Protein AF-N1ZEN3-F1 (afdb_monomer_lite)

pLDDT: mean 74.69, std 18.86, range [30.11, 98.0]

Sequence (682 aa):
MSTRKYFAILTDVGQSKIAEAVAGGQKLNITTFLVGDGNGEYYVPTSDMTAIKNEVWRGTISKADVVQDAQKILRITTVIPAEVSGFIVREIALLDETEELVAIGNTPDLPKVRLEDGASTELKLTMRLAVKNTEALSFTIDPHTVIMTKDMLDTHNVDDNAHNELFEGKADKEHQHSVDDIISGTLSIANGGTGATTAANARTNLGAFPSAGGTISGATIIQGNLTLKTASSNYGCKINFGDGDYVHISEPTDDNMEIKAKNVNFIVSGNITKNGAAFGGTMTKSEIDNVMIGAGTGYGNVGLGKYTLSNNTTGKYNTAIGSQVLQNNISGDNNIAIGALSMWKNKTGSKNIVIGNDVCKDIEEMGSENIVIGHSNYSSIGNTHANIAIGNDALAVSSGGTLTNCNIAIGSDTLYGITSIDGGSSNKRSQGNIAIGHSAIGYNYTDEDRIIVGTIAIGEFALQNVITGEYNVALGYLALYSLTKSSNNCAIGYKTLTNCKTGNYNTALGASALENLTTYTNCTGLGYNAQVTGSNQIQLGNTSVTVYAQKALVVRSDARDKLDIEDSPLGLNFIMKLRPRKYRMNSREAYFEQGKERDFTATNDGSKAGKRPHYGLVAQEVKEVMNDLGVDFAGYLDSKIDGGEDVLSLGYAEFIAPMIKAIQQQQHMIEQLQKEIELLKG

Secondary structure (DSSP, 8-state):
----SS-EEE-HHHHHHHHHHHHHSPPEEEEEEEEE-GGGS-----TT-SS-S-EEEEEEBSEEEEE-SSS-EEEEEEEE-TT--SEEEEEEEEEETT--EEEEEEEEEEEE--GGGT----EEEEEEEE-S-STTEEE-B-GGG----HHHHHHHHH-TTTTHHHHHTTS-------TTTTSS--------------TT-TTS-S----SS-----SS----S-------SS---EEEEEETTEEEEE--TT---EEEE-TT------S---SSS----S---HHHHTTTSS-SSS--S-EEESTTTTTT-SS--S-EEESSSTTTT-SS--S-EEESTTTTTT-SS--S-EEESTTTTTT-SSB-SS-EEESS---S--BT--S-EEESSSTT---SS-----S-EEESTTTTTT-----SSTT-----S-EEESTTTT-----SS---EES-EEESTTTTTT-SBEES-EEESTTTTTT--B--S-EEESTTTTTT-SS--S-EEESTTTTTT-SS--S-EEESTT---SBSS-EEES-TT-----SSPPP----GGG--S----S-SHHHHHH---EEEEEE-GGGGPPTTS---TT----STTEEEEEEEE--HHHHHHHHHHHT---TTEEETTTTTB-S-EEE-GGGGHHHHHHHHHHHHHHHHHHHHHHHHHH-

Radius of gyration: 49.91 Å; chains: 1; bounding box: 98×49×165 Å

Structure (mmCIF, N/CA/C/O backbone):
data_AF-N1ZEN3-F1
#
_entry.id   AF-N1ZEN3-F1
#
loop_
_atom_site.group_PDB
_atom_site.id
_atom_site.type_symbol
_atom_site.label_atom_id
_atom_site.label_alt_id
_atom_site.label_comp_id
_atom_site.label_asym_id
_atom_site.label_entity_id
_atom_site.label_seq_id
_atom_site.pdbx_PDB_ins_code
_atom_site.Cartn_x
_atom_site.Cartn_y
_atom_site.Cartn_z
_atom_site.occupancy
_atom_site.B_iso_or_equiv
_atom_site.auth_seq_id
_atom_site.auth_comp_id
_atom_site.auth_asym_id
_atom_site.auth_atom_id
_atom_site.pdbx_PDB_model_num
ATOM 1 N N . MET A 1 1 ? -32.376 -20.833 -69.361 1.00 37.44 1 MET A N 1
ATOM 2 C CA . MET A 1 1 ? -30.972 -20.396 -69.213 1.00 37.44 1 MET A CA 1
ATOM 3 C C . MET A 1 1 ? -30.995 -18.970 -68.696 1.00 37.44 1 MET A C 1
ATOM 5 O O . MET A 1 1 ? -31.500 -18.107 -69.395 1.00 37.44 1 MET A O 1
ATOM 9 N N . SER A 1 2 ? -30.573 -18.740 -67.451 1.00 35.00 2 SER A N 1
ATOM 10 C CA . SER A 1 2 ? -30.529 -17.396 -66.860 1.00 35.00 2 SER A CA 1
ATOM 11 C C . SER A 1 2 ? -29.542 -16.535 -67.651 1.00 35.00 2 SER A C 1
ATOM 13 O O . SER A 1 2 ? -28.339 -16.780 -67.575 1.00 35.00 2 SER A O 1
ATOM 15 N N . THR A 1 3 ? -30.028 -15.560 -68.422 1.00 55.59 3 THR A N 1
ATOM 16 C CA . THR A 1 3 ? -29.203 -14.527 -69.066 1.00 55.59 3 THR A CA 1
ATOM 17 C C . THR A 1 3 ? -28.424 -13.796 -67.976 1.00 55.59 3 THR A C 1
ATOM 19 O O . THR A 1 3 ? -29.005 -13.063 -67.175 1.00 55.59 3 THR A O 1
ATOM 22 N N . ARG A 1 4 ? -27.119 -14.072 -67.862 1.00 63.00 4 ARG A N 1
ATOM 23 C CA . ARG A 1 4 ? -26.255 -13.404 -66.881 1.00 63.00 4 ARG A CA 1
ATOM 24 C C . ARG A 1 4 ? -26.237 -11.912 -67.209 1.00 63.00 4 ARG A C 1
ATOM 26 O O . ARG A 1 4 ? -25.907 -11.544 -68.327 1.00 63.00 4 ARG A O 1
ATOM 33 N N . LYS A 1 5 ? -26.598 -11.074 -66.234 1.00 73.75 5 LYS A N 1
ATOM 34 C CA . LYS A 1 5 ? -26.662 -9.609 -66.383 1.00 73.75 5 LYS A CA 1
ATOM 35 C C . LYS A 1 5 ? -25.289 -8.977 -66.664 1.00 73.75 5 LYS A C 1
ATOM 37 O O . LYS A 1 5 ? -25.216 -7.959 -67.339 1.00 73.75 5 LYS A O 1
ATOM 42 N N . TYR A 1 6 ? -24.221 -9.602 -66.171 1.00 82.06 6 TYR A N 1
ATOM 43 C CA . TYR A 1 6 ? -22.837 -9.169 -66.360 1.00 82.06 6 TYR A CA 1
ATOM 44 C C . TYR A 1 6 ? -22.028 -10.305 -66.974 1.00 82.06 6 TYR A C 1
ATOM 46 O O . TYR A 1 6 ? -22.099 -11.448 -66.502 1.00 82.06 6 TYR A O 1
ATOM 54 N N . PHE A 1 7 ? -21.305 -10.005 -68.043 1.00 84.19 7 PHE A N 1
ATOM 55 C CA . PHE A 1 7 ? -20.565 -10.972 -68.836 1.00 84.19 7 PHE A CA 1
ATOM 56 C C . PHE A 1 7 ? -19.410 -10.295 -69.585 1.00 84.19 7 PHE A C 1
ATOM 58 O O . PHE A 1 7 ? -19.380 -9.079 -69.745 1.00 84.19 7 PHE A O 1
ATOM 65 N N . ALA A 1 8 ? -18.457 -11.103 -70.045 1.00 86.75 8 ALA A N 1
ATOM 66 C CA . ALA A 1 8 ? -17.399 -10.678 -70.952 1.00 86.75 8 ALA A CA 1
ATOM 67 C C . ALA A 1 8 ? -17.472 -11.509 -72.236 1.00 86.75 8 ALA A C 1
ATOM 69 O O . ALA A 1 8 ? -17.753 -12.711 -72.180 1.00 86.75 8 ALA A O 1
ATOM 70 N N . ILE A 1 9 ? -17.234 -10.865 -73.374 1.00 87.75 9 ILE A N 1
ATOM 71 C CA . ILE A 1 9 ? -17.211 -11.468 -74.709 1.00 87.75 9 ILE A CA 1
ATOM 72 C C . ILE A 1 9 ? -15.881 -11.179 -75.401 1.00 87.75 9 ILE A C 1
ATOM 74 O O . ILE A 1 9 ? -15.213 -10.188 -75.107 1.00 87.75 9 ILE A O 1
ATOM 78 N N . LEU A 1 10 ? -15.516 -12.054 -76.337 1.00 88.44 10 LEU A N 1
ATOM 79 C CA . LEU A 1 10 ? -14.462 -11.776 -77.306 1.00 88.44 10 LEU A CA 1
ATOM 80 C C . LEU A 1 10 ? -15.016 -10.870 -78.405 1.00 88.44 10 LEU A C 1
ATOM 82 O O . LEU A 1 10 ? -16.104 -11.139 -78.926 1.00 88.44 10 LEU A O 1
ATOM 86 N N . THR A 1 11 ? -14.248 -9.850 -78.772 1.00 90.88 11 THR A N 1
ATOM 87 C CA . THR A 1 11 ? -14.525 -9.035 -79.958 1.00 90.88 11 THR A CA 1
ATOM 88 C C . THR A 1 11 ? -14.238 -9.832 -81.231 1.00 90.88 11 THR A C 1
ATOM 90 O O . THR A 1 11 ? -13.556 -10.861 -81.192 1.00 90.88 11 THR A O 1
ATOM 93 N N . ASP A 1 12 ? -14.726 -9.362 -82.374 1.00 87.94 12 ASP A N 1
ATOM 94 C CA . ASP A 1 12 ? -14.469 -9.984 -83.674 1.00 87.94 12 ASP A CA 1
ATOM 95 C C . ASP A 1 12 ? -12.956 -10.004 -83.981 1.00 87.94 12 ASP A C 1
ATOM 97 O O . ASP A 1 12 ? -12.423 -11.013 -84.450 1.00 87.94 12 ASP A O 1
ATOM 101 N N . VAL A 1 13 ? -12.241 -8.936 -83.595 1.00 88.00 13 VAL A N 1
ATOM 102 C CA . VAL A 1 13 ? -10.772 -8.838 -83.671 1.00 88.00 13 VAL A CA 1
ATOM 103 C C . VAL A 1 13 ? -10.104 -9.881 -82.771 1.00 88.00 13 VAL A C 1
ATOM 105 O O . VAL A 1 13 ? -9.247 -10.641 -83.227 1.00 88.00 13 VAL A O 1
ATOM 108 N N . GLY A 1 14 ? -10.536 -9.990 -81.511 1.00 86.50 14 GLY A N 1
ATOM 109 C CA . GLY A 1 14 ? -9.997 -10.966 -80.566 1.00 86.50 14 GLY A CA 1
ATOM 110 C C . GLY A 1 14 ? -10.225 -12.414 -81.004 1.00 86.50 14 GLY A C 1
ATOM 111 O O . GLY A 1 14 ? -9.340 -13.256 -80.852 1.00 86.50 14 GLY A O 1
ATOM 112 N N . GLN A 1 15 ? -11.380 -12.720 -81.603 1.00 85.94 15 GLN A N 1
ATOM 113 C CA . GLN A 1 15 ? -11.649 -14.049 -82.159 1.00 85.94 15 GLN A CA 1
ATOM 114 C C . GLN A 1 15 ? -10.723 -14.379 -83.335 1.00 85.94 15 GLN A C 1
ATOM 116 O O . GLN A 1 15 ? -10.209 -15.500 -83.387 1.00 85.94 15 GLN A O 1
ATOM 121 N N . SER A 1 16 ? -10.484 -13.423 -84.241 1.00 86.00 16 SER A N 1
ATOM 122 C CA . SER A 1 16 ? -9.575 -13.609 -85.380 1.00 86.00 16 SER A CA 1
ATOM 123 C C . SER A 1 16 ? -8.148 -13.886 -84.913 1.00 86.00 16 SER A C 1
ATOM 125 O O . SER A 1 16 ? -7.553 -14.893 -85.295 1.00 86.00 16 SER A O 1
ATOM 127 N N . LYS A 1 17 ? -7.629 -13.063 -83.996 1.00 86.00 17 LYS A N 1
ATOM 128 C CA . LYS A 1 17 ? -6.261 -13.209 -83.485 1.00 86.00 17 LYS A CA 1
ATOM 129 C C . LYS A 1 17 ? -6.038 -14.500 -82.708 1.00 86.00 17 LYS A C 1
ATOM 131 O O . LYS A 1 17 ? -4.992 -15.128 -82.838 1.00 86.00 17 LYS A O 1
ATOM 136 N N . ILE A 1 18 ? -7.028 -14.948 -81.935 1.00 84.94 18 ILE A N 1
ATOM 137 C CA . ILE A 1 18 ? -6.946 -16.252 -81.262 1.00 84.94 18 ILE A CA 1
ATOM 138 C C . ILE A 1 18 ? -6.926 -17.389 -82.293 1.00 84.94 18 ILE A C 1
ATOM 140 O O . ILE A 1 18 ? -6.195 -18.360 -82.109 1.00 84.94 18 ILE A O 1
ATOM 144 N N . ALA A 1 19 ? -7.696 -17.294 -83.382 1.00 83.25 19 ALA A N 1
ATOM 145 C CA . ALA A 1 19 ? -7.675 -18.303 -84.440 1.00 83.25 19 ALA A CA 1
ATOM 146 C C . ALA A 1 19 ? -6.320 -18.347 -85.173 1.00 83.25 19 ALA A C 1
ATOM 148 O O . ALA A 1 19 ? -5.800 -19.436 -85.421 1.00 83.25 19 ALA A O 1
ATOM 149 N N . GLU A 1 20 ? -5.723 -17.187 -85.456 1.00 84.25 20 GLU A N 1
ATOM 150 C CA . GLU A 1 20 ? -4.380 -17.070 -86.040 1.00 84.25 20 GLU A CA 1
ATOM 151 C C . GLU A 1 20 ? -3.303 -17.640 -85.115 1.00 84.25 20 GLU A C 1
ATOM 153 O O . GLU A 1 20 ? -2.463 -18.419 -85.563 1.00 84.25 20 GLU A O 1
ATOM 158 N N . ALA A 1 21 ? -3.376 -17.340 -83.817 1.00 83.88 21 ALA A N 1
ATOM 159 C CA . ALA A 1 21 ? -2.455 -17.875 -82.822 1.00 83.88 21 ALA A CA 1
ATOM 160 C C . ALA A 1 21 ? -2.500 -19.413 -82.752 1.00 83.88 21 ALA A C 1
ATOM 162 O O . ALA A 1 21 ? -1.466 -20.080 -82.675 1.00 83.88 21 ALA A O 1
ATOM 163 N N . VAL A 1 22 ? -3.700 -19.999 -82.854 1.00 81.50 22 VAL A N 1
ATOM 164 C CA . VAL A 1 22 ? -3.872 -21.460 -82.922 1.00 81.50 22 VAL A CA 1
ATOM 165 C C . VAL A 1 22 ? -3.304 -22.043 -84.221 1.00 81.50 22 VAL A C 1
ATOM 167 O O . VAL A 1 22 ? -2.723 -23.125 -84.189 1.00 81.50 22 VAL A O 1
ATOM 170 N N . ALA A 1 23 ? -3.466 -21.359 -85.356 1.00 79.12 23 ALA A N 1
ATOM 171 C CA . ALA A 1 23 ? -3.024 -21.856 -86.660 1.00 79.12 23 ALA A CA 1
ATOM 172 C C . ALA A 1 23 ? -1.508 -21.704 -86.892 1.00 79.12 23 ALA A C 1
ATOM 174 O O . ALA A 1 23 ? -0.890 -22.576 -87.499 1.00 79.12 23 ALA A O 1
ATOM 175 N N . GLY A 1 24 ? -0.915 -20.602 -86.423 1.00 74.06 24 GLY A N 1
ATOM 176 C CA . GLY A 1 24 ? 0.491 -20.246 -86.637 1.00 74.06 24 GLY A CA 1
ATOM 177 C C . GLY A 1 24 ? 1.444 -20.682 -85.522 1.00 74.06 24 GLY A C 1
ATOM 178 O O . GLY A 1 24 ? 2.657 -20.574 -85.686 1.00 74.06 24 GLY A O 1
ATOM 179 N N . GLY A 1 25 ? 0.925 -21.159 -84.385 1.00 70.44 25 GLY A N 1
ATOM 180 C CA . GLY A 1 25 ? 1.724 -21.604 -83.238 1.00 70.44 25 GLY A CA 1
ATOM 181 C C . GLY A 1 25 ? 2.368 -20.478 -82.415 1.00 70.44 25 GLY A C 1
ATOM 182 O O . GLY A 1 25 ? 3.062 -20.767 -81.441 1.00 70.44 25 GLY A O 1
ATOM 183 N N . GLN A 1 26 ? 2.142 -19.208 -82.769 1.00 77.88 26 GLN A N 1
ATOM 184 C CA . GLN A 1 26 ? 2.546 -18.047 -81.972 1.00 77.88 26 GLN A CA 1
ATOM 185 C C . GLN A 1 26 ? 1.409 -17.644 -81.033 1.00 77.88 26 GLN A C 1
ATOM 187 O O . GLN A 1 26 ? 0.270 -17.516 -81.465 1.00 77.88 26 GLN A O 1
ATOM 192 N N . LYS A 1 27 ? 1.698 -17.454 -79.744 1.00 82.19 27 LYS A N 1
ATOM 193 C CA . LYS A 1 27 ? 0.678 -17.093 -78.751 1.00 82.19 27 LYS A CA 1
ATOM 194 C C . LYS A 1 27 ? 0.305 -15.615 -78.873 1.00 82.19 27 LYS A C 1
ATOM 196 O O . LYS A 1 27 ? 1.184 -14.775 -79.020 1.00 82.19 27 LYS A O 1
ATOM 201 N N . LEU A 1 28 ? -0.984 -15.304 -78.756 1.00 84.06 28 LEU A N 1
ATOM 202 C CA . LEU A 1 28 ? -1.479 -13.934 -78.664 1.00 84.06 28 LEU A CA 1
ATOM 203 C C . LEU A 1 28 ? -1.172 -13.378 -77.272 1.00 84.06 28 LEU A C 1
ATOM 205 O O . LEU A 1 28 ? -1.684 -13.887 -76.270 1.00 84.06 28 LEU A O 1
ATOM 209 N N . ASN A 1 29 ? -0.355 -12.330 -77.223 1.00 84.69 29 ASN A N 1
ATOM 210 C CA . ASN A 1 29 ? 0.079 -11.728 -75.976 1.00 84.69 29 ASN A CA 1
ATOM 211 C C . ASN A 1 29 ? -0.850 -10.592 -75.533 1.00 84.69 29 ASN A C 1
ATOM 213 O O . ASN A 1 29 ? -0.956 -9.565 -76.202 1.00 84.69 29 ASN A O 1
ATOM 217 N N . ILE A 1 30 ? -1.508 -10.770 -74.389 1.00 86.94 30 ILE A N 1
ATOM 218 C CA . ILE A 1 30 ? -2.378 -9.764 -73.777 1.00 86.94 30 ILE A CA 1
ATOM 219 C C . ILE A 1 30 ? -1.566 -8.989 -72.740 1.00 86.94 30 ILE A C 1
ATOM 221 O O . ILE A 1 30 ? -1.003 -9.568 -71.807 1.00 86.94 30 ILE A O 1
ATOM 225 N N . THR A 1 31 ? -1.512 -7.670 -72.903 1.00 85.00 31 THR A N 1
ATOM 226 C CA . THR A 1 31 ? -0.595 -6.798 -72.153 1.00 85.00 31 THR A CA 1
ATOM 227 C C . THR A 1 31 ? -1.321 -5.835 -71.223 1.00 85.00 31 THR A C 1
ATOM 229 O O . THR A 1 31 ? -0.801 -5.510 -70.155 1.00 85.00 31 THR A O 1
ATOM 232 N N . THR A 1 32 ? -2.527 -5.394 -71.597 1.00 86.88 32 THR A N 1
ATOM 233 C CA . THR A 1 32 ? -3.175 -4.236 -70.965 1.00 86.88 32 THR A CA 1
ATOM 234 C C . THR A 1 32 ? -4.606 -4.541 -70.544 1.00 86.88 32 THR A C 1
ATOM 236 O O . THR A 1 32 ? -5.377 -5.147 -71.291 1.00 86.88 32 THR A O 1
ATOM 239 N N . PHE A 1 33 ? -4.969 -4.079 -69.348 1.00 91.81 33 PHE A N 1
ATOM 240 C CA . PHE A 1 33 ? -6.322 -4.110 -68.809 1.00 91.81 33 PHE A CA 1
ATOM 241 C C . PHE A 1 33 ? -6.885 -2.685 -68.773 1.00 91.81 33 PHE A C 1
ATOM 243 O O . PHE A 1 33 ? -6.323 -1.798 -68.128 1.00 91.81 33 PHE A O 1
ATOM 250 N N . LEU A 1 34 ? -8.003 -2.471 -69.463 1.00 91.69 34 LEU A N 1
ATOM 251 C CA . LEU A 1 34 ? -8.708 -1.195 -69.521 1.00 91.69 34 LEU A CA 1
ATOM 252 C C . LEU A 1 34 ? -9.943 -1.204 -68.630 1.00 91.69 34 LEU A C 1
ATOM 254 O O . LEU A 1 34 ? -10.631 -2.220 -68.494 1.00 91.69 34 LEU A O 1
ATOM 258 N N . VAL A 1 35 ? -10.241 -0.041 -68.066 1.00 91.38 35 VAL A N 1
ATOM 259 C CA . VAL A 1 35 ? -11.406 0.206 -67.227 1.00 91.38 35 VAL A CA 1
ATOM 260 C C . VAL A 1 35 ? -12.057 1.510 -67.669 1.00 91.38 35 VAL A C 1
ATOM 262 O O . VAL A 1 35 ? -11.384 2.526 -67.846 1.00 91.38 35 VAL A O 1
ATOM 265 N N . GLY A 1 36 ? -13.376 1.479 -67.828 1.00 90.06 36 GLY A N 1
ATOM 266 C CA . GLY A 1 36 ? -14.173 2.626 -68.243 1.00 90.06 36 GLY A CA 1
ATOM 267 C C . GLY A 1 36 ? -15.425 2.829 -67.397 1.00 90.06 36 GLY A C 1
ATOM 268 O O . GLY A 1 36 ? -15.863 1.935 -66.659 1.00 90.06 36 GLY A O 1
ATOM 269 N N . ASP A 1 37 ? -16.022 4.011 -67.528 1.00 88.62 37 ASP A N 1
ATOM 270 C CA . ASP A 1 37 ? -17.264 4.400 -66.846 1.00 88.62 37 ASP A CA 1
ATOM 271 C C . ASP A 1 37 ? -18.501 4.397 -67.764 1.00 88.62 37 ASP A C 1
ATOM 273 O O . ASP A 1 37 ? -19.598 4.783 -67.335 1.00 88.62 37 ASP A O 1
ATOM 277 N N . GLY A 1 38 ? -18.340 3.955 -69.020 1.00 84.88 38 GLY A N 1
ATOM 278 C CA . GLY A 1 38 ? -19.410 3.890 -70.014 1.00 84.88 38 GLY A CA 1
ATOM 279 C C . GLY A 1 38 ? -19.882 5.255 -70.524 1.00 84.88 38 GLY A C 1
ATOM 280 O O . GLY A 1 38 ? -20.969 5.333 -71.099 1.00 84.88 38 GLY A O 1
ATOM 281 N N . ASN A 1 39 ? -19.098 6.322 -70.313 1.00 85.69 39 ASN A N 1
ATOM 282 C CA . ASN A 1 39 ? -19.483 7.721 -70.532 1.00 85.69 39 ASN A CA 1
ATOM 283 C C . ASN A 1 39 ? -20.692 8.137 -69.671 1.00 85.69 39 ASN A C 1
ATOM 285 O O . ASN A 1 39 ? -21.592 8.848 -70.118 1.00 85.69 39 ASN A O 1
ATOM 289 N N . GLY A 1 40 ? -20.749 7.625 -68.439 1.00 79.75 40 GLY A N 1
ATOM 290 C CA . GLY A 1 40 ? -21.812 7.929 -67.481 1.00 79.75 40 GLY A CA 1
ATOM 291 C C . GLY A 1 40 ? -23.054 7.033 -67.568 1.00 79.75 40 GLY A C 1
ATOM 292 O O . GLY A 1 40 ? -23.828 7.024 -66.613 1.00 79.75 40 GLY A O 1
ATOM 293 N N . GLU A 1 41 ? -23.208 6.231 -68.625 1.00 81.00 41 GLU A N 1
ATOM 294 C CA . GLU A 1 41 ? -24.396 5.404 -68.881 1.00 81.00 41 GLU A CA 1
ATOM 295 C C . GLU A 1 41 ? -24.063 3.910 -69.006 1.00 81.00 41 GLU A C 1
ATOM 297 O O . GLU A 1 41 ? -23.004 3.507 -69.493 1.00 81.00 41 GLU A O 1
ATOM 302 N N . TYR A 1 42 ? -25.001 3.056 -68.595 1.00 81.62 42 TYR A N 1
ATOM 303 C CA . TYR A 1 42 ? -24.848 1.608 -68.727 1.00 81.62 42 TYR A CA 1
ATOM 304 C C . TYR A 1 42 ? -25.154 1.146 -70.156 1.00 81.62 42 TYR A C 1
ATOM 306 O O . TYR A 1 42 ? -26.147 1.555 -70.759 1.00 81.62 42 TYR A O 1
ATOM 314 N N . TYR A 1 43 ? -24.349 0.227 -70.689 1.00 84.81 43 TYR A N 1
ATOM 315 C CA . TYR A 1 43 ? -24.621 -0.402 -71.979 1.00 84.81 43 TYR A CA 1
ATOM 316 C C . TYR A 1 43 ? -24.232 -1.883 -71.990 1.00 84.81 43 TYR A C 1
ATOM 318 O O . TYR A 1 43 ? -23.519 -2.375 -71.114 1.00 84.81 43 TYR A O 1
ATOM 326 N N . VAL A 1 44 ? -24.746 -2.607 -72.983 1.00 84.94 44 VAL A N 1
ATOM 327 C CA . VAL A 1 44 ? -24.433 -4.021 -73.210 1.00 84.94 44 VAL A CA 1
ATOM 328 C C . VAL A 1 44 ? -23.364 -4.107 -74.305 1.00 84.94 44 VAL A C 1
ATOM 330 O O . VAL A 1 44 ? -23.644 -3.649 -75.413 1.00 84.94 44 VAL A O 1
ATOM 333 N N . PRO A 1 45 ? -22.166 -4.655 -74.026 1.00 86.94 45 PRO A N 1
ATOM 334 C CA . PRO A 1 45 ? -21.112 -4.788 -75.029 1.00 86.94 45 PRO A CA 1
ATOM 335 C C . PRO A 1 45 ? -21.507 -5.716 -76.185 1.00 86.94 45 PRO A C 1
ATOM 337 O O . PRO A 1 45 ? -22.158 -6.742 -75.965 1.00 86.94 45 PRO A O 1
ATOM 340 N N . THR A 1 46 ? -21.077 -5.375 -77.400 1.00 86.12 46 THR A N 1
ATOM 341 C CA . THR A 1 46 ? -21.261 -6.161 -78.633 1.00 86.12 46 THR A CA 1
ATOM 342 C C . THR A 1 46 ? -19.902 -6.576 -79.213 1.00 86.12 46 THR A C 1
ATOM 344 O O . THR A 1 46 ? -18.876 -5.987 -78.875 1.00 86.12 46 THR A O 1
ATOM 347 N N . SER A 1 47 ? -19.848 -7.646 -80.018 1.00 86.19 47 SER A N 1
ATOM 348 C CA . SER A 1 47 ? -18.566 -8.211 -80.484 1.00 86.19 47 SER A CA 1
ATOM 349 C C . SER A 1 47 ? -17.867 -7.361 -81.552 1.00 86.19 47 SER A C 1
ATOM 351 O O . SER A 1 47 ? -16.654 -7.459 -81.699 1.00 86.19 47 SER A O 1
ATOM 353 N N . ASP A 1 48 ? -18.595 -6.482 -82.236 1.00 87.69 48 ASP A N 1
ATOM 354 C CA . ASP A 1 48 ? -18.090 -5.559 -83.260 1.00 87.69 48 ASP A CA 1
ATOM 355 C C . ASP A 1 48 ? -17.351 -4.338 -82.680 1.00 87.69 48 ASP A C 1
ATOM 357 O O . ASP A 1 48 ? -16.808 -3.521 -83.424 1.00 87.69 48 ASP A O 1
ATOM 361 N N . MET A 1 49 ? -17.316 -4.194 -81.352 1.00 87.19 49 MET A N 1
ATOM 362 C CA . MET A 1 49 ? -16.626 -3.088 -80.694 1.00 87.19 49 MET A CA 1
ATOM 363 C C . MET A 1 49 ? -15.108 -3.193 -80.867 1.00 87.19 49 MET A C 1
ATOM 365 O O . MET A 1 49 ? -14.508 -4.238 -80.617 1.00 87.19 49 MET A O 1
ATOM 369 N N . THR A 1 50 ? -14.484 -2.071 -81.226 1.00 85.38 50 THR A N 1
ATOM 370 C CA . THR A 1 50 ? -13.024 -1.935 -81.372 1.00 85.38 50 THR A CA 1
ATOM 371 C C . THR A 1 50 ? -12.382 -1.086 -80.269 1.00 85.38 50 THR A C 1
ATOM 373 O O . THR A 1 50 ? -11.163 -1.078 -80.146 1.00 85.38 50 THR A O 1
ATOM 376 N N . ALA A 1 51 ? -13.186 -0.405 -79.443 1.00 86.94 51 ALA A N 1
ATOM 377 C CA . ALA A 1 51 ? -12.756 0.376 -78.282 1.00 86.94 51 ALA A CA 1
ATOM 378 C C . ALA A 1 51 ? -13.865 0.425 -77.213 1.00 86.94 51 ALA A C 1
ATOM 380 O O . ALA A 1 51 ? -15.043 0.225 -77.523 1.00 86.94 51 ALA A O 1
ATOM 381 N N . ILE A 1 52 ? -13.493 0.704 -75.959 1.00 90.12 52 ILE A N 1
ATOM 382 C CA . ILE A 1 52 ? -14.451 1.024 -74.885 1.00 90.12 52 ILE A CA 1
ATOM 383 C C . ILE A 1 52 ? -15.032 2.432 -75.066 1.00 90.12 52 ILE A C 1
ATOM 385 O O . ILE A 1 52 ? -14.463 3.250 -75.788 1.00 90.12 52 ILE A O 1
ATOM 389 N N . LYS A 1 53 ? -16.174 2.731 -74.431 1.00 87.44 53 LYS A N 1
ATOM 390 C CA . LYS A 1 53 ? -16.861 4.016 -74.647 1.00 87.44 53 LYS A CA 1
ATOM 391 C C . LYS A 1 53 ? -16.146 5.198 -74.005 1.00 87.44 53 LYS A C 1
ATOM 393 O O . LYS A 1 53 ? -16.117 6.266 -74.611 1.00 87.44 53 LYS A O 1
ATOM 398 N N . ASN A 1 54 ? -15.626 5.030 -72.791 1.00 88.94 54 ASN A N 1
ATOM 399 C CA . ASN A 1 54 ? -14.840 6.061 -72.126 1.00 88.94 54 ASN A CA 1
ATOM 400 C C . ASN A 1 54 ? -13.831 5.433 -71.163 1.00 88.94 54 ASN A C 1
ATOM 402 O O . ASN A 1 54 ? -14.209 4.836 -70.157 1.00 88.94 54 ASN A O 1
ATOM 406 N N . GLU A 1 55 ? -12.545 5.585 -71.466 1.00 90.31 55 GLU A N 1
ATOM 407 C CA . GLU A 1 55 ? -11.455 5.087 -70.628 1.00 90.31 55 GLU A CA 1
ATOM 408 C C . GLU A 1 55 ? -11.248 6.000 -69.416 1.00 90.31 55 GLU A C 1
ATOM 410 O O . GLU A 1 55 ? -11.005 7.197 -69.561 1.00 90.31 55 GLU A O 1
ATOM 415 N N . VAL A 1 56 ? -11.312 5.425 -68.214 1.00 87.00 56 VAL A N 1
ATOM 416 C CA . VAL A 1 56 ? -11.005 6.135 -66.960 1.00 87.00 56 VAL A CA 1
ATOM 417 C C . VAL A 1 56 ? -9.720 5.636 -66.313 1.00 87.00 56 VAL A C 1
ATOM 419 O O . VAL A 1 56 ? -9.126 6.341 -65.498 1.00 87.00 56 VAL A O 1
ATOM 422 N N . TRP A 1 57 ? -9.272 4.428 -66.668 1.00 89.94 57 TRP A N 1
ATOM 423 C CA . TRP A 1 57 ? -8.015 3.876 -66.188 1.00 89.94 57 TRP A CA 1
ATOM 424 C C . TRP A 1 57 ? -7.481 2.771 -67.108 1.00 89.94 57 TRP A C 1
ATOM 426 O O . TRP A 1 57 ? -8.243 1.949 -67.623 1.00 89.94 57 TRP A O 1
ATOM 436 N N . ARG A 1 58 ? -6.152 2.713 -67.240 1.00 90.75 58 ARG A N 1
ATOM 437 C CA . ARG A 1 58 ? -5.414 1.636 -67.908 1.00 90.75 58 ARG A CA 1
ATOM 438 C C . ARG A 1 58 ? -4.278 1.141 -67.025 1.00 90.75 58 ARG A C 1
ATOM 440 O O . ARG A 1 58 ? -3.616 1.942 -66.366 1.00 90.75 58 ARG A O 1
ATOM 447 N N . GLY A 1 59 ? -4.029 -0.162 -67.045 1.00 85.88 59 GLY A N 1
ATOM 448 C CA . GLY A 1 59 ? -2.936 -0.761 -66.287 1.00 85.88 59 GLY A CA 1
ATOM 449 C C . GLY A 1 59 ? -2.554 -2.150 -66.772 1.00 85.88 59 GLY A C 1
ATOM 450 O O . GLY A 1 59 ? -3.128 -2.689 -67.719 1.00 85.88 59 GLY A O 1
ATOM 451 N N . THR A 1 60 ? -1.549 -2.723 -66.122 1.00 84.88 60 THR A N 1
ATOM 452 C CA . THR A 1 60 ? -1.030 -4.056 -66.429 1.00 84.88 60 THR A CA 1
ATOM 453 C C . THR A 1 60 ? -1.894 -5.148 -65.799 1.00 84.88 60 THR A C 1
ATOM 455 O O . THR A 1 60 ? -2.738 -4.916 -64.923 1.00 84.88 60 THR A O 1
ATOM 458 N N . ILE A 1 61 ? -1.717 -6.377 -66.277 1.00 84.25 61 ILE A N 1
ATOM 459 C CA . ILE A 1 61 ? -2.387 -7.547 -65.712 1.00 84.25 61 ILE A CA 1
ATOM 460 C C . ILE A 1 61 ? -1.591 -8.017 -64.494 1.00 84.25 61 ILE A C 1
ATOM 462 O O . ILE A 1 61 ? -0.410 -8.330 -64.601 1.00 84.25 61 ILE A O 1
ATOM 466 N N . SER A 1 62 ? -2.248 -8.110 -63.339 1.00 79.81 62 SER A N 1
ATOM 467 C CA . SER A 1 62 ? -1.612 -8.564 -62.094 1.00 79.81 62 SER A CA 1
ATOM 468 C C . SER A 1 62 ? -1.638 -10.088 -61.949 1.00 79.81 62 SER A C 1
ATOM 470 O O . SER A 1 62 ? -0.782 -10.667 -61.287 1.00 79.81 62 SER A O 1
ATOM 472 N N . LYS A 1 63 ? -2.640 -10.765 -62.532 1.00 80.69 63 LYS A N 1
ATOM 473 C CA . LYS A 1 63 ? -2.732 -12.234 -62.541 1.00 80.69 63 LYS A CA 1
ATOM 474 C C . LYS A 1 63 ? -3.626 -12.744 -63.670 1.00 80.69 63 LYS A C 1
ATOM 476 O O . LYS A 1 63 ? -4.719 -12.216 -63.861 1.00 80.69 63 LYS A O 1
ATOM 481 N N . ALA A 1 64 ? -3.217 -13.825 -64.332 1.00 79.88 64 ALA A N 1
ATOM 482 C CA . ALA A 1 64 ? -4.070 -14.604 -65.227 1.00 79.88 64 ALA A CA 1
ATOM 483 C C . ALA A 1 64 ? -3.988 -16.100 -64.878 1.00 79.88 64 ALA A C 1
ATOM 485 O O . ALA A 1 64 ? -2.897 -16.657 -64.798 1.00 79.88 64 ALA A O 1
ATOM 486 N N . ASP A 1 65 ? -5.132 -16.746 -64.645 1.00 79.56 65 ASP A N 1
ATOM 487 C CA . ASP A 1 65 ? -5.220 -18.165 -64.287 1.00 79.56 65 ASP A CA 1
ATOM 488 C C . ASP A 1 65 ? -6.419 -18.864 -64.941 1.00 79.56 65 ASP A C 1
ATOM 490 O O . ASP A 1 65 ? -7.458 -18.257 -65.210 1.00 79.56 65 ASP A O 1
ATOM 494 N N . VAL A 1 66 ? -6.284 -20.165 -65.204 1.00 76.06 66 VAL A N 1
ATOM 495 C CA . VAL A 1 66 ? -7.373 -21.005 -65.721 1.00 76.06 66 VAL A CA 1
ATOM 496 C C . VAL A 1 66 ? -8.072 -21.675 -64.543 1.00 76.06 66 VAL A C 1
ATOM 498 O O . VAL A 1 66 ? -7.448 -22.373 -63.749 1.00 76.06 66 VAL A O 1
ATOM 501 N N . VAL A 1 67 ? -9.382 -21.473 -64.425 1.00 73.12 67 VAL A N 1
ATOM 502 C CA . VAL A 1 67 ? -10.184 -22.040 -63.332 1.00 73.12 67 VAL A CA 1
ATOM 503 C C . VAL A 1 67 ? -10.871 -23.317 -63.845 1.00 73.12 67 VAL A C 1
ATOM 505 O O . VAL A 1 67 ? -11.636 -23.217 -64.802 1.00 73.12 67 VAL A O 1
ATOM 508 N N . GLN A 1 68 ? -10.565 -24.475 -63.228 1.00 61.81 68 GLN A N 1
ATOM 509 C CA . GLN A 1 68 ? -11.109 -25.853 -63.404 1.00 61.81 68 GLN A CA 1
ATOM 510 C C . GLN A 1 68 ? -12.437 -26.011 -64.184 1.00 61.81 68 GLN A C 1
ATOM 512 O O . GLN A 1 68 ? -13.370 -25.232 -64.025 1.00 61.81 68 GLN A O 1
ATOM 517 N N . ASP A 1 69 ? -12.753 -27.126 -64.848 1.00 52.06 69 ASP A N 1
ATOM 518 C CA . ASP A 1 69 ? -11.988 -28.119 -65.632 1.00 52.06 69 ASP A CA 1
ATOM 519 C C . ASP A 1 69 ? -12.886 -28.626 -66.803 1.00 52.06 69 ASP A C 1
ATOM 521 O O . ASP A 1 69 ? -12.596 -29.596 -67.490 1.00 52.06 69 ASP A O 1
ATOM 525 N N . ALA A 1 70 ? -14.029 -27.959 -67.052 1.00 51.41 70 ALA A N 1
ATOM 526 C CA . ALA A 1 70 ? -15.022 -28.362 -68.060 1.00 51.41 70 ALA A CA 1
ATOM 527 C C . ALA A 1 70 ? -15.482 -27.223 -68.996 1.00 51.41 70 ALA A C 1
ATOM 529 O O . ALA A 1 70 ? -16.195 -27.480 -69.962 1.00 51.41 70 ALA A O 1
ATOM 530 N N . GLN A 1 71 ? -15.092 -25.963 -68.744 1.00 52.72 71 GLN A N 1
ATOM 531 C CA . GLN A 1 71 ? -15.485 -24.807 -69.577 1.00 52.72 71 GLN A CA 1
ATOM 532 C C . GLN A 1 71 ? -14.326 -23.874 -69.986 1.00 52.72 71 GLN A C 1
ATOM 534 O O . GLN A 1 71 ? -14.596 -22.846 -70.600 1.00 52.72 71 GLN A O 1
ATOM 539 N N . LYS A 1 72 ? -13.059 -24.214 -69.670 1.00 66.88 72 LYS A N 1
ATOM 540 C CA . LYS A 1 72 ? -11.848 -23.420 -69.996 1.00 66.88 72 LYS A CA 1
ATOM 541 C C . LYS A 1 72 ? -12.049 -21.903 -69.800 1.00 66.88 72 LYS A C 1
ATOM 543 O O . LYS A 1 72 ? -11.835 -21.101 -70.708 1.00 66.88 72 LYS A O 1
ATOM 548 N N . ILE A 1 73 ? -12.519 -21.512 -68.611 1.00 75.75 73 ILE A N 1
ATOM 549 C CA . ILE A 1 73 ? -12.727 -20.099 -68.277 1.00 75.75 73 ILE A CA 1
ATOM 550 C C . ILE A 1 73 ? -11.407 -19.520 -67.786 1.00 75.75 73 ILE A C 1
ATOM 552 O O . ILE A 1 73 ? -10.860 -19.946 -66.766 1.00 75.75 73 ILE A O 1
ATOM 556 N N . LEU A 1 74 ? -10.935 -18.514 -68.505 1.00 81.81 74 LEU A N 1
ATOM 557 C CA . LEU A 1 74 ? -9.774 -17.733 -68.151 1.00 81.81 74 LEU A CA 1
ATOM 558 C C . LEU A 1 74 ? -10.179 -16.610 -67.190 1.00 81.81 74 LEU A C 1
ATOM 560 O O . LEU A 1 74 ? -11.113 -15.848 -67.453 1.00 81.81 74 LEU A O 1
ATOM 564 N N . ARG A 1 75 ? -9.486 -16.523 -66.057 1.00 83.19 75 ARG A N 1
ATOM 565 C CA . ARG A 1 75 ? -9.645 -15.480 -65.048 1.00 83.19 75 ARG A CA 1
ATOM 566 C C . ARG A 1 75 ? -8.472 -14.519 -65.154 1.00 83.19 75 ARG A C 1
ATOM 568 O O . ARG A 1 75 ? -7.339 -14.919 -64.933 1.00 83.19 75 ARG A O 1
ATOM 575 N N . ILE A 1 76 ? -8.752 -13.256 -65.448 1.00 86.62 76 ILE A N 1
ATOM 576 C CA . ILE A 1 76 ? -7.739 -12.208 -65.598 1.00 86.62 76 ILE A CA 1
ATOM 577 C C . ILE A 1 76 ? -8.045 -11.121 -64.582 1.00 86.62 76 ILE A C 1
ATOM 579 O O . ILE A 1 76 ? -9.181 -10.659 -64.488 1.00 86.62 76 ILE A O 1
ATOM 583 N N . THR A 1 77 ? -7.055 -10.748 -63.785 1.00 84.12 77 THR A N 1
ATOM 584 C CA . THR A 1 77 ? -7.207 -9.848 -62.645 1.00 84.12 77 THR A CA 1
ATOM 585 C C . THR A 1 77 ? -6.224 -8.696 -62.738 1.00 84.12 77 THR A C 1
ATOM 587 O O . THR A 1 77 ? -5.047 -8.903 -63.028 1.00 84.12 77 THR A O 1
ATOM 590 N N . THR A 1 78 ? -6.713 -7.501 -62.427 1.00 86.38 78 THR A N 1
ATOM 591 C CA . THR A 1 78 ? -5.908 -6.295 -62.244 1.00 86.38 78 THR A CA 1
ATOM 592 C C . THR A 1 78 ? -6.317 -5.579 -60.956 1.00 86.38 78 THR A C 1
ATOM 594 O O . THR A 1 78 ? -7.368 -5.871 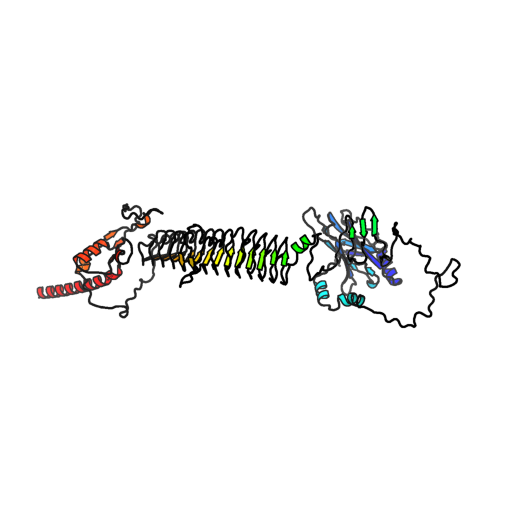-60.366 1.00 86.38 78 THR A O 1
ATOM 597 N N . VAL A 1 79 ? -5.468 -4.666 -60.501 1.00 82.81 79 VAL A N 1
ATOM 598 C CA . VAL A 1 79 ? -5.658 -3.879 -59.285 1.00 82.81 79 VAL A CA 1
ATOM 599 C C . VAL A 1 79 ? -5.512 -2.415 -59.653 1.00 82.81 79 VAL A C 1
ATOM 601 O O . VAL A 1 79 ? -4.471 -2.004 -60.154 1.00 82.81 79 VAL A O 1
ATOM 604 N N . ILE A 1 80 ? -6.557 -1.631 -59.393 1.00 83.56 80 ILE A N 1
ATOM 605 C CA . ILE A 1 80 ? -6.484 -0.177 -59.515 1.00 83.56 80 ILE A CA 1
ATOM 606 C C . ILE A 1 80 ? -5.883 0.364 -58.210 1.00 83.56 80 ILE A C 1
ATOM 608 O O . ILE A 1 80 ? -6.509 0.170 -57.155 1.00 83.56 80 ILE A O 1
ATOM 612 N N . PRO A 1 81 ? -4.720 1.044 -58.265 1.00 78.94 81 PRO A N 1
ATOM 613 C CA . PRO A 1 81 ? -4.063 1.597 -57.085 1.00 78.94 81 PRO A CA 1
ATOM 614 C C . PRO A 1 81 ? -4.939 2.591 -56.311 1.00 78.94 81 PRO A C 1
ATOM 616 O O . PRO A 1 81 ? -5.935 3.127 -56.818 1.00 78.94 81 PRO A O 1
ATOM 619 N N . ALA A 1 82 ? -4.583 2.846 -55.054 1.00 73.94 82 ALA A N 1
ATOM 620 C CA . ALA A 1 82 ? -5.314 3.764 -54.186 1.00 73.94 82 ALA A CA 1
ATOM 621 C C . ALA A 1 82 ? -5.309 5.210 -54.715 1.00 73.94 82 ALA A C 1
ATOM 623 O O . ALA A 1 82 ? -6.312 5.912 -54.589 1.00 73.94 82 ALA A O 1
ATOM 624 N N . GLU A 1 83 ? -4.215 5.617 -55.360 1.00 72.44 83 GLU A N 1
ATOM 625 C CA . GLU A 1 83 ? -3.953 6.971 -55.857 1.00 72.44 83 GLU A CA 1
ATOM 626 C C . GLU A 1 83 ? -4.876 7.357 -57.020 1.00 72.44 83 GLU A C 1
ATOM 628 O O . GLU A 1 83 ? -5.136 8.539 -57.247 1.00 72.44 83 GLU A O 1
ATOM 633 N N . VAL A 1 84 ? -5.416 6.366 -57.738 1.00 77.94 84 VAL A N 1
ATOM 634 C CA . VAL A 1 84 ? -6.354 6.578 -58.843 1.00 77.94 84 VAL A CA 1
ATOM 635 C C . VAL A 1 84 ? -7.788 6.450 -58.320 1.00 77.94 84 VAL A C 1
ATOM 637 O O . VAL A 1 84 ? -8.198 5.403 -57.811 1.00 77.94 84 VAL A O 1
ATOM 640 N N . SER A 1 85 ? -8.564 7.532 -58.405 1.00 75.75 85 SER A N 1
ATOM 641 C CA . SER A 1 85 ? -9.918 7.604 -57.840 1.00 75.75 85 SER A CA 1
ATOM 642 C C . SER A 1 85 ? -10.822 8.627 -58.536 1.00 75.75 85 SER A C 1
ATOM 644 O O . SER A 1 85 ? -10.351 9.452 -59.316 1.00 75.75 85 SER A O 1
ATOM 646 N N . GLY A 1 86 ? -12.128 8.585 -58.245 1.00 76.25 86 GLY A N 1
ATOM 647 C CA . GLY A 1 86 ? -13.105 9.574 -58.716 1.00 76.25 86 GLY A CA 1
ATOM 648 C C . GLY A 1 86 ? -13.982 9.143 -59.893 1.00 76.25 86 GLY A C 1
ATOM 649 O O . GLY A 1 86 ? -14.525 10.011 -60.569 1.00 76.25 86 GLY A O 1
ATOM 650 N N . PHE A 1 87 ? -14.144 7.839 -60.136 1.00 85.69 87 PHE A N 1
ATOM 651 C CA . PHE A 1 87 ? -14.998 7.302 -61.205 1.00 85.69 87 PHE A CA 1
ATOM 652 C C . PHE A 1 87 ? -15.791 6.063 -60.760 1.00 85.69 87 PHE A C 1
ATOM 654 O O . PHE A 1 87 ? -15.480 5.426 -59.748 1.00 85.69 87 PHE A O 1
ATOM 661 N N . ILE A 1 88 ? -16.831 5.721 -61.525 1.00 87.00 88 ILE A N 1
ATOM 662 C CA . ILE A 1 88 ? -17.642 4.510 -61.342 1.00 87.00 88 ILE A CA 1
ATOM 663 C C . ILE A 1 88 ? -17.283 3.537 -62.458 1.00 87.00 88 ILE A C 1
ATOM 665 O O . ILE A 1 88 ? -17.467 3.849 -63.629 1.00 87.00 88 ILE A O 1
ATOM 669 N N . VAL A 1 89 ? -16.791 2.353 -62.105 1.00 89.56 89 VAL A N 1
ATOM 670 C CA . VAL A 1 89 ? -16.425 1.334 -63.093 1.00 89.56 89 VAL A CA 1
ATOM 671 C C . VAL A 1 89 ? -17.678 0.654 -63.632 1.00 89.56 89 VAL A C 1
ATOM 673 O O . VAL A 1 89 ? -18.481 0.134 -62.853 1.00 89.56 89 VAL A O 1
ATOM 676 N N . ARG A 1 90 ? -17.825 0.641 -64.961 1.00 89.25 90 ARG A N 1
ATOM 677 C CA . ARG A 1 90 ? -18.956 0.016 -65.673 1.00 89.25 90 ARG A CA 1
ATOM 678 C C . ARG A 1 90 ? -18.540 -0.898 -66.819 1.00 89.25 90 ARG A C 1
ATOM 680 O O . ARG A 1 90 ? -19.291 -1.808 -67.177 1.00 89.25 90 ARG A O 1
ATOM 687 N N . GLU A 1 91 ? -17.360 -0.676 -67.384 1.00 90.50 91 GLU A N 1
ATOM 688 C CA . GLU A 1 91 ? -16.807 -1.466 -68.481 1.00 90.50 91 GLU A CA 1
ATOM 689 C C . GLU A 1 91 ? -15.360 -1.866 -68.181 1.00 90.50 91 GLU A C 1
ATOM 691 O O . GLU A 1 91 ? -14.598 -1.119 -67.567 1.00 90.50 91 GLU A O 1
ATOM 696 N N . ILE A 1 92 ? -14.999 -3.075 -68.600 1.00 92.62 92 ILE A N 1
ATOM 697 C CA . ILE A 1 92 ? -13.650 -3.627 -68.496 1.00 92.62 92 ILE A CA 1
ATOM 698 C C . ILE A 1 92 ? -13.255 -4.240 -69.836 1.00 92.62 92 ILE A C 1
ATOM 700 O O . ILE A 1 92 ? -14.079 -4.873 -70.497 1.00 92.62 92 ILE A O 1
ATOM 704 N N . ALA A 1 93 ? -12.001 -4.078 -70.237 1.00 92.50 93 ALA A N 1
ATOM 705 C CA . ALA A 1 93 ? -11.514 -4.506 -71.544 1.00 92.50 93 ALA A CA 1
ATOM 706 C C . ALA A 1 93 ? -10.068 -5.009 -71.491 1.00 92.50 93 ALA A C 1
ATOM 708 O O . ALA A 1 93 ? -9.331 -4.716 -70.551 1.00 92.50 93 ALA A O 1
ATOM 709 N N . LEU A 1 94 ? -9.673 -5.780 -72.503 1.00 92.00 94 LEU A N 1
ATOM 710 C CA . LEU A 1 94 ? -8.326 -6.329 -72.653 1.00 92.00 94 LEU A CA 1
ATOM 711 C C . LEU A 1 94 ? -7.748 -5.950 -74.010 1.00 92.00 94 LEU A C 1
ATOM 713 O O . LEU A 1 94 ? -8.414 -6.170 -75.025 1.00 92.00 94 LEU A O 1
ATOM 717 N N . LEU A 1 95 ? -6.511 -5.454 -74.017 1.00 89.56 95 LEU A N 1
ATOM 718 C CA . LEU A 1 95 ? -5.754 -5.183 -75.239 1.00 89.56 95 LEU A CA 1
ATOM 719 C C . LEU A 1 95 ? -4.542 -6.108 -75.367 1.00 89.56 95 LEU A C 1
ATOM 721 O O . LEU A 1 95 ? -3.960 -6.548 -74.367 1.00 89.56 95 LEU A O 1
ATOM 725 N N . ASP A 1 96 ? -4.146 -6.354 -76.609 1.00 89.12 96 ASP A N 1
ATOM 726 C CA . ASP A 1 96 ? -2.876 -6.995 -76.935 1.00 89.12 96 ASP A CA 1
ATOM 727 C C . ASP A 1 96 ? -1.709 -6.000 -77.061 1.00 89.12 96 ASP A C 1
ATOM 729 O O . ASP A 1 96 ? -1.842 -4.798 -76.833 1.00 89.12 96 ASP A O 1
ATOM 733 N N . GLU A 1 97 ? -0.526 -6.513 -77.397 1.00 84.25 97 GLU A N 1
ATOM 734 C CA . GLU A 1 97 ? 0.701 -5.732 -77.611 1.00 84.25 97 GLU A CA 1
ATOM 735 C C . GLU A 1 97 ? 0.634 -4.717 -78.764 1.00 84.25 97 GLU A C 1
ATOM 737 O O . GLU A 1 97 ? 1.461 -3.809 -78.819 1.00 84.25 97 GLU A O 1
ATOM 742 N N . THR A 1 98 ? -0.356 -4.838 -79.652 1.00 84.56 98 THR A N 1
ATOM 743 C CA . THR A 1 98 ? -0.620 -3.892 -80.748 1.00 84.56 98 THR A CA 1
ATOM 744 C C . THR A 1 98 ? -1.720 -2.877 -80.413 1.00 84.56 98 THR A C 1
ATOM 746 O O . THR A 1 98 ? -2.144 -2.130 -81.289 1.00 84.56 98 THR A O 1
ATOM 749 N N . GLU A 1 99 ? -2.163 -2.832 -79.150 1.00 85.12 99 GLU A N 1
ATOM 750 C CA . GLU A 1 99 ? -3.267 -2.004 -78.639 1.00 85.12 99 GLU A CA 1
ATOM 751 C C . GLU A 1 99 ? -4.647 -2.304 -79.264 1.00 85.12 99 GLU A C 1
ATOM 753 O O . GLU A 1 99 ? -5.560 -1.481 -79.189 1.00 85.12 99 GLU A O 1
ATOM 758 N N . GLU A 1 100 ? -4.854 -3.499 -79.829 1.00 88.19 100 GLU A N 1
ATOM 759 C CA . GLU A 1 100 ? -6.154 -3.896 -80.384 1.00 88.19 100 GLU A CA 1
ATOM 760 C C . GLU A 1 100 ? -7.055 -4.550 -79.320 1.00 88.19 100 GLU A C 1
ATOM 762 O O . GLU A 1 100 ? -6.597 -5.319 -78.471 1.00 88.19 100 GLU A O 1
ATOM 767 N N . LEU A 1 101 ? -8.361 -4.243 -79.350 1.00 90.12 101 LEU A N 1
ATOM 768 C CA . LEU A 1 101 ? -9.328 -4.720 -78.356 1.00 90.12 101 LEU A CA 1
ATOM 769 C C . LEU A 1 101 ? -9.646 -6.204 -78.556 1.00 90.12 101 LEU A C 1
ATOM 771 O O . LEU A 1 101 ? -10.336 -6.570 -79.504 1.00 90.12 101 LEU A O 1
ATOM 775 N N . VAL A 1 102 ? -9.201 -7.048 -77.623 1.00 89.25 102 VAL A N 1
ATOM 776 C CA . VAL A 1 102 ? -9.359 -8.512 -77.669 1.00 89.25 102 VAL A CA 1
ATOM 777 C C . VAL A 1 102 ? -10.653 -8.970 -76.991 1.00 89.25 102 VAL A C 1
ATOM 779 O O . VAL A 1 102 ? -11.335 -9.881 -77.467 1.00 89.25 102 VAL A O 1
ATOM 782 N N . ALA A 1 103 ? -11.007 -8.364 -75.859 1.00 90.25 103 ALA A N 1
ATOM 783 C CA . ALA A 1 103 ? -12.210 -8.722 -75.113 1.00 90.25 103 ALA A CA 1
ATOM 784 C C . ALA A 1 103 ? -12.791 -7.522 -74.373 1.00 90.25 103 ALA A C 1
ATOM 786 O O . ALA A 1 103 ? -12.058 -6.632 -73.941 1.00 90.25 103 ALA A O 1
ATOM 787 N N . ILE A 1 104 ? -14.107 -7.545 -74.179 1.00 92.31 104 ILE A N 1
ATOM 788 C CA . ILE A 1 104 ? -14.855 -6.501 -73.481 1.00 92.31 104 ILE A CA 1
ATOM 789 C C . ILE A 1 104 ? -15.918 -7.120 -72.572 1.00 92.31 104 ILE A C 1
ATOM 791 O O . ILE A 1 104 ? -16.522 -8.144 -72.897 1.00 92.31 104 ILE A O 1
ATOM 795 N N . GLY A 1 105 ? -16.149 -6.512 -71.413 1.00 90.12 105 GLY A N 1
ATOM 796 C CA . GLY A 1 105 ? -17.163 -6.941 -70.463 1.00 90.12 105 GLY A CA 1
ATOM 797 C C . GLY A 1 105 ? -17.787 -5.786 -69.698 1.00 90.12 105 GLY A C 1
ATOM 798 O O . GLY A 1 105 ? -17.194 -4.720 -69.546 1.00 90.12 105 GLY A O 1
ATOM 799 N N . ASN A 1 106 ? -18.999 -6.016 -69.202 1.00 89.69 106 ASN A N 1
ATOM 800 C CA . ASN A 1 106 ? -19.726 -5.068 -68.367 1.00 89.69 106 ASN A CA 1
ATOM 801 C C . ASN A 1 106 ? -19.670 -5.467 -66.884 1.00 89.69 106 ASN A C 1
ATOM 803 O O . ASN A 1 106 ? -19.704 -6.649 -66.531 1.00 89.69 106 ASN A O 1
ATOM 807 N N . THR A 1 107 ? -19.632 -4.472 -66.000 1.00 85.31 107 THR A N 1
ATOM 808 C CA . THR A 1 107 ? -19.604 -4.652 -64.540 1.00 85.31 107 THR A CA 1
ATOM 809 C C . THR A 1 107 ? -20.829 -4.007 -63.886 1.00 85.31 107 THR A C 1
ATOM 811 O O . THR A 1 107 ? -21.493 -3.170 -64.502 1.00 85.31 107 THR A O 1
ATOM 814 N N . PRO A 1 108 ? -21.196 -4.393 -62.649 1.00 85.00 108 PRO A N 1
ATOM 815 C CA . PRO A 1 108 ? -22.062 -3.548 -61.827 1.00 85.00 108 PRO A CA 1
ATOM 816 C C . PRO A 1 108 ? -21.377 -2.202 -61.545 1.00 85.00 108 PRO A C 1
ATOM 818 O O . PRO A 1 108 ? -20.155 -2.115 -61.651 1.00 85.00 108 PRO A O 1
ATOM 821 N N . ASP A 1 109 ? -22.153 -1.188 -61.154 1.00 86.19 109 ASP A N 1
ATOM 822 C CA . ASP A 1 109 ? -21.616 0.112 -60.737 1.00 86.19 109 ASP A CA 1
ATOM 823 C C . ASP A 1 109 ? -20.720 -0.077 -59.503 1.00 86.19 109 ASP A C 1
ATOM 825 O O . ASP A 1 109 ? -21.198 -0.370 -58.404 1.00 86.19 109 ASP A O 1
ATOM 829 N N . LEU A 1 110 ? -19.407 0.060 -59.704 1.00 85.44 110 LEU A N 1
ATOM 830 C CA . LEU A 1 110 ? -18.394 -0.066 -58.657 1.00 85.44 110 LEU A CA 1
ATOM 831 C C . LEU A 1 110 ? -17.733 1.303 -58.426 1.00 85.44 110 LEU A C 1
ATOM 833 O O . LEU A 1 110 ? -16.929 1.730 -59.260 1.00 85.44 110 LEU A O 1
ATOM 837 N N . PRO A 1 111 ? -18.063 2.017 -57.332 1.00 82.94 111 PRO A N 1
ATOM 838 C CA . PRO A 1 111 ? -17.500 3.336 -57.067 1.00 82.94 111 PRO A CA 1
ATOM 839 C C . PRO A 1 111 ? -16.052 3.237 -56.567 1.00 82.94 111 PRO A C 1
ATOM 841 O O . PRO A 1 111 ? -15.777 2.557 -55.578 1.00 82.94 111 PRO A O 1
ATOM 844 N N . LYS A 1 112 ? -15.134 3.975 -57.205 1.00 82.12 112 LYS A N 1
ATOM 845 C CA . LYS A 1 112 ? -13.774 4.213 -56.700 1.00 82.12 112 LYS A CA 1
ATOM 846 C C . LYS A 1 112 ? -13.717 5.597 -56.049 1.00 82.12 112 LYS A C 1
ATOM 848 O O . LYS A 1 112 ? -13.519 6.605 -56.727 1.00 82.12 112 LYS A O 1
ATOM 853 N N . VAL A 1 113 ? -13.945 5.635 -54.736 1.00 75.25 113 VAL A N 1
ATOM 854 C CA . VAL A 1 113 ? -14.053 6.869 -53.928 1.00 75.25 113 VAL A CA 1
ATOM 855 C C . VAL A 1 113 ? -12.725 7.630 -53.889 1.00 75.25 113 VAL A C 1
ATOM 857 O O . VAL A 1 113 ? -11.660 7.014 -53.965 1.00 75.25 113 VAL A O 1
ATOM 860 N N . ARG A 1 114 ? -12.794 8.965 -53.801 1.00 69.44 114 ARG A N 1
ATOM 861 C CA . ARG A 1 114 ? -11.632 9.857 -53.796 1.00 69.44 114 ARG A CA 1
ATOM 862 C C . ARG A 1 114 ? -10.941 9.891 -52.437 1.00 69.44 114 ARG A C 1
ATOM 864 O O . ARG A 1 114 ? -11.592 9.860 -51.397 1.00 69.44 114 ARG A O 1
ATOM 871 N N . LEU A 1 115 ? -9.617 10.044 -52.459 1.00 60.66 115 LEU A N 1
ATOM 872 C CA . LEU A 1 115 ? -8.794 10.212 -51.254 1.00 60.66 115 LEU A CA 1
ATOM 873 C C . LEU A 1 115 ? -9.207 11.437 -50.412 1.00 60.66 115 LEU A C 1
ATOM 875 O O . LEU A 1 115 ? -9.104 11.395 -49.189 1.00 60.66 115 LEU A O 1
ATOM 879 N N . GLU A 1 116 ? -9.718 12.497 -51.047 1.00 61.94 116 GLU A N 1
ATOM 880 C CA . GLU A 1 116 ? -10.211 13.717 -50.380 1.00 61.94 116 GLU A CA 1
ATOM 881 C C . GLU A 1 116 ? -11.494 13.505 -49.555 1.00 61.94 116 GLU A C 1
ATOM 883 O O . GLU A 1 116 ? -11.739 14.252 -48.611 1.00 61.94 116 GLU A O 1
ATOM 888 N N . ASP A 1 117 ? -12.249 12.435 -49.828 1.00 58.06 117 ASP A N 1
ATOM 889 C CA . ASP A 1 117 ? -13.461 12.062 -49.086 1.00 58.06 117 ASP A CA 1
ATOM 890 C C . ASP A 1 117 ? -13.157 11.165 -47.862 1.00 58.06 117 ASP A C 1
ATOM 892 O O . ASP A 1 117 ? -14.064 10.618 -47.232 1.00 58.06 117 ASP A O 1
ATOM 896 N N . GLY A 1 118 ? -11.875 11.000 -47.505 1.00 53.47 118 GLY A N 1
ATOM 897 C CA . GLY A 1 118 ? -11.431 10.295 -46.296 1.00 53.47 118 GLY A CA 1
ATOM 898 C C . GLY A 1 118 ? -11.341 8.768 -46.414 1.00 53.47 118 GLY A C 1
ATOM 899 O O . GLY A 1 118 ? -11.162 8.094 -45.399 1.00 53.47 118 GLY A O 1
ATOM 900 N N . ALA A 1 119 ? -11.436 8.208 -47.626 1.00 58.75 119 ALA A N 1
ATOM 901 C CA . ALA A 1 119 ? -11.317 6.772 -47.879 1.00 58.75 119 ALA A CA 1
ATOM 902 C C . ALA A 1 119 ? -10.243 6.470 -48.938 1.00 58.75 119 ALA A C 1
ATOM 904 O O . ALA A 1 119 ? -10.311 6.948 -50.066 1.00 58.75 119 ALA A O 1
ATOM 905 N N . SER A 1 120 ? -9.274 5.620 -48.587 1.00 59.66 120 SER A N 1
ATOM 906 C CA . SER A 1 120 ? -8.290 5.053 -49.515 1.00 59.66 120 SER A CA 1
ATOM 907 C C . SER A 1 120 ? -8.596 3.567 -49.691 1.00 59.66 120 SER A C 1
ATOM 909 O O . SER A 1 120 ? -8.491 2.796 -48.738 1.00 59.66 120 SER A O 1
ATOM 911 N N . THR A 1 121 ? -9.057 3.167 -50.877 1.00 64.19 121 THR A N 1
ATOM 912 C CA . THR A 1 121 ? -9.397 1.764 -51.169 1.00 64.19 121 THR A CA 1
ATOM 913 C C . THR A 1 121 ? -8.769 1.331 -52.486 1.00 64.19 121 THR A C 1
ATOM 915 O O . THR A 1 121 ? -8.952 1.990 -53.508 1.00 64.19 121 THR A O 1
ATOM 918 N N . GLU A 1 122 ? -8.020 0.230 -52.475 1.00 73.94 122 GLU A N 1
ATOM 919 C CA . GLU A 1 122 ? -7.593 -0.468 -53.691 1.00 73.94 122 GLU A CA 1
ATOM 920 C C . GLU A 1 122 ? -8.784 -1.240 -54.270 1.00 73.94 122 GLU A C 1
ATOM 922 O O . GLU A 1 122 ? -9.537 -1.879 -53.529 1.00 73.94 122 GLU A O 1
ATOM 927 N N . LEU A 1 123 ? -8.973 -1.195 -55.593 1.00 81.19 123 LEU A N 1
ATOM 928 C CA . LEU A 1 123 ? -10.081 -1.897 -56.246 1.00 81.19 123 LEU A CA 1
ATOM 929 C C . LEU A 1 123 ? -9.548 -3.033 -57.115 1.00 81.19 123 LEU A C 1
ATOM 931 O O . LEU A 1 123 ? -8.926 -2.810 -58.152 1.00 81.19 123 LEU A O 1
ATOM 935 N N . LYS A 1 124 ? -9.827 -4.268 -56.692 1.00 83.94 124 LYS A N 1
ATOM 936 C CA . LYS A 1 124 ? -9.484 -5.486 -57.430 1.00 83.94 124 LYS A CA 1
ATOM 937 C C . LYS A 1 124 ? -10.588 -5.827 -58.428 1.00 83.94 124 LYS A C 1
ATOM 939 O O . LYS A 1 124 ? -11.716 -6.117 -58.028 1.00 83.94 124 LYS A O 1
ATOM 944 N N . LEU A 1 125 ? -10.249 -5.851 -59.714 1.00 86.19 125 LEU A N 1
ATOM 945 C CA . LEU A 1 125 ? -11.171 -6.185 -60.799 1.00 86.19 125 LEU A CA 1
ATOM 946 C C . LEU A 1 125 ? -10.767 -7.501 -61.455 1.00 86.19 125 LEU A C 1
ATOM 948 O O . LEU A 1 125 ? -9.592 -7.753 -61.712 1.00 86.19 125 LEU A O 1
ATOM 952 N N . THR A 1 126 ? -11.754 -8.350 -61.740 1.00 86.88 126 THR A N 1
ATOM 953 C CA . THR A 1 126 ? -11.526 -9.662 -62.351 1.00 86.88 126 THR A CA 1
ATOM 954 C C . THR A 1 126 ? -12.458 -9.876 -63.539 1.00 86.88 126 THR A C 1
ATOM 956 O O . THR A 1 126 ? -13.673 -9.970 -63.369 1.00 86.88 126 THR A O 1
ATOM 959 N N . MET A 1 127 ? -11.882 -10.039 -64.731 1.00 86.69 127 MET A N 1
ATOM 960 C CA . MET A 1 127 ? -12.584 -10.492 -65.929 1.00 86.69 127 MET A CA 1
ATOM 961 C C . MET A 1 127 ? -12.579 -12.023 -65.992 1.00 86.69 127 MET A C 1
ATOM 963 O O . MET A 1 127 ? -11.555 -12.668 -65.762 1.00 86.69 127 MET A O 1
ATOM 967 N N . ARG A 1 128 ? -13.729 -12.621 -66.317 1.00 84.31 128 ARG A N 1
ATOM 968 C CA . ARG A 1 128 ? -13.850 -14.057 -66.604 1.00 84.31 128 ARG A CA 1
ATOM 969 C C . ARG A 1 128 ? -14.267 -14.239 -68.053 1.00 84.31 128 ARG A C 1
ATOM 971 O O . ARG A 1 128 ? -15.389 -13.884 -68.403 1.00 84.31 128 ARG A O 1
ATOM 978 N N . LEU A 1 129 ? -13.382 -14.809 -68.858 1.00 83.12 129 LEU A N 1
ATOM 979 C CA . LEU A 1 129 ? -13.561 -14.971 -70.293 1.00 83.12 129 LEU A CA 1
ATOM 980 C C . LEU A 1 129 ? -13.575 -16.457 -70.655 1.00 83.12 129 LEU A C 1
ATOM 982 O O . LEU A 1 129 ? -12.679 -17.203 -70.271 1.00 83.12 129 LEU A O 1
ATOM 986 N N . ALA A 1 130 ? -14.596 -16.901 -71.384 1.00 79.19 130 ALA A N 1
ATOM 987 C CA . ALA A 1 130 ? -14.642 -18.262 -71.910 1.00 79.19 130 ALA A CA 1
ATOM 988 C C . ALA A 1 130 ? -13.963 -18.294 -73.285 1.00 79.19 130 ALA A C 1
ATOM 990 O O . ALA A 1 130 ? -14.411 -17.611 -74.205 1.00 79.19 130 ALA A O 1
ATOM 991 N N . VAL A 1 131 ? -12.903 -19.091 -73.431 1.00 75.56 131 VAL A N 1
ATOM 992 C CA . VAL A 1 131 ? -12.159 -19.226 -74.692 1.00 75.56 131 VAL A CA 1
ATOM 993 C C . VAL A 1 131 ? -12.055 -20.695 -75.102 1.00 75.56 131 VAL A C 1
ATOM 995 O O . VAL A 1 131 ? -11.945 -21.583 -74.259 1.00 75.56 131 VAL A O 1
ATOM 998 N N . LYS A 1 132 ? -12.096 -20.976 -76.413 1.00 72.62 132 LYS A N 1
ATOM 999 C CA . LYS A 1 132 ? -12.016 -22.358 -76.931 1.00 72.62 132 LYS A CA 1
ATOM 1000 C C . LYS A 1 132 ? -10.630 -22.979 -76.726 1.00 72.62 132 LYS A C 1
ATOM 1002 O O . LYS A 1 132 ? -10.530 -24.179 -76.463 1.00 72.62 132 LYS A O 1
ATOM 1007 N N . ASN A 1 133 ? -9.575 -22.169 -76.824 1.00 72.19 133 ASN A N 1
ATOM 1008 C CA . ASN A 1 133 ? -8.199 -22.599 -76.609 1.00 72.19 133 ASN A CA 1
ATOM 1009 C C . ASN A 1 133 ? -7.440 -21.587 -75.738 1.00 72.19 133 ASN A C 1
ATOM 1011 O O . ASN A 1 133 ? -7.119 -20.494 -76.189 1.00 72.19 133 ASN A O 1
ATOM 1015 N N . THR A 1 134 ? -7.166 -21.960 -74.488 1.00 72.25 134 THR A N 1
ATOM 1016 C CA . THR A 1 134 ? -6.385 -21.155 -73.536 1.00 72.25 134 THR A CA 1
ATOM 1017 C C . THR A 1 134 ? -4.885 -21.183 -73.829 1.00 72.25 134 THR A C 1
ATOM 1019 O O . THR A 1 134 ? -4.183 -20.276 -73.404 1.00 72.25 134 THR A O 1
ATOM 1022 N N . GLU A 1 135 ? -4.381 -22.187 -74.558 1.00 74.38 135 GLU A N 1
ATOM 1023 C CA . GLU A 1 135 ? -2.947 -22.329 -74.874 1.00 74.38 135 GLU A CA 1
ATOM 1024 C C . GLU A 1 135 ? -2.467 -21.325 -75.929 1.00 74.38 135 GLU A C 1
ATOM 1026 O O . GLU A 1 135 ? -1.270 -21.066 -76.037 1.00 74.38 135 GLU A O 1
ATOM 1031 N N . ALA A 1 136 ? -3.407 -20.735 -76.670 1.00 75.38 136 ALA A N 1
ATOM 1032 C CA . ALA A 1 136 ? -3.155 -19.707 -77.673 1.00 75.38 136 ALA A CA 1
ATOM 1033 C C . ALA A 1 136 ? -2.906 -18.312 -77.076 1.00 75.38 136 ALA A C 1
ATOM 1035 O O . ALA A 1 136 ? -2.630 -17.387 -77.831 1.00 75.38 136 ALA A O 1
ATOM 1036 N N . LEU A 1 137 ? -3.019 -18.143 -75.754 1.00 78.19 137 LEU A N 1
ATOM 1037 C CA . LEU A 1 137 ? -2.875 -16.856 -75.071 1.00 78.19 137 LEU A CA 1
ATOM 1038 C C . LEU A 1 137 ? -1.619 -16.839 -74.187 1.00 78.19 137 LEU A C 1
ATOM 1040 O O . LEU A 1 137 ? -1.326 -17.812 -73.487 1.00 78.19 137 LEU A O 1
ATOM 1044 N N . SER A 1 138 ? -0.904 -15.717 -74.183 1.00 79.81 138 SER A N 1
ATOM 1045 C CA . SER A 1 138 ? 0.129 -15.376 -73.198 1.00 79.81 138 SER A CA 1
ATOM 1046 C C . SER A 1 138 ? -0.197 -14.040 -72.527 1.00 79.81 138 SER A C 1
ATOM 1048 O O . SER A 1 138 ? -0.964 -13.245 -73.065 1.00 79.81 138 SER A O 1
ATOM 1050 N N . PHE A 1 139 ? 0.352 -13.809 -71.332 1.00 79.50 139 PHE A N 1
ATOM 1051 C CA . PHE A 1 139 ? 0.096 -12.601 -70.543 1.00 79.50 139 PHE A CA 1
ATOM 1052 C C . PHE A 1 139 ? 1.411 -11.984 -70.093 1.00 79.50 139 PHE A C 1
ATOM 1054 O O . PHE A 1 139 ? 2.228 -12.671 -69.476 1.00 79.50 139 PHE A O 1
ATOM 1061 N N . THR A 1 140 ? 1.576 -10.686 -70.328 1.00 76.75 140 THR A N 1
ATOM 1062 C CA . THR A 1 140 ? 2.640 -9.914 -69.682 1.00 76.75 140 THR A CA 1
ATOM 1063 C C . THR A 1 140 ? 2.149 -9.493 -68.298 1.00 76.75 140 THR A C 1
ATOM 1065 O O . THR A 1 140 ? 1.283 -8.627 -68.179 1.00 76.75 140 THR A O 1
ATOM 1068 N N . ILE A 1 141 ? 2.676 -10.137 -67.253 1.00 76.06 141 ILE A N 1
ATOM 1069 C CA . ILE A 1 141 ? 2.355 -9.824 -65.855 1.00 76.06 141 ILE A CA 1
ATOM 1070 C C . ILE A 1 141 ? 3.411 -8.865 -65.312 1.00 76.06 141 ILE A C 1
ATOM 1072 O O . ILE A 1 141 ? 4.604 -9.138 -65.433 1.00 76.06 141 ILE A O 1
ATOM 1076 N N . ASP A 1 142 ? 2.981 -7.766 -64.695 1.00 65.00 142 ASP A N 1
ATOM 1077 C CA . ASP A 1 142 ? 3.892 -6.870 -63.979 1.00 65.00 142 ASP A CA 1
ATOM 1078 C C . ASP A 1 142 ? 4.168 -7.416 -62.566 1.00 65.00 142 ASP A C 1
ATOM 1080 O O . ASP A 1 142 ? 3.250 -7.430 -61.732 1.00 65.00 142 ASP A O 1
ATOM 1084 N N . PRO A 1 143 ? 5.408 -7.849 -62.261 1.00 55.22 143 PRO A N 1
ATOM 1085 C CA . PRO A 1 143 ? 5.748 -8.452 -60.975 1.00 55.22 143 PRO A CA 1
ATOM 1086 C C . PRO A 1 143 ? 5.637 -7.480 -59.788 1.00 55.22 143 PRO A C 1
ATOM 1088 O O . PRO A 1 143 ? 5.606 -7.935 -58.648 1.00 55.22 143 PRO A O 1
ATOM 1091 N N . HIS A 1 144 ? 5.524 -6.167 -60.018 1.00 55.16 144 HIS A N 1
ATOM 1092 C CA . HIS A 1 144 ? 5.402 -5.169 -58.947 1.00 55.16 144 HIS A CA 1
ATOM 1093 C C . HIS A 1 144 ? 3.957 -4.940 -58.475 1.00 55.16 144 HIS A C 1
ATOM 1095 O O . HIS A 1 144 ? 3.750 -4.279 -57.461 1.00 55.16 144 HIS A O 1
ATOM 1101 N N . THR A 1 145 ? 2.954 -5.493 -59.172 1.00 51.81 145 THR A N 1
ATOM 1102 C CA . THR A 1 145 ? 1.521 -5.340 -58.826 1.00 51.81 145 THR A CA 1
ATOM 1103 C C . THR A 1 145 ? 0.887 -6.623 -58.274 1.00 51.81 145 THR A C 1
ATOM 1105 O O . THR A 1 145 ? -0.337 -6.750 -58.178 1.00 51.81 145 THR A O 1
ATOM 1108 N N . VAL A 1 146 ? 1.709 -7.611 -57.912 1.00 54.16 146 VAL A N 1
ATOM 1109 C CA . VAL A 1 146 ? 1.239 -8.932 -57.485 1.00 54.16 146 VAL A CA 1
ATOM 1110 C C . VAL A 1 146 ? 0.677 -8.869 -56.063 1.00 54.16 146 VAL A C 1
ATOM 1112 O O . VAL A 1 146 ? 1.402 -8.655 -55.095 1.00 54.16 146 VAL A O 1
ATOM 1115 N N . ILE A 1 147 ? -0.624 -9.137 -55.912 1.00 56.09 147 ILE A N 1
ATOM 1116 C CA . ILE A 1 147 ? -1.212 -9.417 -54.596 1.00 56.09 147 ILE A CA 1
ATOM 1117 C C . ILE A 1 147 ? -0.838 -10.848 -54.210 1.00 56.09 147 ILE A C 1
ATOM 1119 O O . ILE A 1 147 ? -1.440 -11.809 -54.699 1.00 56.09 147 ILE A O 1
ATOM 1123 N N . MET A 1 148 ? 0.117 -10.985 -53.294 1.00 53.47 148 MET A N 1
ATOM 1124 C CA . MET A 1 148 ? 0.405 -12.257 -52.643 1.00 53.47 148 MET A CA 1
ATOM 1125 C C . MET A 1 148 ? -0.735 -12.558 -51.664 1.00 53.47 148 MET A C 1
ATOM 1127 O O . MET A 1 148 ? -0.910 -11.888 -50.648 1.00 53.47 148 MET A O 1
ATOM 1131 N N . THR A 1 149 ? -1.587 -13.532 -51.987 1.00 56.66 149 THR A N 1
ATOM 1132 C CA . THR A 1 149 ? -2.579 -14.010 -51.014 1.00 56.66 149 THR A CA 1
ATOM 1133 C C . THR A 1 149 ? -1.863 -14.753 -49.892 1.00 56.66 149 THR A C 1
ATOM 1135 O O . THR A 1 149 ? -0.821 -15.351 -50.143 1.00 56.66 149 THR A O 1
ATOM 1138 N N . LYS A 1 150 ? -2.433 -14.793 -48.681 1.00 48.31 150 LYS A N 1
ATOM 1139 C CA . LYS A 1 150 ? -1.865 -15.572 -47.565 1.00 48.31 150 LYS A CA 1
ATOM 1140 C C . LYS A 1 150 ? -1.515 -17.011 -47.974 1.00 48.31 150 LYS A C 1
ATOM 1142 O O . LYS A 1 150 ? -0.443 -17.483 -47.652 1.00 48.31 150 LYS A O 1
ATOM 1147 N N . ASP A 1 151 ? -2.344 -17.619 -48.816 1.00 54.66 151 ASP A N 1
ATOM 1148 C CA . ASP A 1 151 ? -2.118 -18.958 -49.372 1.00 54.66 151 ASP A CA 1
ATOM 1149 C C . ASP A 1 151 ? -0.858 -19.061 -50.260 1.00 54.66 151 ASP A C 1
ATOM 1151 O O . ASP A 1 151 ? -0.173 -20.076 -50.243 1.00 54.66 151 ASP A O 1
ATOM 1155 N N . MET A 1 152 ? -0.517 -17.994 -51.000 1.00 59.56 152 MET A N 1
ATOM 1156 C CA . MET A 1 152 ? 0.703 -17.905 -51.825 1.00 59.56 152 MET A CA 1
ATOM 1157 C C . MET A 1 152 ? 1.945 -17.675 -50.967 1.00 59.56 152 MET A C 1
ATOM 1159 O O . MET A 1 152 ? 3.015 -18.173 -51.293 1.00 59.56 152 MET A O 1
ATOM 1163 N N . LEU A 1 153 ? 1.803 -16.918 -49.875 1.00 60.00 153 LEU A N 1
ATOM 1164 C CA . LEU A 1 153 ? 2.872 -16.730 -48.899 1.00 60.00 153 LEU A CA 1
ATOM 1165 C C . LEU A 1 153 ? 3.141 -18.023 -48.131 1.00 60.00 153 LEU A C 1
ATOM 1167 O O . LEU A 1 153 ? 4.293 -18.390 -47.931 1.00 60.00 153 LEU A O 1
ATOM 1171 N N . ASP A 1 154 ? 2.079 -18.730 -47.759 1.00 69.25 154 ASP A N 1
ATOM 1172 C CA . ASP A 1 154 ? 2.181 -19.997 -47.056 1.00 69.25 154 ASP A CA 1
ATOM 1173 C C . ASP A 1 154 ? 2.823 -21.048 -47.971 1.00 69.25 154 ASP A C 1
ATOM 1175 O O . ASP A 1 154 ? 3.801 -21.650 -47.556 1.00 69.25 154 ASP A O 1
ATOM 1179 N N . THR A 1 155 ? 2.404 -21.193 -49.238 1.00 62.84 155 THR A N 1
ATOM 1180 C CA . THR A 1 155 ? 3.074 -22.119 -50.184 1.00 62.84 155 THR A CA 1
ATOM 1181 C C . THR A 1 155 ? 4.526 -21.749 -50.483 1.00 62.84 155 THR A C 1
ATOM 1183 O O . THR A 1 155 ? 5.357 -22.646 -50.572 1.00 62.84 155 THR A O 1
ATOM 1186 N N . HIS A 1 156 ? 4.860 -20.460 -50.572 1.00 67.50 156 HIS A N 1
ATOM 1187 C CA . HIS A 1 156 ? 6.245 -20.007 -50.725 1.00 67.50 156 HIS A CA 1
ATOM 1188 C C . HIS A 1 156 ? 7.109 -20.315 -49.487 1.00 67.50 156 HIS A C 1
ATOM 1190 O O . HIS A 1 156 ? 8.285 -20.628 -49.618 1.00 67.50 156 HIS A O 1
ATOM 1196 N N . ASN A 1 157 ? 6.539 -20.248 -48.279 1.00 67.12 157 ASN A N 1
ATOM 1197 C CA . ASN A 1 157 ? 7.268 -20.470 -47.025 1.00 67.12 157 ASN A CA 1
ATOM 1198 C C . ASN A 1 157 ? 7.529 -21.950 -46.695 1.00 67.12 157 ASN A C 1
ATOM 1200 O O . ASN A 1 157 ? 8.340 -22.221 -45.812 1.00 67.12 157 ASN A O 1
ATOM 1204 N N . VAL A 1 158 ? 6.834 -22.890 -47.346 1.00 71.12 158 VAL A N 1
ATOM 1205 C CA . VAL A 1 158 ? 7.050 -24.345 -47.172 1.00 71.12 158 VAL A CA 1
ATOM 1206 C C . VAL A 1 158 ? 7.732 -25.010 -48.364 1.00 71.12 158 VAL A C 1
ATOM 1208 O O . VAL A 1 158 ? 8.025 -26.202 -48.293 1.00 71.12 158 VAL A O 1
ATOM 1211 N N . ASP A 1 159 ? 7.985 -24.277 -49.449 1.00 68.38 159 ASP A N 1
ATOM 1212 C CA . ASP A 1 159 ? 8.767 -24.786 -50.570 1.00 68.38 159 ASP A CA 1
ATOM 1213 C C . ASP A 1 159 ? 10.247 -24.435 -50.373 1.00 68.38 159 ASP A C 1
ATOM 1215 O O . ASP A 1 159 ? 10.687 -23.318 -50.647 1.00 68.38 159 ASP A O 1
ATOM 1219 N N . ASP A 1 160 ? 11.023 -25.423 -49.922 1.00 63.62 160 ASP A N 1
ATOM 1220 C CA . ASP A 1 160 ? 12.481 -25.333 -49.760 1.00 63.62 160 ASP A CA 1
ATOM 1221 C C . ASP A 1 160 ? 13.207 -24.975 -51.076 1.00 63.62 160 ASP A C 1
ATOM 1223 O O . ASP A 1 160 ? 14.367 -24.563 -51.052 1.00 63.62 160 ASP A O 1
ATOM 1227 N N . ASN A 1 161 ? 12.527 -25.089 -52.226 1.00 61.09 161 ASN A N 1
ATOM 1228 C CA . ASN A 1 161 ? 13.045 -24.764 -53.550 1.00 61.09 161 ASN A CA 1
ATOM 1229 C C . ASN A 1 161 ? 12.450 -23.476 -54.146 1.00 61.09 161 ASN A C 1
ATOM 1231 O O . ASN A 1 161 ? 12.788 -23.152 -55.287 1.00 61.09 161 ASN A O 1
ATOM 1235 N N . ALA A 1 162 ? 11.637 -22.705 -53.405 1.00 61.59 162 ALA A N 1
ATOM 1236 C CA . ALA A 1 162 ? 10.991 -21.470 -53.890 1.00 61.59 162 ALA A CA 1
ATOM 1237 C C . ALA A 1 162 ? 11.980 -20.438 -54.468 1.00 61.59 162 ALA A C 1
ATOM 1239 O O . ALA A 1 162 ? 11.612 -19.544 -55.232 1.00 61.59 162 ALA A O 1
ATOM 1240 N N . HIS A 1 163 ? 13.257 -20.574 -54.112 1.00 62.94 163 HIS A N 1
ATOM 1241 C CA . HIS A 1 163 ? 14.346 -19.731 -54.576 1.00 62.94 163 HIS A CA 1
ATOM 1242 C C . HIS A 1 163 ? 15.485 -20.498 -55.262 1.00 62.94 163 HIS A C 1
ATOM 1244 O O . HIS A 1 163 ? 16.499 -19.882 -55.589 1.00 62.94 163 HIS A O 1
ATOM 1250 N N . ASN A 1 164 ? 15.360 -21.806 -55.518 1.00 59.91 164 ASN A N 1
ATOM 1251 C CA . ASN A 1 164 ? 16.472 -22.588 -56.072 1.00 59.91 164 ASN A CA 1
ATOM 1252 C C . ASN A 1 164 ? 16.910 -22.102 -57.455 1.00 59.91 164 ASN A C 1
ATOM 1254 O O . ASN A 1 164 ? 18.108 -22.009 -57.690 1.00 59.91 164 ASN A O 1
ATOM 1258 N N . GLU A 1 165 ? 15.997 -21.677 -58.331 1.00 54.00 165 GLU A N 1
ATOM 1259 C CA . GLU A 1 165 ? 16.385 -21.107 -59.634 1.00 54.00 165 GLU A CA 1
ATOM 1260 C C . GLU A 1 165 ? 17.098 -19.744 -59.501 1.00 54.00 165 GLU A C 1
ATOM 1262 O O . GLU A 1 165 ? 17.956 -19.398 -60.314 1.00 54.00 165 GLU A O 1
ATOM 1267 N N . LEU A 1 166 ? 16.809 -18.979 -58.440 1.00 53.09 166 LEU A N 1
ATOM 1268 C CA . LEU A 1 166 ? 17.479 -17.708 -58.130 1.00 53.09 166 LEU A CA 1
ATOM 1269 C C . LEU A 1 166 ? 18.856 -17.914 -57.474 1.00 53.09 166 LEU A C 1
ATOM 1271 O O . LEU A 1 166 ? 19.736 -17.061 -57.630 1.00 53.09 166 LEU A O 1
ATOM 1275 N N . PHE A 1 167 ? 19.056 -19.035 -56.773 1.00 52.94 167 PHE A N 1
ATOM 1276 C CA . PHE A 1 167 ? 20.326 -19.405 -56.142 1.00 52.94 167 PHE A CA 1
ATOM 1277 C C . PHE A 1 167 ? 21.250 -20.221 -57.064 1.00 52.94 167 PHE A C 1
ATOM 1279 O O . PHE A 1 167 ? 22.463 -20.006 -57.033 1.00 52.94 167 PHE A O 1
ATOM 1286 N N . GLU A 1 168 ? 20.721 -21.054 -57.966 1.00 53.84 168 GLU A N 1
ATOM 1287 C CA . GLU A 1 168 ? 21.508 -21.741 -59.007 1.00 53.84 168 GLU A CA 1
ATOM 1288 C C . GLU A 1 168 ? 22.099 -20.767 -60.041 1.00 53.84 168 GLU A C 1
ATOM 1290 O O . GLU A 1 168 ? 23.132 -21.055 -60.645 1.00 53.84 168 GLU A O 1
ATOM 1295 N N . GLY A 1 169 ? 21.514 -19.572 -60.196 1.00 51.06 169 GLY A N 1
ATOM 1296 C CA . GLY A 1 169 ? 22.071 -18.493 -61.017 1.00 51.06 169 GLY A CA 1
ATOM 1297 C C . GLY A 1 169 ? 23.242 -17.725 -60.383 1.00 51.06 169 GLY A C 1
ATOM 1298 O O . GLY A 1 169 ? 23.842 -16.887 -61.057 1.00 51.06 169 GLY A O 1
ATOM 1299 N N . LYS A 1 170 ? 23.564 -17.968 -59.102 1.00 50.09 170 LYS A N 1
ATOM 1300 C CA . LYS A 1 170 ? 24.611 -17.239 -58.356 1.00 50.09 170 LYS A CA 1
ATOM 1301 C C . LYS A 1 170 ? 25.637 -18.132 -57.650 1.00 50.09 170 LYS A C 1
ATOM 1303 O O . LYS A 1 170 ? 26.529 -17.601 -56.995 1.00 50.09 170 LYS A O 1
ATOM 1308 N N . ALA A 1 171 ? 25.547 -19.454 -57.796 1.00 41.34 171 ALA A N 1
ATOM 1309 C CA . ALA A 1 171 ? 26.618 -20.361 -57.400 1.00 41.34 171 ALA A CA 1
ATOM 1310 C C . ALA A 1 171 ? 27.726 -20.343 -58.467 1.00 41.34 171 ALA A C 1
ATOM 1312 O O . ALA A 1 171 ? 27.484 -20.658 -59.633 1.00 41.34 171 ALA A O 1
ATOM 1313 N N . ASP A 1 172 ? 28.930 -19.947 -58.057 1.00 46.06 172 ASP A N 1
ATOM 1314 C CA . ASP A 1 172 ? 30.137 -19.849 -58.876 1.00 46.06 172 ASP A CA 1
ATOM 1315 C C . ASP A 1 172 ? 30.360 -21.085 -59.765 1.00 46.06 172 ASP A C 1
ATOM 1317 O O . ASP A 1 172 ? 30.819 -22.138 -59.320 1.00 46.06 172 ASP A O 1
ATOM 1321 N N . LYS A 1 173 ? 30.101 -20.937 -61.069 1.00 43.22 173 LYS A N 1
ATOM 1322 C CA . LYS A 1 173 ? 30.724 -21.773 -62.101 1.00 43.22 173 LYS A CA 1
ATOM 1323 C C . LYS A 1 173 ? 32.092 -21.181 -62.418 1.00 43.22 173 LYS A C 1
ATOM 1325 O O . LYS A 1 173 ? 32.271 -20.494 -63.424 1.00 43.22 173 LYS A O 1
ATOM 1330 N N . GLU A 1 174 ? 33.067 -21.436 -61.550 1.00 38.75 174 GLU A N 1
ATOM 1331 C CA . GLU A 1 174 ? 34.466 -21.286 -61.932 1.00 38.75 174 GLU A CA 1
ATOM 1332 C C . GLU A 1 174 ? 34.776 -22.226 -63.109 1.00 38.75 174 GLU A C 1
ATOM 1334 O O . GLU A 1 174 ? 34.724 -23.448 -63.001 1.00 38.75 174 GLU A O 1
ATOM 1339 N N . HIS A 1 175 ? 35.060 -21.614 -64.258 1.00 37.50 175 HIS A N 1
ATOM 1340 C CA . HIS A 1 175 ? 36.154 -21.964 -65.162 1.00 37.50 175 HIS A CA 1
ATOM 1341 C C . HIS A 1 175 ? 36.598 -23.440 -65.176 1.00 37.50 175 HIS A C 1
ATOM 1343 O O . HIS A 1 175 ? 37.632 -23.809 -64.624 1.00 37.50 175 HIS A O 1
ATOM 1349 N N . GLN A 1 176 ? 35.917 -24.252 -65.980 1.00 38.72 176 GLN A N 1
ATOM 1350 C CA . GLN A 1 176 ? 36.597 -25.284 -66.761 1.00 38.72 176 GLN A CA 1
ATOM 1351 C C . GLN A 1 176 ? 36.541 -24.881 -68.232 1.00 38.72 176 GLN A C 1
ATOM 1353 O O . GLN A 1 176 ? 35.553 -25.123 -68.915 1.00 38.72 176 GLN A O 1
ATOM 1358 N N . HIS A 1 177 ? 37.614 -24.261 -68.723 1.00 39.12 177 HIS A N 1
ATOM 1359 C CA . HIS A 1 177 ? 37.882 -24.208 -70.156 1.00 39.12 177 HIS A CA 1
ATOM 1360 C C . HIS A 1 177 ? 38.986 -25.219 -70.462 1.00 39.12 177 HIS A C 1
ATOM 1362 O O . HIS A 1 177 ? 40.132 -25.053 -70.044 1.00 39.12 177 HIS A O 1
ATOM 1368 N N . SER A 1 178 ? 38.609 -26.283 -71.172 1.00 40.94 178 SER A N 1
ATOM 1369 C CA . SER A 1 178 ? 39.543 -27.128 -71.911 1.00 40.94 178 SER A CA 1
ATOM 1370 C C . SER A 1 178 ? 40.247 -26.280 -72.976 1.00 40.94 178 SER A C 1
ATOM 1372 O O . SER A 1 178 ? 39.637 -25.400 -73.582 1.00 40.94 178 SER A O 1
ATOM 1374 N N . VAL A 1 179 ? 41.531 -26.552 -73.202 1.00 44.38 179 VAL A N 1
ATOM 1375 C CA . VAL A 1 179 ? 42.429 -25.827 -74.119 1.00 44.38 179 VAL A CA 1
ATOM 1376 C C . VAL A 1 179 ? 42.053 -26.022 -75.605 1.00 44.38 179 VAL A C 1
ATOM 1378 O O . VAL A 1 179 ? 42.649 -25.390 -76.472 1.00 44.38 179 VAL A O 1
ATOM 1381 N N . ASP A 1 180 ? 41.016 -26.805 -75.916 1.00 45.53 180 ASP A N 1
ATOM 1382 C CA . ASP A 1 180 ? 40.765 -27.288 -77.280 1.00 45.53 180 ASP A CA 1
ATOM 1383 C C . ASP A 1 180 ? 39.622 -26.602 -78.068 1.00 45.53 180 ASP A C 1
ATOM 1385 O O . ASP A 1 180 ? 39.525 -26.826 -79.271 1.00 45.53 180 ASP A O 1
ATOM 1389 N N . ASP A 1 181 ? 38.816 -25.699 -77.488 1.00 39.00 181 ASP A N 1
ATOM 1390 C CA . ASP A 1 181 ? 37.636 -25.121 -78.189 1.00 39.00 181 ASP A CA 1
ATOM 1391 C C . ASP A 1 181 ? 37.857 -23.750 -78.878 1.00 39.00 181 ASP A C 1
ATOM 1393 O O . ASP A 1 181 ? 36.926 -23.163 -79.427 1.00 39.00 181 ASP A O 1
ATOM 1397 N N . ILE A 1 182 ? 39.090 -23.218 -78.914 1.00 41.47 182 ILE A N 1
ATOM 1398 C CA . ILE A 1 182 ? 39.427 -21.966 -79.646 1.00 41.47 182 ILE A CA 1
ATOM 1399 C C . ILE A 1 182 ? 40.009 -22.250 -81.048 1.00 41.47 182 ILE A C 1
ATOM 1401 O O . ILE A 1 182 ? 40.481 -21.353 -81.748 1.00 41.47 182 ILE A O 1
ATOM 1405 N N . ILE A 1 183 ? 39.935 -23.492 -81.533 1.00 49.19 183 ILE A N 1
ATOM 1406 C CA . ILE A 1 183 ? 40.377 -23.831 -82.889 1.00 49.19 183 ILE A CA 1
ATOM 1407 C C . ILE A 1 183 ? 39.194 -24.378 -83.691 1.00 49.19 183 ILE A C 1
ATOM 1409 O O . ILE A 1 183 ? 38.770 -25.509 -83.502 1.00 49.19 183 ILE A O 1
ATOM 1413 N N . SER A 1 184 ? 38.756 -23.571 -84.665 1.00 46.62 184 SER A N 1
ATOM 1414 C CA . SER A 1 184 ? 37.790 -23.849 -85.746 1.00 46.62 184 SER A CA 1
ATOM 1415 C C . SER A 1 184 ? 36.309 -23.543 -85.459 1.00 46.62 184 SER A C 1
ATOM 1417 O O . SER A 1 184 ? 35.625 -24.259 -84.744 1.00 46.62 184 SER A O 1
ATOM 1419 N N . GLY A 1 185 ? 35.774 -22.486 -86.087 1.00 33.00 185 GLY A N 1
ATOM 1420 C CA . GLY A 1 185 ? 34.327 -22.232 -86.052 1.00 33.00 185 GLY A CA 1
ATOM 1421 C C . GLY A 1 185 ? 33.887 -20.845 -86.514 1.00 33.00 185 GLY A C 1
ATOM 1422 O O . GLY A 1 185 ? 33.366 -20.058 -85.740 1.00 33.00 185 GLY A O 1
ATOM 1423 N N . THR A 1 186 ? 34.128 -20.533 -87.779 1.00 34.69 186 THR A N 1
ATOM 1424 C CA . THR A 1 186 ? 33.791 -19.300 -88.503 1.00 34.69 186 THR A CA 1
ATOM 1425 C C . THR A 1 186 ? 32.313 -18.885 -88.369 1.00 34.69 186 THR A C 1
ATOM 1427 O O . THR A 1 186 ? 31.439 -19.658 -88.754 1.00 34.69 186 THR A O 1
ATOM 1430 N N . LEU A 1 187 ? 32.023 -17.638 -87.960 1.00 31.83 187 LEU A N 1
ATOM 1431 C CA . LEU A 1 187 ? 30.708 -17.008 -88.166 1.00 31.83 187 LEU A CA 1
ATOM 1432 C C . LEU A 1 187 ? 30.843 -15.798 -89.098 1.00 31.83 187 LEU A C 1
ATOM 1434 O O . LEU A 1 187 ? 31.522 -14.816 -88.804 1.00 31.83 187 LEU A O 1
ATOM 1438 N N . SER A 1 188 ? 30.228 -15.929 -90.268 1.00 32.25 188 SER A N 1
ATOM 1439 C CA . SER A 1 188 ? 30.264 -14.992 -91.385 1.00 32.25 188 SER A CA 1
ATOM 1440 C C . SER A 1 188 ? 29.368 -13.780 -91.125 1.00 32.25 188 SER A C 1
ATOM 1442 O O . SER A 1 188 ? 28.180 -13.948 -90.861 1.00 32.25 188 SER A O 1
ATOM 1444 N N . ILE A 1 189 ? 29.899 -12.565 -91.288 1.00 35.16 189 ILE A N 1
ATOM 1445 C CA . ILE A 1 189 ? 29.086 -11.349 -91.410 1.00 35.16 189 ILE A CA 1
ATOM 1446 C C . ILE A 1 189 ? 29.190 -10.877 -92.859 1.00 35.16 189 ILE A C 1
ATOM 1448 O O . ILE A 1 189 ? 30.278 -10.617 -93.373 1.00 35.16 189 ILE A O 1
ATOM 1452 N N . ALA A 1 190 ? 28.045 -10.862 -93.532 1.00 31.02 190 ALA A N 1
ATOM 1453 C CA . ALA A 1 190 ? 27.899 -10.475 -94.923 1.00 31.02 190 ALA A CA 1
ATOM 1454 C C . ALA A 1 190 ? 28.125 -8.963 -95.128 1.00 31.02 190 ALA A C 1
ATOM 1456 O O . ALA A 1 190 ? 27.646 -8.167 -94.332 1.00 31.02 190 ALA A O 1
ATOM 1457 N N . ASN A 1 191 ? 28.815 -8.632 -96.232 1.00 32.72 191 ASN A N 1
ATOM 1458 C CA . ASN A 1 191 ? 28.790 -7.403 -97.050 1.00 32.72 191 ASN A CA 1
ATOM 1459 C C . ASN A 1 191 ? 28.669 -6.032 -96.340 1.00 32.72 191 ASN A C 1
ATOM 1461 O O . ASN A 1 191 ? 27.669 -5.730 -95.713 1.00 32.72 191 ASN A O 1
ATOM 1465 N N . GLY A 1 192 ? 29.558 -5.059 -96.531 1.00 30.67 192 GLY A N 1
ATOM 1466 C CA . GLY A 1 192 ? 30.676 -4.936 -97.455 1.00 30.67 192 GLY A CA 1
ATOM 1467 C C . GLY A 1 192 ? 31.461 -3.657 -97.141 1.00 30.67 192 GLY A C 1
ATOM 1468 O O . GLY A 1 192 ? 30.901 -2.659 -96.698 1.00 30.67 192 GLY A O 1
ATOM 1469 N N . GLY A 1 193 ? 32.773 -3.708 -97.344 1.00 30.31 193 GLY A N 1
ATOM 1470 C CA . GLY A 1 193 ? 33.681 -2.594 -97.079 1.00 30.31 193 GLY A CA 1
ATOM 1471 C C . GLY A 1 193 ? 35.106 -3.113 -96.955 1.00 30.31 193 GLY A C 1
ATOM 1472 O O . GLY A 1 193 ? 35.445 -3.821 -96.018 1.00 30.31 193 GLY A O 1
ATOM 1473 N N . THR A 1 194 ? 35.903 -2.840 -97.975 1.00 36.00 194 THR A N 1
ATOM 1474 C CA . THR A 1 194 ? 37.191 -3.454 -98.312 1.00 36.00 194 THR A CA 1
ATOM 1475 C C . THR A 1 194 ? 38.312 -3.232 -97.292 1.00 36.00 194 THR A C 1
ATOM 1477 O O . THR A 1 194 ? 38.612 -2.091 -96.955 1.00 36.00 194 THR A O 1
ATOM 1480 N N . GLY A 1 195 ? 39.037 -4.310 -96.960 1.00 35.00 195 GLY A N 1
ATOM 1481 C CA . GLY A 1 195 ? 40.462 -4.250 -96.604 1.00 35.00 195 GLY A CA 1
ATOM 1482 C C . GLY A 1 195 ? 40.818 -4.592 -95.156 1.00 35.00 195 GLY A C 1
ATOM 1483 O O . GLY A 1 195 ? 41.090 -3.701 -94.361 1.00 35.00 195 GLY A O 1
ATOM 1484 N N . ALA A 1 196 ? 40.931 -5.886 -94.843 1.00 32.22 196 ALA A N 1
ATOM 1485 C CA . ALA A 1 196 ? 41.658 -6.370 -93.671 1.00 32.22 196 ALA A CA 1
ATOM 1486 C C . ALA A 1 196 ? 42.683 -7.426 -94.108 1.00 32.22 196 ALA A C 1
ATOM 1488 O O . ALA A 1 196 ? 42.326 -8.545 -94.467 1.00 32.22 196 ALA A O 1
ATOM 1489 N N . THR A 1 197 ? 43.968 -7.073 -94.067 1.00 36.81 197 THR A N 1
ATOM 1490 C CA . THR A 1 197 ? 45.068 -8.042 -94.063 1.00 36.81 197 THR A CA 1
ATOM 1491 C C . THR A 1 197 ? 45.689 -8.063 -92.673 1.00 36.81 197 THR A C 1
ATOM 1493 O O . THR A 1 197 ? 46.264 -7.074 -92.227 1.00 36.81 197 THR A O 1
ATOM 1496 N N . THR A 1 198 ? 45.608 -9.233 -92.038 1.00 36.50 198 THR A N 1
ATOM 1497 C CA . THR A 1 198 ? 46.312 -9.689 -90.824 1.00 36.50 198 THR A CA 1
ATOM 1498 C C . THR A 1 198 ? 45.892 -9.119 -89.459 1.00 36.50 198 THR A C 1
ATOM 1500 O O . THR A 1 198 ? 45.802 -7.919 -89.219 1.00 36.50 198 THR A O 1
ATOM 1503 N N . ALA A 1 199 ? 45.672 -10.059 -88.534 1.00 37.31 199 ALA A N 1
ATOM 1504 C CA . ALA A 1 199 ? 45.072 -9.931 -87.206 1.00 37.31 199 ALA A CA 1
ATOM 1505 C C . ALA A 1 199 ? 45.983 -9.304 -86.127 1.00 37.31 199 ALA A C 1
ATOM 1507 O O . ALA A 1 199 ? 45.880 -9.645 -84.952 1.00 37.31 199 ALA A O 1
ATOM 1508 N N . ALA A 1 200 ? 46.868 -8.378 -86.503 1.00 39.12 200 ALA A N 1
ATOM 1509 C CA . ALA A 1 200 ? 47.803 -7.749 -85.566 1.00 39.12 200 ALA A CA 1
ATOM 1510 C C . ALA A 1 200 ? 47.421 -6.317 -85.139 1.00 39.12 200 ALA A C 1
ATOM 1512 O O . ALA A 1 200 ? 47.997 -5.825 -84.178 1.00 39.12 200 ALA A O 1
ATOM 1513 N N . ASN A 1 201 ? 46.428 -5.665 -85.767 1.00 39.50 201 ASN A N 1
ATOM 1514 C CA . ASN A 1 201 ? 46.082 -4.255 -85.491 1.00 39.50 201 ASN A CA 1
ATOM 1515 C C . ASN A 1 201 ? 44.572 -3.954 -85.332 1.00 39.50 201 ASN A C 1
ATOM 1517 O O . ASN A 1 201 ? 44.133 -2.832 -85.559 1.00 39.50 201 ASN A O 1
ATOM 1521 N N . ALA A 1 202 ? 43.754 -4.905 -84.867 1.00 33.56 202 ALA A N 1
ATOM 1522 C CA . ALA A 1 202 ? 42.345 -4.643 -84.513 1.00 33.56 202 ALA A CA 1
ATOM 1523 C C . ALA A 1 202 ? 42.145 -4.226 -83.036 1.00 33.56 202 ALA A C 1
ATOM 1525 O O . ALA A 1 202 ? 41.072 -4.408 -82.470 1.00 33.56 202 ALA A O 1
ATOM 1526 N N . ARG A 1 203 ? 43.179 -3.651 -82.404 1.00 38.81 203 ARG A N 1
ATOM 1527 C CA . ARG A 1 203 ? 43.080 -2.948 -81.109 1.00 38.81 203 ARG A CA 1
ATOM 1528 C C . ARG A 1 203 ? 43.025 -1.420 -81.246 1.00 38.81 203 ARG A C 1
ATOM 1530 O O . ARG A 1 203 ? 43.148 -0.719 -80.251 1.00 38.81 203 ARG A O 1
ATOM 1537 N N . THR A 1 204 ? 42.826 -0.890 -82.453 1.00 42.72 204 THR A N 1
ATOM 1538 C CA . THR A 1 204 ? 42.848 0.562 -82.701 1.00 42.72 204 THR A CA 1
ATOM 1539 C C . THR A 1 204 ? 41.848 0.985 -83.775 1.00 42.72 204 THR A C 1
ATOM 1541 O O . THR A 1 204 ? 42.249 1.529 -84.797 1.00 42.72 204 THR A O 1
ATOM 1544 N N . ASN A 1 205 ? 40.553 0.714 -83.568 1.00 36.59 205 ASN A N 1
ATOM 1545 C CA . ASN A 1 205 ? 39.478 1.446 -84.260 1.00 36.59 205 ASN A CA 1
ATOM 1546 C C . ASN A 1 205 ? 38.107 1.383 -83.549 1.00 36.59 205 ASN A C 1
ATOM 1548 O O . ASN A 1 205 ? 37.063 1.295 -84.184 1.00 36.59 205 ASN A O 1
ATOM 1552 N N . LEU A 1 206 ? 38.100 1.505 -82.220 1.00 35.09 206 LEU A N 1
ATOM 1553 C CA . LEU A 1 206 ? 37.069 2.288 -81.533 1.00 35.09 206 LEU A CA 1
ATOM 1554 C C . LEU A 1 206 ? 37.814 3.441 -80.859 1.00 35.09 206 LEU A C 1
ATOM 1556 O O . LEU A 1 206 ? 38.824 3.197 -80.206 1.00 35.09 206 LEU A O 1
ATOM 1560 N N . GLY A 1 207 ? 37.364 4.665 -81.126 1.00 35.50 207 GLY A N 1
ATOM 1561 C CA . GLY A 1 207 ? 38.010 5.947 -80.842 1.00 35.50 207 GLY A CA 1
ATOM 1562 C C . GLY A 1 207 ? 39.075 5.969 -79.746 1.00 35.50 207 GLY A C 1
ATOM 1563 O O . GLY A 1 207 ? 38.834 5.595 -78.601 1.00 35.50 207 GLY A O 1
ATOM 1564 N N . ALA A 1 208 ? 40.237 6.516 -80.100 1.00 34.00 208 ALA A N 1
ATOM 1565 C CA . ALA A 1 208 ? 41.136 7.126 -79.140 1.00 34.00 208 ALA A CA 1
ATOM 1566 C C . ALA A 1 208 ? 40.344 8.132 -78.285 1.00 34.00 208 ALA A C 1
ATOM 1568 O O . ALA A 1 208 ? 40.080 9.253 -78.718 1.00 34.00 208 ALA A O 1
ATOM 1569 N N . PHE A 1 209 ? 39.953 7.735 -77.077 1.00 41.59 209 PHE A N 1
ATOM 1570 C CA . PHE A 1 209 ? 39.672 8.701 -76.029 1.00 41.59 209 PHE A CA 1
ATOM 1571 C C . PHE A 1 209 ? 41.034 9.192 -75.533 1.00 41.59 209 PHE A C 1
ATOM 1573 O O . PHE A 1 209 ? 41.881 8.360 -75.192 1.00 41.59 209 PHE A O 1
ATOM 1580 N N . PRO A 1 210 ? 41.305 10.508 -75.553 1.00 38.28 210 PRO A N 1
ATOM 1581 C CA . PRO A 1 210 ? 42.562 11.020 -75.039 1.00 38.28 210 PRO A CA 1
ATOM 1582 C C . PRO A 1 210 ? 42.715 10.577 -73.583 1.00 38.28 210 PRO A C 1
ATOM 1584 O O . PRO A 1 210 ? 41.756 10.550 -72.815 1.00 38.28 210 PRO A O 1
ATOM 1587 N N . SER A 1 211 ? 43.942 10.235 -73.204 1.00 43.78 211 SER A N 1
ATOM 1588 C CA . SER A 1 211 ? 44.372 9.799 -71.870 1.00 43.78 211 SER A CA 1
ATOM 1589 C C . SER A 1 211 ? 44.252 10.885 -70.779 1.00 43.78 211 SER A C 1
ATOM 1591 O O . SER A 1 211 ? 44.927 10.831 -69.754 1.00 43.78 211 SER A O 1
ATOM 1593 N N . ALA A 1 212 ? 43.359 11.856 -70.971 1.00 42.72 212 ALA A N 1
ATOM 1594 C CA . ALA A 1 212 ? 42.931 12.842 -69.996 1.00 42.72 212 ALA A CA 1
ATOM 1595 C C . ALA A 1 212 ? 41.412 13.039 -70.140 1.00 42.72 212 ALA A C 1
ATOM 1597 O O . ALA A 1 212 ? 40.949 13.412 -71.214 1.00 42.72 212 ALA A O 1
ATOM 1598 N N . GLY A 1 213 ? 40.674 12.748 -69.060 1.00 51.00 213 GLY A N 1
ATOM 1599 C CA . GLY A 1 213 ? 39.235 12.971 -68.842 1.00 51.00 213 GLY A CA 1
ATOM 1600 C C . GLY A 1 213 ? 38.381 13.336 -70.062 1.00 51.00 213 GLY A C 1
ATOM 1601 O O . GLY A 1 213 ? 38.261 14.508 -70.410 1.00 51.00 213 GLY A O 1
ATOM 1602 N N . GLY A 1 214 ? 37.730 12.340 -70.667 1.00 46.22 214 GLY A N 1
ATOM 1603 C CA . GLY A 1 214 ? 36.684 12.555 -71.669 1.00 46.22 214 GLY A CA 1
ATOM 1604 C C . GLY A 1 214 ? 35.286 12.577 -71.043 1.00 46.22 214 GLY A C 1
ATOM 1605 O O . GLY A 1 214 ? 34.964 11.728 -70.214 1.00 46.22 214 GLY A O 1
ATOM 1606 N N . THR A 1 215 ? 34.443 13.521 -71.467 1.00 44.03 215 THR A N 1
ATOM 1607 C CA . THR A 1 215 ? 33.016 13.590 -71.111 1.00 44.03 215 THR A CA 1
ATOM 1608 C C . THR A 1 215 ? 32.202 12.735 -72.084 1.00 44.03 215 THR A C 1
ATOM 1610 O O . THR A 1 215 ? 32.271 12.962 -73.291 1.00 44.03 215 THR A O 1
ATOM 1613 N N . ILE A 1 216 ? 31.396 11.791 -71.589 1.00 53.28 216 ILE A N 1
ATOM 1614 C CA . ILE A 1 216 ? 30.336 11.163 -72.396 1.00 53.28 216 ILE A CA 1
ATOM 1615 C C . ILE A 1 216 ? 29.174 12.161 -72.448 1.00 53.28 216 ILE A C 1
ATOM 1617 O O . ILE A 1 216 ? 28.608 12.493 -71.409 1.00 53.28 216 ILE A O 1
ATOM 1621 N N . SER A 1 217 ? 28.838 12.679 -73.630 1.00 48.97 217 SER A N 1
ATOM 1622 C CA . SER A 1 217 ? 27.693 13.576 -73.830 1.00 48.97 217 SER A CA 1
ATOM 1623 C C . SER A 1 217 ? 26.821 13.108 -75.000 1.00 48.97 217 SER A C 1
ATOM 1625 O O . SER A 1 217 ? 27.304 12.486 -75.945 1.00 48.97 217 SER A O 1
ATOM 1627 N N . GLY A 1 218 ? 25.516 13.388 -74.915 1.00 48.03 218 GLY A N 1
ATOM 1628 C CA . GLY A 1 218 ? 24.500 12.905 -75.859 1.00 48.03 218 GLY A CA 1
ATOM 1629 C C . GLY A 1 218 ? 23.852 11.576 -75.444 1.00 48.03 218 GLY A C 1
ATOM 1630 O O . GLY A 1 218 ? 24.301 10.918 -74.507 1.00 48.03 218 GLY A O 1
ATOM 1631 N N . ALA A 1 219 ? 22.777 11.187 -76.140 1.00 41.69 219 ALA A N 1
ATOM 1632 C CA . ALA A 1 219 ? 22.001 9.968 -75.884 1.00 41.69 219 ALA A CA 1
ATOM 1633 C C . ALA A 1 219 ? 22.778 8.701 -76.298 1.00 41.69 219 ALA A C 1
ATOM 1635 O O . ALA A 1 219 ? 22.481 8.059 -77.302 1.00 41.69 219 ALA A O 1
ATOM 1636 N N . THR A 1 220 ? 23.820 8.366 -75.540 1.00 49.31 220 THR A N 1
ATOM 1637 C CA . THR A 1 220 ? 24.616 7.150 -75.729 1.00 49.31 220 THR A CA 1
ATOM 1638 C C . THR A 1 220 ? 24.032 6.042 -74.858 1.00 49.31 220 THR A C 1
ATOM 1640 O O . THR A 1 220 ? 24.058 6.141 -73.633 1.00 49.31 220 THR A O 1
ATOM 1643 N N . ILE A 1 221 ? 23.499 4.985 -75.474 1.00 48.84 221 ILE A N 1
ATOM 1644 C CA . ILE A 1 221 ? 22.961 3.818 -74.761 1.00 48.84 221 ILE A CA 1
ATOM 1645 C C . ILE A 1 221 ? 24.092 2.801 -74.580 1.00 48.84 221 ILE A C 1
ATOM 1647 O O . ILE A 1 221 ? 24.611 2.266 -75.559 1.00 48.84 221 ILE A O 1
ATOM 1651 N N . ILE A 1 222 ? 24.475 2.523 -73.333 1.00 54.91 222 ILE A N 1
ATOM 1652 C CA . ILE A 1 222 ? 25.455 1.482 -73.002 1.00 54.91 222 ILE A CA 1
ATOM 1653 C C . ILE A 1 222 ? 24.686 0.190 -72.730 1.00 54.91 222 ILE A C 1
ATOM 1655 O O . ILE A 1 222 ? 24.027 0.058 -71.703 1.00 54.91 222 ILE A O 1
ATOM 1659 N N . GLN A 1 223 ? 24.751 -0.762 -73.659 1.00 37.78 223 GLN A N 1
ATOM 1660 C CA . GLN A 1 223 ? 24.184 -2.096 -73.465 1.00 37.78 223 GLN A CA 1
ATOM 1661 C C . GLN A 1 223 ? 25.262 -3.017 -72.879 1.00 37.78 223 GLN A C 1
ATOM 1663 O O . GLN A 1 223 ? 26.051 -3.613 -73.606 1.00 37.78 223 GLN A O 1
ATOM 1668 N N . GLY A 1 224 ? 25.336 -3.066 -71.546 1.00 44.12 224 GLY A N 1
ATOM 1669 C CA . GLY A 1 224 ? 26.284 -3.885 -70.784 1.00 44.12 224 GLY A CA 1
ATOM 1670 C C . GLY A 1 224 ? 26.754 -3.213 -69.488 1.00 44.12 224 GLY A C 1
ATOM 1671 O O . GLY A 1 224 ? 26.372 -2.083 -69.189 1.00 44.12 224 GLY A O 1
ATOM 1672 N N . ASN A 1 225 ? 27.606 -3.898 -68.717 1.00 40.16 225 ASN A N 1
ATOM 1673 C CA . ASN A 1 225 ? 28.177 -3.345 -67.485 1.00 40.16 225 ASN A CA 1
ATOM 1674 C C . ASN A 1 225 ? 29.195 -2.239 -67.807 1.00 40.16 225 ASN A C 1
ATOM 1676 O O . ASN A 1 225 ? 30.274 -2.510 -68.339 1.00 40.16 225 ASN A O 1
ATOM 1680 N N . LEU A 1 226 ? 28.891 -0.994 -67.434 1.00 54.25 226 LEU A N 1
ATOM 1681 C CA . LEU A 1 226 ? 29.854 0.105 -67.477 1.00 54.25 226 LEU A CA 1
ATOM 1682 C C . LEU A 1 226 ? 30.834 -0.034 -66.308 1.00 54.25 226 LEU A C 1
ATOM 1684 O O . LEU A 1 226 ? 30.511 0.290 -65.170 1.00 54.25 226 LEU A O 1
ATOM 1688 N N . THR A 1 227 ? 32.046 -0.513 -66.585 1.00 45.81 227 THR A N 1
ATOM 1689 C CA . THR A 1 227 ? 33.109 -0.565 -65.572 1.00 45.81 227 THR A CA 1
ATOM 1690 C C . THR A 1 227 ? 33.956 0.701 -65.650 1.00 45.81 227 THR A C 1
ATOM 1692 O O . THR A 1 227 ? 34.748 0.868 -66.578 1.00 45.81 227 THR A O 1
ATOM 1695 N N . LEU A 1 228 ? 33.810 1.596 -64.673 1.00 55.72 228 LEU A N 1
ATOM 1696 C CA . LEU A 1 228 ? 34.698 2.745 -64.507 1.00 55.72 228 LEU A CA 1
ATOM 1697 C C . LEU A 1 228 ? 36.004 2.259 -63.868 1.00 55.72 228 LEU A C 1
ATOM 1699 O O . LEU A 1 228 ? 36.040 1.958 -62.679 1.00 55.72 228 LEU A O 1
ATOM 1703 N N . LYS A 1 229 ? 37.077 2.139 -64.654 1.00 48.34 229 LYS A N 1
ATOM 1704 C CA . LYS A 1 229 ? 38.419 1.832 -64.136 1.00 48.34 229 LYS A CA 1
ATOM 1705 C C . LYS A 1 229 ? 39.296 3.073 -64.240 1.00 48.34 229 LYS A C 1
ATOM 1707 O O . LYS A 1 229 ? 39.499 3.589 -65.338 1.00 48.34 229 LYS A O 1
ATOM 1712 N N . THR A 1 230 ? 39.863 3.525 -63.126 1.00 48.59 230 THR A N 1
ATOM 1713 C CA . THR A 1 230 ? 40.945 4.514 -63.147 1.00 48.59 230 THR A CA 1
ATOM 1714 C C . THR A 1 230 ? 42.224 3.798 -63.589 1.00 48.59 230 THR A C 1
ATOM 1716 O O . THR A 1 230 ? 42.798 2.989 -62.869 1.00 48.59 230 THR A O 1
ATOM 1719 N N . ALA A 1 231 ? 42.649 4.017 -64.834 1.00 45.97 231 ALA A N 1
ATOM 1720 C CA . ALA A 1 231 ? 43.782 3.283 -65.411 1.00 45.97 231 ALA A CA 1
ATOM 1721 C C . ALA A 1 231 ? 45.164 3.849 -65.022 1.00 45.97 231 ALA A C 1
ATOM 1723 O O . ALA A 1 231 ? 46.186 3.289 -65.402 1.00 45.97 231 ALA A O 1
ATOM 1724 N N . SER A 1 232 ? 45.229 4.967 -64.299 1.00 48.41 232 SER A N 1
ATOM 1725 C CA . SER A 1 232 ? 46.485 5.583 -63.856 1.00 48.41 232 SER A CA 1
ATOM 1726 C C . SER A 1 232 ? 46.196 6.655 -62.805 1.00 48.41 232 SER A C 1
ATOM 1728 O O . SER A 1 232 ? 45.040 7.019 -62.607 1.00 48.41 232 SER A O 1
ATOM 1730 N N . SER A 1 233 ? 47.240 7.174 -62.160 1.00 47.47 233 SER A N 1
ATOM 1731 C CA . SER A 1 233 ? 47.254 8.231 -61.134 1.00 47.47 233 SER A CA 1
ATOM 1732 C C . SER A 1 233 ? 46.697 9.606 -61.564 1.00 47.47 233 SER A C 1
ATOM 1734 O O . SER A 1 233 ? 47.105 10.626 -61.016 1.00 47.47 233 SER A O 1
ATOM 1736 N N . ASN A 1 234 ? 45.795 9.660 -62.545 1.00 47.12 234 ASN A N 1
ATOM 1737 C CA . ASN A 1 234 ? 45.074 10.860 -62.948 1.00 47.12 234 ASN A CA 1
ATOM 1738 C C . ASN A 1 234 ? 43.583 10.718 -62.593 1.00 47.12 234 ASN A C 1
ATOM 1740 O O . ASN A 1 234 ? 42.905 9.776 -63.000 1.00 47.12 234 ASN A O 1
ATOM 1744 N N . TYR A 1 235 ? 43.133 11.678 -61.789 1.00 53.62 235 TYR A N 1
ATOM 1745 C CA . TYR A 1 235 ? 41.914 11.732 -60.980 1.00 53.62 235 TYR A CA 1
ATOM 1746 C C . TYR A 1 235 ? 40.583 11.794 -61.761 1.00 53.62 235 TYR A C 1
ATOM 1748 O O . TYR A 1 235 ? 40.543 12.266 -62.896 1.00 53.62 235 TYR A O 1
ATOM 1756 N N . GLY A 1 236 ? 39.475 11.438 -61.089 1.00 54.53 236 GLY A N 1
ATOM 1757 C CA . GLY A 1 236 ? 38.150 12.021 -61.353 1.00 54.53 236 GLY A CA 1
ATOM 1758 C C . GLY A 1 236 ? 37.266 11.338 -62.401 1.00 54.53 236 GLY A C 1
ATOM 1759 O O . GLY A 1 236 ? 36.820 11.989 -63.348 1.00 54.53 236 GLY A O 1
ATOM 1760 N N . CYS A 1 237 ? 36.939 10.052 -62.227 1.00 58.88 237 CYS A N 1
ATOM 1761 C CA . CYS A 1 237 ? 35.864 9.438 -63.015 1.00 58.88 237 CYS A CA 1
ATOM 1762 C C . CYS A 1 237 ? 34.511 9.984 -62.537 1.00 58.88 237 CYS A C 1
ATOM 1764 O O . CYS A 1 237 ? 34.012 9.595 -61.481 1.00 58.88 237 CYS A O 1
ATOM 1766 N N . LYS A 1 238 ? 33.940 10.913 -63.309 1.00 60.72 238 LYS A N 1
ATOM 1767 C CA . LYS A 1 238 ? 32.664 11.571 -63.025 1.00 60.72 238 LYS A CA 1
ATOM 1768 C C . LYS A 1 238 ? 31.677 11.302 -64.157 1.00 60.72 238 LYS A C 1
ATOM 1770 O O . LYS A 1 238 ? 31.908 11.733 -65.285 1.00 60.72 238 LYS A O 1
ATOM 1775 N N . ILE A 1 239 ? 30.568 10.634 -63.855 1.00 66.62 239 ILE A N 1
ATOM 1776 C CA . ILE A 1 239 ? 29.419 10.566 -64.763 1.00 66.62 239 ILE A CA 1
ATOM 1777 C C . ILE A 1 239 ? 28.526 11.755 -64.430 1.00 66.62 239 ILE A C 1
ATOM 1779 O O . ILE A 1 239 ? 28.038 11.866 -63.310 1.00 66.62 239 ILE A O 1
ATOM 1783 N N . ASN A 1 240 ? 28.363 12.665 -65.385 1.00 61.94 240 ASN A N 1
ATOM 1784 C CA . ASN A 1 240 ? 27.588 13.890 -65.221 1.00 61.94 240 ASN A CA 1
ATOM 1785 C C . ASN A 1 240 ? 26.251 13.718 -65.946 1.00 61.94 240 ASN A C 1
ATOM 1787 O O . ASN A 1 240 ? 26.242 13.422 -67.140 1.00 61.94 240 ASN A O 1
ATOM 1791 N N . PHE A 1 241 ? 25.144 13.919 -65.240 1.00 63.12 241 PHE A N 1
ATOM 1792 C CA . PHE A 1 241 ? 23.795 13.720 -65.778 1.00 63.12 241 PHE A CA 1
ATOM 1793 C C . PHE A 1 241 ? 23.114 15.040 -66.194 1.00 63.12 241 PHE A C 1
ATOM 1795 O O . PHE A 1 241 ? 21.995 15.013 -66.695 1.00 63.12 241 PHE A O 1
ATOM 1802 N N . GLY A 1 242 ? 23.801 16.185 -66.051 1.00 58.88 242 GLY A N 1
ATOM 1803 C CA . GLY A 1 242 ? 23.259 17.531 -66.309 1.00 58.88 242 GLY A CA 1
ATOM 1804 C C . GLY A 1 242 ? 22.844 18.257 -65.020 1.00 58.88 242 GLY A C 1
ATOM 1805 O O . GLY A 1 242 ? 22.841 17.657 -63.956 1.00 58.88 242 GLY A O 1
ATOM 1806 N N . ASP A 1 243 ? 22.584 19.570 -65.080 1.00 65.38 243 ASP A N 1
ATOM 1807 C CA . ASP A 1 243 ? 22.093 20.417 -63.962 1.00 65.38 243 ASP A CA 1
ATOM 1808 C C . ASP A 1 243 ? 22.877 20.391 -62.629 1.00 65.38 243 ASP A C 1
ATOM 1810 O O . ASP A 1 243 ? 22.392 20.843 -61.586 1.00 65.38 243 ASP A O 1
ATOM 1814 N N . GLY A 1 244 ? 24.137 19.949 -62.679 1.00 63.06 244 GLY A N 1
ATOM 1815 C CA . GLY A 1 244 ? 25.022 19.824 -61.517 1.00 63.06 244 GLY A CA 1
ATOM 1816 C C . GLY A 1 244 ? 25.003 18.443 -60.858 1.00 63.06 244 GLY A C 1
ATOM 1817 O O . GLY A 1 244 ? 25.716 18.261 -59.867 1.00 63.06 244 GLY A O 1
ATOM 1818 N N . ASP A 1 245 ? 24.257 17.495 -61.428 1.00 70.25 245 ASP A N 1
ATOM 1819 C CA . ASP A 1 245 ? 24.065 16.152 -60.899 1.00 70.25 245 ASP A CA 1
ATOM 1820 C C . ASP A 1 245 ? 25.127 15.172 -61.428 1.00 70.25 245 ASP A C 1
ATOM 1822 O O . ASP A 1 245 ? 25.402 15.109 -62.631 1.00 70.25 245 ASP A O 1
ATOM 1826 N N . TYR A 1 246 ? 25.744 14.395 -60.536 1.00 69.44 246 TYR A N 1
ATOM 1827 C CA . TYR A 1 246 ? 26.845 13.502 -60.872 1.00 69.44 246 TYR A CA 1
ATOM 1828 C C . TYR A 1 246 ? 27.001 12.280 -59.967 1.00 69.44 246 TYR A C 1
ATOM 1830 O O . TYR A 1 246 ? 26.651 12.308 -58.792 1.00 69.44 246 TYR A O 1
ATOM 1838 N N . VAL A 1 247 ? 27.641 11.244 -60.512 1.00 65.62 247 VAL A N 1
ATOM 1839 C CA . VAL A 1 247 ? 28.237 10.124 -59.769 1.00 65.62 247 VAL A CA 1
ATOM 1840 C C . VAL A 1 247 ? 29.753 10.217 -59.917 1.00 65.62 247 VAL A C 1
ATOM 1842 O O . VAL A 1 247 ? 30.258 10.312 -61.038 1.00 65.62 247 VAL A O 1
ATOM 1845 N N . HIS A 1 248 ? 30.478 10.232 -58.805 1.00 67.12 248 HIS A N 1
ATOM 1846 C CA . HIS A 1 248 ? 31.920 10.440 -58.758 1.00 67.12 248 HIS A CA 1
ATOM 1847 C C . HIS A 1 248 ? 32.590 9.450 -57.804 1.00 67.12 248 HIS A C 1
ATOM 1849 O O . HIS A 1 248 ? 32.103 9.213 -56.702 1.00 67.12 248 HIS A O 1
ATOM 1855 N N . ILE A 1 249 ? 33.725 8.898 -58.227 1.00 64.38 249 ILE A N 1
ATOM 1856 C CA . ILE A 1 249 ? 34.600 8.080 -57.384 1.00 64.38 249 ILE A CA 1
ATOM 1857 C C . ILE A 1 249 ? 35.915 8.845 -57.266 1.00 64.38 249 ILE A C 1
ATOM 1859 O O . ILE A 1 249 ? 36.614 9.040 -58.266 1.00 64.38 249 ILE A O 1
ATOM 1863 N N . SER A 1 250 ? 36.199 9.348 -56.066 1.00 57.28 250 SER A N 1
ATOM 1864 C CA . SER A 1 250 ? 37.277 10.310 -55.829 1.00 57.28 250 SER A CA 1
ATOM 1865 C C . SER A 1 250 ? 38.663 9.677 -55.818 1.00 57.28 250 SER A C 1
ATOM 1867 O O . SER A 1 250 ? 39.584 10.281 -56.369 1.00 57.28 250 SER A O 1
ATOM 1869 N N . GLU A 1 251 ? 38.829 8.473 -55.257 1.00 58.78 251 GLU A N 1
ATOM 1870 C CA . GLU A 1 251 ? 40.142 7.831 -55.114 1.00 58.78 251 GLU A CA 1
ATOM 1871 C C . GLU A 1 251 ? 40.092 6.299 -55.276 1.00 58.78 251 GLU A C 1
ATOM 1873 O O . GLU A 1 251 ? 39.100 5.671 -54.918 1.00 58.78 251 GLU A O 1
ATOM 1878 N N . PRO A 1 252 ? 41.158 5.665 -55.804 1.00 51.03 252 PRO A N 1
ATOM 1879 C CA . PRO A 1 252 ? 41.195 4.222 -56.067 1.00 51.03 252 PRO A CA 1
ATOM 1880 C C . PRO A 1 252 ? 41.295 3.335 -54.813 1.00 51.03 252 PRO A C 1
ATOM 1882 O O . PRO A 1 252 ? 41.183 2.119 -54.937 1.00 51.03 252 PRO A O 1
ATOM 1885 N N . THR A 1 253 ? 41.535 3.908 -53.631 1.00 51.91 253 THR A N 1
ATOM 1886 C CA . THR A 1 253 ? 41.605 3.181 -52.346 1.00 51.91 253 THR A CA 1
ATOM 1887 C C . THR A 1 253 ? 40.392 3.414 -51.452 1.00 51.91 253 THR A C 1
ATOM 1889 O O . THR A 1 253 ? 40.376 2.937 -50.321 1.00 51.91 253 THR A O 1
ATOM 1892 N N . ASP A 1 254 ? 39.412 4.173 -51.931 1.00 50.25 254 ASP A N 1
ATOM 1893 C CA . ASP A 1 254 ? 38.221 4.523 -51.174 1.00 50.25 254 ASP A CA 1
ATOM 1894 C C . ASP A 1 254 ? 37.033 3.749 -51.763 1.00 50.25 254 ASP A C 1
ATOM 1896 O O . ASP A 1 254 ? 36.686 3.930 -52.930 1.00 50.25 254 ASP A O 1
ATOM 1900 N N . ASP A 1 255 ? 36.382 2.896 -50.968 1.00 52.62 255 ASP A N 1
ATOM 1901 C CA . ASP A 1 255 ? 35.166 2.155 -51.366 1.00 52.62 255 ASP A CA 1
ATOM 1902 C C . ASP A 1 255 ? 33.921 3.075 -51.443 1.00 52.62 255 ASP A C 1
ATOM 1904 O O . ASP A 1 255 ? 32.774 2.624 -51.426 1.00 52.62 255 ASP A O 1
ATOM 1908 N N . ASN A 1 256 ? 34.137 4.392 -51.504 1.00 46.56 256 ASN A N 1
ATOM 1909 C CA . ASN A 1 256 ? 33.118 5.422 -51.389 1.00 46.56 256 ASN A CA 1
ATOM 1910 C C . ASN A 1 256 ? 32.802 6.047 -52.757 1.00 46.56 256 ASN A C 1
ATOM 1912 O O . ASN A 1 256 ? 33.645 6.661 -53.411 1.00 46.56 256 ASN A O 1
ATOM 1916 N N . MET A 1 257 ? 31.541 5.917 -53.171 1.00 60.19 257 MET A N 1
ATOM 1917 C CA . MET A 1 257 ? 30.970 6.558 -54.355 1.00 60.19 257 MET A CA 1
ATOM 1918 C C . MET A 1 257 ? 30.122 7.763 -53.924 1.00 60.19 257 MET A C 1
ATOM 1920 O O . MET A 1 257 ? 29.178 7.616 -53.148 1.00 60.19 257 MET A O 1
ATOM 1924 N N . GLU A 1 258 ? 30.423 8.954 -54.443 1.00 63.44 258 GLU A N 1
ATOM 1925 C CA . GLU A 1 258 ? 29.641 10.172 -54.209 1.00 63.44 258 GLU A CA 1
ATOM 1926 C C . GLU A 1 258 ? 28.593 10.337 -55.316 1.00 63.44 258 GLU A C 1
ATOM 1928 O O . GLU A 1 258 ? 28.934 10.494 -56.489 1.00 63.44 258 GLU A O 1
ATOM 1933 N N . ILE A 1 259 ? 27.310 10.339 -54.947 1.00 66.00 259 ILE A N 1
ATOM 1934 C CA . ILE A 1 259 ? 26.205 10.679 -55.850 1.00 66.00 259 ILE A CA 1
ATOM 1935 C C . ILE A 1 259 ? 25.625 12.016 -55.404 1.00 66.00 259 ILE A C 1
ATOM 1937 O O . ILE A 1 259 ? 25.012 12.112 -54.342 1.00 66.00 259 ILE A O 1
ATOM 1941 N N . LYS A 1 260 ? 25.792 13.053 -56.220 1.00 63.78 260 LYS A N 1
ATOM 1942 C CA . LYS A 1 260 ? 25.192 14.363 -55.990 1.00 63.78 260 LYS A CA 1
ATOM 1943 C C . LYS A 1 260 ? 24.097 14.564 -57.011 1.00 63.78 260 LYS A C 1
ATOM 1945 O O . LYS A 1 260 ? 24.405 14.773 -58.170 1.00 63.78 260 LYS A O 1
ATOM 1950 N N . ALA A 1 261 ? 22.844 14.491 -56.592 1.00 65.19 261 ALA A N 1
ATOM 1951 C CA . ALA A 1 261 ? 21.719 14.789 -57.461 1.00 65.19 261 ALA A CA 1
ATOM 1952 C C . ALA A 1 261 ? 20.521 15.280 -56.652 1.00 65.19 261 ALA A C 1
ATOM 1954 O O . ALA A 1 261 ? 20.334 14.853 -55.511 1.00 65.19 261 ALA A O 1
ATOM 1955 N N . LYS A 1 262 ? 19.732 16.210 -57.203 1.00 53.03 262 LYS A N 1
ATOM 1956 C CA . LYS A 1 262 ? 18.718 16.936 -56.409 1.00 53.03 262 LYS A CA 1
ATOM 1957 C C . LYS A 1 262 ? 17.549 16.065 -55.939 1.00 53.03 262 LYS A C 1
ATOM 1959 O O . LYS A 1 262 ? 16.956 16.401 -54.923 1.00 53.03 262 LYS A O 1
ATOM 1964 N N . ASN A 1 263 ? 17.249 14.961 -56.631 1.00 54.16 263 ASN A N 1
ATOM 1965 C CA . ASN A 1 263 ? 16.088 14.098 -56.371 1.00 54.16 263 ASN A CA 1
ATOM 1966 C C . ASN A 1 263 ? 16.400 12.602 -56.605 1.00 54.16 263 ASN A C 1
ATOM 1968 O O . ASN A 1 263 ? 15.709 11.937 -57.376 1.00 54.16 263 ASN A O 1
ATOM 1972 N N . VAL A 1 264 ? 17.453 12.054 -55.988 1.00 49.78 264 VAL A N 1
ATOM 1973 C CA . VAL A 1 264 ? 17.729 10.605 -56.078 1.00 49.78 264 VAL A CA 1
ATOM 1974 C C . VAL A 1 264 ? 17.073 9.866 -54.918 1.00 49.78 264 VAL A C 1
ATOM 1976 O O . VAL A 1 264 ? 17.469 10.019 -53.765 1.00 49.78 264 VAL A O 1
ATOM 1979 N N . ASN A 1 265 ? 16.091 9.023 -55.242 1.00 46.03 265 ASN A N 1
ATOM 1980 C CA . ASN A 1 265 ? 15.564 8.023 -54.320 1.00 46.03 265 ASN A CA 1
ATOM 1981 C C . ASN A 1 265 ? 16.523 6.830 -54.279 1.00 46.03 265 ASN A C 1
ATOM 1983 O O . ASN A 1 265 ? 16.655 6.093 -55.256 1.00 46.03 265 ASN A O 1
ATOM 1987 N N . PHE A 1 266 ? 17.177 6.616 -53.140 1.00 46.34 266 PHE A N 1
ATOM 1988 C CA . PHE A 1 266 ? 17.925 5.388 -52.890 1.00 46.34 266 PHE A CA 1
ATOM 1989 C C . PHE A 1 266 ? 16.939 4.265 -52.571 1.00 46.34 266 PHE A C 1
ATOM 1991 O O . PHE A 1 266 ? 16.485 4.122 -51.437 1.00 46.34 266 PHE A O 1
ATOM 1998 N N . ILE A 1 267 ? 16.592 3.464 -53.575 1.00 44.66 267 ILE A N 1
ATOM 1999 C CA . ILE A 1 267 ? 15.831 2.232 -53.363 1.00 44.66 267 ILE A CA 1
ATOM 2000 C C . ILE A 1 267 ? 16.831 1.148 -52.966 1.00 44.66 267 ILE A C 1
ATOM 2002 O O . ILE A 1 267 ? 17.416 0.472 -53.811 1.00 44.66 267 ILE A O 1
ATOM 2006 N N . VAL A 1 268 ? 17.065 1.005 -51.663 1.00 45.78 268 VAL A N 1
ATOM 2007 C CA . VAL A 1 268 ? 17.855 -0.106 -51.127 1.00 45.78 268 VAL A CA 1
ATOM 2008 C C . VAL A 1 268 ? 16.954 -1.336 -51.075 1.00 45.78 268 VAL A C 1
ATOM 2010 O O . VAL A 1 268 ? 16.112 -1.472 -50.193 1.00 45.78 268 VAL A O 1
ATOM 2013 N N . SER A 1 269 ? 17.114 -2.237 -52.037 1.00 34.22 269 SER A N 1
ATOM 2014 C CA . SER A 1 269 ? 16.462 -3.549 -52.032 1.00 34.22 269 SER A CA 1
ATOM 2015 C C . SER A 1 269 ? 17.338 -4.541 -51.249 1.00 34.22 269 SER A C 1
ATOM 2017 O O . SER A 1 269 ? 18.080 -5.329 -51.830 1.00 34.22 269 SER A O 1
ATOM 2019 N N . GLY A 1 270 ? 17.307 -4.457 -49.910 1.00 42.25 270 GLY A N 1
ATOM 2020 C CA . GLY A 1 270 ? 18.016 -5.381 -49.007 1.00 42.25 270 GLY A CA 1
ATOM 2021 C C . GLY A 1 270 ? 18.202 -4.877 -47.564 1.00 42.25 270 GLY A C 1
ATOM 2022 O O . GLY A 1 270 ? 17.994 -3.702 -47.272 1.00 42.25 270 GLY A O 1
ATOM 2023 N N . ASN A 1 271 ? 18.615 -5.771 -46.653 1.00 33.81 271 ASN A N 1
ATOM 2024 C CA . ASN A 1 271 ? 18.953 -5.441 -45.259 1.00 33.81 271 ASN A CA 1
ATOM 2025 C C . ASN A 1 271 ? 20.288 -4.682 -45.180 1.00 33.81 271 ASN A C 1
ATOM 2027 O O . ASN A 1 271 ? 21.298 -5.167 -45.687 1.00 33.81 271 ASN A O 1
ATOM 2031 N N . ILE A 1 272 ? 20.337 -3.549 -44.470 1.00 42.59 272 ILE A N 1
ATOM 2032 C CA . ILE A 1 272 ? 21.612 -2.913 -44.104 1.00 42.59 272 ILE A CA 1
ATOM 2033 C C . ILE A 1 272 ? 22.060 -3.490 -42.756 1.00 42.59 272 ILE A C 1
ATOM 2035 O O . ILE A 1 272 ? 21.531 -3.165 -41.694 1.00 42.59 272 ILE A O 1
ATOM 2039 N N . THR A 1 273 ? 23.051 -4.374 -42.808 1.00 34.44 273 THR A N 1
ATOM 2040 C CA . THR A 1 273 ? 23.742 -4.938 -41.647 1.00 34.44 273 THR A CA 1
ATOM 2041 C C . THR A 1 273 ? 25.145 -4.348 -41.533 1.00 34.44 273 THR A C 1
ATOM 2043 O O . THR A 1 273 ? 25.977 -4.575 -42.404 1.00 34.44 273 THR A O 1
ATOM 2046 N N . LYS A 1 274 ? 25.474 -3.750 -40.386 1.00 44.81 274 LYS A N 1
ATOM 2047 C CA . LYS A 1 274 ? 26.751 -4.056 -39.726 1.00 44.81 274 LYS A CA 1
ATOM 2048 C C . LYS A 1 274 ? 26.395 -4.680 -38.384 1.00 44.81 274 LYS A C 1
ATOM 2050 O O . LYS A 1 274 ? 26.072 -3.969 -37.445 1.00 44.81 274 LYS A O 1
ATOM 2055 N N . ASN A 1 275 ? 26.318 -6.010 -38.351 1.00 35.91 275 ASN A N 1
ATOM 2056 C CA . ASN A 1 275 ? 25.651 -6.761 -37.279 1.00 35.91 275 ASN A CA 1
ATOM 2057 C C . ASN A 1 275 ? 24.177 -6.347 -37.030 1.00 35.91 275 ASN A C 1
ATOM 2059 O O . ASN A 1 275 ? 23.726 -6.339 -35.893 1.00 35.91 275 ASN A O 1
ATOM 2063 N N . GLY A 1 276 ? 23.404 -6.051 -38.085 1.00 34.34 276 GLY A N 1
ATOM 2064 C CA . GLY A 1 276 ? 21.939 -6.198 -38.027 1.00 34.34 276 GLY A CA 1
ATOM 2065 C C . GLY A 1 276 ? 21.051 -5.063 -37.496 1.00 34.34 276 GLY A C 1
ATOM 2066 O O . GLY A 1 276 ? 20.048 -5.393 -36.877 1.00 34.34 276 GLY A O 1
ATOM 2067 N N . ALA A 1 277 ? 21.303 -3.778 -37.788 1.00 31.17 277 ALA A N 1
ATOM 2068 C CA . ALA A 1 277 ? 20.225 -2.766 -37.823 1.00 31.17 277 ALA A CA 1
ATOM 2069 C C . ALA A 1 277 ? 20.600 -1.499 -38.625 1.00 31.17 277 ALA A C 1
ATOM 2071 O O . ALA A 1 277 ? 21.751 -1.065 -38.606 1.00 31.17 277 ALA A O 1
ATOM 2072 N N . ALA A 1 278 ? 19.603 -0.893 -39.282 1.00 30.23 278 ALA A N 1
ATOM 2073 C CA . ALA A 1 278 ? 19.690 0.284 -40.153 1.00 30.23 278 ALA A CA 1
ATOM 2074 C C . ALA A 1 278 ? 18.725 1.387 -39.693 1.00 30.23 278 ALA A C 1
ATOM 2076 O O . ALA A 1 278 ? 17.597 1.049 -39.358 1.00 30.23 278 ALA A O 1
ATOM 2077 N N . PHE A 1 279 ? 19.103 2.671 -39.773 1.00 30.11 279 PHE A N 1
ATOM 2078 C CA . PHE A 1 279 ? 18.180 3.799 -40.017 1.00 30.11 279 PHE A CA 1
ATOM 2079 C C . PHE A 1 279 ? 18.954 5.000 -40.600 1.00 30.11 279 PHE A C 1
ATOM 2081 O O . PHE A 1 279 ? 20.046 5.322 -40.135 1.00 30.11 279 PHE A O 1
ATOM 2088 N N . GLY A 1 280 ? 18.417 5.599 -41.670 1.00 31.88 280 GLY A N 1
ATOM 2089 C CA . GLY A 1 280 ? 19.108 6.536 -42.565 1.00 31.88 280 GLY A CA 1
ATOM 2090 C C . GLY A 1 280 ? 19.001 8.027 -42.214 1.00 31.88 280 GLY A C 1
ATOM 2091 O O . GLY A 1 280 ? 18.072 8.468 -41.542 1.00 31.88 280 GLY A O 1
ATOM 2092 N N . GLY A 1 281 ? 19.970 8.784 -42.740 1.00 36.97 281 GLY A N 1
ATOM 2093 C CA . GLY A 1 281 ? 20.171 10.228 -42.576 1.00 36.97 281 GLY A CA 1
ATOM 2094 C C . GLY A 1 281 ? 21.640 10.533 -42.256 1.00 36.97 281 GLY A C 1
ATOM 2095 O O . GLY A 1 281 ? 22.262 9.788 -41.501 1.00 36.97 281 GLY A O 1
ATOM 2096 N N . THR A 1 282 ? 22.224 11.580 -42.854 1.00 40.28 282 THR A N 1
ATOM 2097 C CA . THR A 1 282 ? 23.643 11.937 -42.677 1.00 40.28 282 THR A CA 1
ATOM 2098 C C . THR A 1 282 ? 23.900 12.387 -41.242 1.00 40.28 282 THR A C 1
ATOM 2100 O O . THR A 1 282 ? 23.721 13.548 -40.893 1.00 40.28 282 THR A O 1
ATOM 2103 N N . MET A 1 283 ? 24.315 11.440 -40.413 1.00 40.28 283 MET A N 1
ATOM 2104 C CA . MET A 1 283 ? 24.876 11.669 -39.094 1.00 40.28 283 MET A CA 1
ATOM 2105 C C . MET A 1 283 ? 26.402 11.595 -39.239 1.00 40.28 283 MET A C 1
ATOM 2107 O O . MET A 1 283 ? 26.945 10.613 -39.739 1.00 40.28 283 MET A O 1
ATOM 2111 N N . THR A 1 284 ? 27.117 12.650 -38.861 1.00 42.66 284 THR A N 1
ATOM 2112 C CA . THR A 1 284 ? 28.578 12.674 -38.705 1.00 42.66 284 THR A CA 1
ATOM 2113 C C . THR A 1 284 ? 29.042 11.530 -37.796 1.00 42.66 284 THR A C 1
ATOM 2115 O O . THR A 1 284 ? 28.264 11.000 -37.012 1.00 42.66 284 THR A O 1
ATOM 2118 N N . LYS A 1 285 ? 30.326 11.150 -37.820 1.00 41.06 285 LYS A N 1
ATOM 2119 C CA . LYS A 1 285 ? 30.875 10.144 -36.886 1.00 41.06 285 LYS A CA 1
ATOM 2120 C C . LYS A 1 285 ? 30.524 10.452 -35.421 1.00 41.06 285 LYS A C 1
ATOM 2122 O O . LYS A 1 285 ? 30.152 9.554 -34.682 1.00 41.06 285 LYS A O 1
ATOM 2127 N N . SER A 1 286 ? 30.521 11.735 -35.048 1.00 41.19 286 SER A N 1
ATOM 2128 C CA . SER A 1 286 ? 30.054 12.176 -33.732 1.00 41.19 286 SER A CA 1
ATOM 2129 C C . SER A 1 286 ? 28.552 11.976 -33.516 1.00 41.19 286 SER A C 1
ATOM 2131 O O . SER A 1 286 ? 28.157 11.863 -32.369 1.00 41.19 286 SER A O 1
ATOM 2133 N N . GLU A 1 287 ? 27.708 11.986 -34.545 1.00 43.59 287 GLU A N 1
ATOM 2134 C CA . GLU A 1 287 ? 26.261 11.730 -34.471 1.00 43.59 287 GLU A CA 1
ATOM 2135 C C . GLU A 1 287 ? 25.935 10.222 -34.549 1.00 43.59 287 GLU A C 1
ATOM 2137 O O . GLU A 1 287 ? 24.980 9.783 -33.922 1.00 43.59 287 GLU A O 1
ATOM 2142 N N . ILE A 1 288 ? 26.778 9.415 -35.204 1.00 44.94 288 ILE A N 1
ATOM 2143 C CA . ILE A 1 288 ? 26.701 7.943 -35.262 1.00 44.94 288 ILE A CA 1
ATOM 2144 C C . ILE A 1 288 ? 27.188 7.298 -33.952 1.00 44.94 288 ILE A C 1
ATOM 2146 O O . ILE A 1 288 ? 26.484 6.453 -33.396 1.00 44.94 288 ILE A O 1
ATOM 2150 N N . ASP A 1 289 ? 28.322 7.752 -33.400 1.00 45.59 289 ASP A N 1
ATOM 2151 C CA . ASP A 1 289 ? 28.818 7.368 -32.060 1.00 45.59 289 ASP A CA 1
ATOM 2152 C C . ASP A 1 289 ? 27.830 7.783 -30.951 1.00 45.59 289 ASP A C 1
ATOM 2154 O O . ASP A 1 289 ? 27.844 7.267 -29.836 1.00 45.59 289 ASP A O 1
ATOM 2158 N N . ASN A 1 290 ? 26.934 8.708 -31.286 1.00 42.62 290 ASN A N 1
ATOM 2159 C CA . ASN A 1 290 ? 25.881 9.216 -30.431 1.00 42.62 290 ASN A CA 1
ATOM 2160 C C . ASN A 1 290 ? 24.550 8.475 -30.572 1.00 42.62 290 ASN A C 1
ATOM 2162 O O . ASN A 1 290 ? 23.676 8.761 -29.766 1.00 42.62 290 ASN A O 1
ATOM 2166 N N . VAL A 1 291 ? 24.341 7.602 -31.567 1.00 43.06 291 VAL A N 1
ATOM 2167 C CA . VAL A 1 291 ? 22.991 7.097 -31.890 1.00 43.06 291 VAL A CA 1
ATOM 2168 C C . VAL A 1 291 ? 22.852 5.571 -31.956 1.00 43.06 291 VAL A C 1
ATOM 2170 O O . VAL A 1 291 ? 21.704 5.153 -31.880 1.00 43.06 291 VAL A O 1
ATOM 2173 N N . MET A 1 292 ? 23.904 4.729 -32.048 1.00 44.78 292 MET A N 1
ATOM 2174 C CA . MET A 1 292 ? 23.646 3.290 -32.324 1.00 44.78 292 MET A CA 1
ATOM 2175 C C . MET A 1 292 ? 24.412 2.159 -31.612 1.00 44.78 292 MET A C 1
ATOM 2177 O O . MET A 1 292 ? 23.846 1.074 -31.569 1.00 44.78 292 MET A O 1
ATOM 2181 N N . ILE A 1 293 ? 25.618 2.271 -31.042 1.00 49.81 293 ILE A N 1
ATOM 2182 C CA . ILE A 1 293 ? 26.223 1.116 -30.325 1.00 49.81 293 ILE A CA 1
ATOM 2183 C C . ILE A 1 293 ? 27.082 1.633 -29.173 1.00 49.81 293 ILE A C 1
ATOM 2185 O O . ILE A 1 293 ? 28.029 2.378 -29.403 1.00 49.81 293 ILE A O 1
ATOM 2189 N N . GLY A 1 294 ? 26.746 1.246 -27.938 1.00 42.41 294 GLY A N 1
ATOM 2190 C CA . GLY A 1 294 ? 27.487 1.646 -26.739 1.00 42.41 294 GLY A CA 1
ATOM 2191 C C . GLY A 1 294 ? 28.988 1.375 -26.881 1.00 42.41 294 GLY A C 1
ATOM 2192 O O . GLY A 1 294 ? 29.397 0.274 -27.251 1.00 42.41 294 GLY A O 1
ATOM 2193 N N . ALA A 1 295 ? 29.804 2.388 -26.604 1.00 40.75 295 ALA A N 1
ATOM 2194 C CA . ALA A 1 295 ? 31.249 2.306 -26.725 1.00 40.75 295 ALA A CA 1
ATOM 2195 C C . ALA A 1 295 ? 31.854 1.575 -25.512 1.00 40.75 295 ALA A C 1
ATOM 2197 O O . ALA A 1 295 ? 32.056 2.173 -24.459 1.00 40.75 295 ALA A O 1
ATOM 2198 N N . GLY A 1 296 ? 32.172 0.287 -25.694 1.00 49.53 296 GLY A N 1
ATOM 2199 C CA . GLY A 1 296 ? 33.027 -0.526 -24.819 1.00 49.53 296 GLY A CA 1
ATOM 2200 C C . GLY A 1 296 ? 32.909 -2.032 -25.086 1.00 49.53 296 GLY A C 1
ATOM 2201 O O . GLY A 1 296 ? 32.251 -2.462 -26.024 1.00 49.53 296 GLY A O 1
ATOM 2202 N N . THR A 1 297 ? 33.575 -2.858 -24.280 1.00 51.69 297 THR A N 1
ATOM 2203 C CA . THR A 1 297 ? 33.598 -4.338 -24.378 1.00 51.69 297 THR A CA 1
ATOM 2204 C C . THR A 1 297 ? 32.289 -5.037 -23.964 1.00 51.69 297 THR A C 1
ATOM 2206 O O . THR A 1 297 ? 32.202 -6.266 -23.994 1.00 51.69 297 THR A O 1
ATOM 2209 N N . GLY A 1 298 ? 31.266 -4.282 -23.562 1.00 58.47 298 GLY A N 1
ATOM 2210 C CA . GLY A 1 298 ? 29.929 -4.796 -23.268 1.00 58.47 298 GLY A CA 1
ATOM 2211 C C . GLY A 1 298 ? 29.132 -5.128 -24.536 1.00 58.47 298 GLY A C 1
ATOM 2212 O O . GLY A 1 298 ? 29.220 -4.421 -25.535 1.00 58.47 298 GLY A O 1
ATOM 2213 N N . TYR A 1 299 ? 28.332 -6.195 -24.511 1.00 63.28 299 TYR A N 1
ATOM 2214 C CA . TYR A 1 299 ? 27.552 -6.669 -25.662 1.00 63.28 299 TYR A CA 1
ATOM 2215 C C . TYR A 1 299 ? 26.039 -6.657 -25.381 1.00 63.28 299 TYR A C 1
ATOM 2217 O O . TYR A 1 299 ? 25.607 -6.668 -24.228 1.00 63.28 299 TYR A O 1
ATOM 2225 N N . GLY A 1 300 ? 25.226 -6.624 -26.443 1.00 64.81 300 GLY A N 1
ATOM 2226 C CA . GLY A 1 300 ? 23.761 -6.696 -26.350 1.00 64.81 300 GLY A CA 1
ATOM 2227 C C . GLY A 1 300 ? 23.063 -5.415 -25.876 1.00 64.81 300 GLY A C 1
ATOM 2228 O O . GLY A 1 300 ? 21.911 -5.489 -25.464 1.00 64.81 300 GLY A O 1
ATOM 2229 N N . ASN A 1 301 ? 23.737 -4.261 -25.902 1.00 77.38 301 ASN A N 1
ATOM 2230 C CA . ASN A 1 301 ? 23.133 -2.980 -25.525 1.00 77.38 301 ASN A CA 1
ATOM 2231 C C . ASN A 1 301 ? 22.393 -2.330 -26.710 1.00 77.38 301 ASN A C 1
ATOM 2233 O O . ASN A 1 301 ? 22.883 -2.369 -27.836 1.00 77.38 301 ASN A O 1
ATOM 2237 N N . VAL A 1 302 ? 21.272 -1.665 -26.440 1.00 80.75 302 VAL A N 1
ATOM 2238 C CA . VAL A 1 302 ? 20.517 -0.824 -27.378 1.00 80.75 302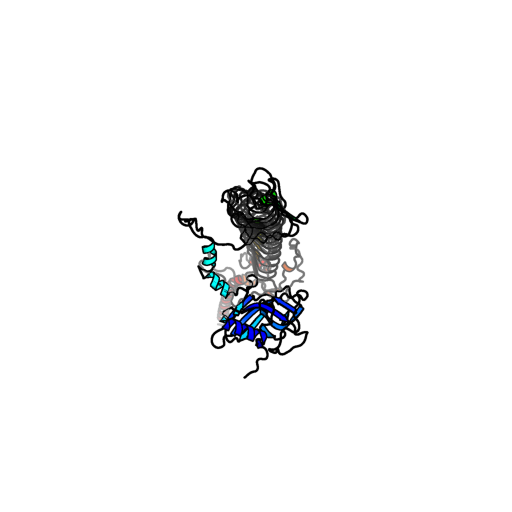 VAL A CA 1
ATOM 2239 C C . VAL A 1 302 ? 20.618 0.616 -26.886 1.00 80.75 302 VAL A C 1
ATOM 2241 O O . VAL A 1 302 ? 20.122 0.917 -25.809 1.00 80.75 302 VAL A O 1
ATOM 2244 N N . GLY A 1 303 ? 21.267 1.501 -27.640 1.00 78.88 303 GLY A N 1
ATOM 2245 C CA . GLY A 1 303 ? 21.356 2.930 -27.329 1.00 78.88 303 GLY A CA 1
ATOM 2246 C C . GLY A 1 303 ? 20.759 3.746 -28.466 1.00 78.88 303 GLY A C 1
ATOM 2247 O O . GLY A 1 303 ? 21.216 3.588 -29.588 1.00 78.88 303 GLY A O 1
ATOM 2248 N N . LEU A 1 304 ? 19.765 4.593 -28.195 1.00 75.50 304 LEU A N 1
ATOM 2249 C CA . LEU A 1 304 ? 19.119 5.456 -29.185 1.00 75.50 304 LEU A CA 1
ATOM 2250 C C . LEU A 1 304 ? 19.064 6.900 -28.673 1.00 75.50 304 LEU A C 1
ATOM 2252 O O . LEU A 1 304 ? 18.257 7.220 -27.803 1.00 75.50 304 LEU A O 1
ATOM 2256 N N . GLY A 1 305 ? 19.882 7.779 -29.252 1.00 71.69 305 GLY A N 1
ATOM 2257 C CA . GLY A 1 305 ? 19.891 9.219 -28.973 1.00 71.69 305 GLY A CA 1
ATOM 2258 C C . GLY A 1 305 ? 21.194 9.728 -28.352 1.00 71.69 305 GLY A C 1
ATOM 2259 O O . GLY A 1 305 ? 21.933 8.985 -27.712 1.00 71.69 305 GLY A O 1
ATOM 2260 N N . LYS A 1 306 ? 21.473 11.020 -28.569 1.00 75.12 306 LYS A N 1
ATOM 2261 C CA . LYS A 1 306 ? 22.798 11.649 -28.438 1.00 75.12 306 LYS A CA 1
ATOM 2262 C C . LYS A 1 306 ? 23.542 11.311 -27.139 1.00 75.12 306 LYS A C 1
ATOM 2264 O O . LYS A 1 306 ? 22.995 11.536 -26.071 1.00 75.12 306 LYS A O 1
ATOM 2269 N N . TYR A 1 307 ? 24.807 10.883 -27.214 1.00 77.31 307 TYR A N 1
ATOM 2270 C CA . TYR A 1 307 ? 25.690 10.549 -26.079 1.00 77.31 307 TYR A CA 1
ATOM 2271 C C . TYR A 1 307 ? 25.184 9.425 -25.156 1.00 77.31 307 TYR A C 1
ATOM 2273 O O . TYR A 1 307 ? 25.655 9.287 -24.026 1.00 77.31 307 TYR A O 1
ATOM 2281 N N . THR A 1 308 ? 24.229 8.615 -25.601 1.00 80.19 308 THR A N 1
ATOM 2282 C CA . THR A 1 308 ? 23.747 7.476 -24.818 1.00 80.19 308 THR A CA 1
ATOM 2283 C C . THR A 1 308 ? 24.804 6.371 -24.747 1.00 80.19 308 THR A C 1
ATOM 2285 O O . THR A 1 308 ? 25.402 6.023 -25.761 1.00 80.19 308 THR A O 1
ATOM 2288 N N . LEU A 1 309 ? 25.042 5.815 -23.550 1.00 77.44 309 LEU A N 1
ATOM 2289 C CA . LEU A 1 309 ? 26.019 4.736 -23.294 1.00 77.44 309 LEU A CA 1
ATOM 2290 C C . LEU A 1 309 ? 27.478 5.037 -23.720 1.00 77.44 309 LEU A C 1
ATOM 2292 O O . LEU A 1 309 ? 28.262 4.106 -23.918 1.00 77.44 309 LEU A O 1
ATOM 2296 N N . SER A 1 310 ? 27.875 6.309 -23.860 1.00 77.81 310 SER A N 1
ATOM 2297 C CA . SER A 1 310 ? 29.174 6.667 -24.460 1.00 77.81 310 SER A CA 1
ATOM 2298 C C . SER A 1 310 ? 30.406 6.231 -23.655 1.00 77.81 310 SER A C 1
ATOM 2300 O O . SER A 1 310 ? 31.472 6.087 -24.241 1.00 77.81 310 SER A O 1
ATOM 2302 N N . ASN A 1 311 ? 30.284 6.028 -22.337 1.00 80.44 311 ASN A N 1
ATOM 2303 C CA . ASN A 1 311 ? 31.389 5.581 -21.477 1.00 80.44 311 ASN A CA 1
ATOM 2304 C C . ASN A 1 311 ? 31.222 4.129 -20.977 1.00 80.44 311 ASN A C 1
ATOM 2306 O O . ASN A 1 311 ? 31.968 3.704 -20.094 1.00 80.44 311 ASN A O 1
ATOM 2310 N N . ASN A 1 312 ? 30.276 3.365 -21.541 1.00 74.25 312 ASN A N 1
ATOM 2311 C CA . ASN A 1 312 ? 29.964 1.992 -21.133 1.00 74.25 312 ASN A CA 1
ATOM 2312 C C . ASN A 1 312 ? 31.074 0.980 -21.423 1.00 74.25 312 ASN A C 1
ATOM 2314 O O . ASN A 1 312 ? 31.086 0.368 -22.482 1.00 74.25 312 ASN A O 1
ATOM 2318 N N . THR A 1 313 ? 31.954 0.707 -20.454 1.00 76.19 313 THR A N 1
ATOM 2319 C CA . THR A 1 313 ? 33.129 -0.151 -20.683 1.00 76.19 313 THR A CA 1
ATOM 2320 C C . THR A 1 313 ? 32.828 -1.650 -20.742 1.00 76.19 313 THR A C 1
ATOM 2322 O O . THR A 1 313 ? 33.332 -2.323 -21.636 1.00 76.19 313 THR A O 1
ATOM 2325 N N . THR A 1 314 ? 32.046 -2.206 -19.815 1.00 77.50 314 THR A N 1
ATOM 2326 C CA . THR A 1 314 ? 31.810 -3.661 -19.666 1.00 77.50 314 THR A CA 1
ATOM 2327 C C . THR A 1 314 ? 30.336 -4.037 -19.509 1.00 77.50 314 THR A C 1
ATOM 2329 O O . THR A 1 314 ? 30.018 -5.223 -19.611 1.00 77.50 314 THR A O 1
ATOM 2332 N N . GLY A 1 315 ? 29.450 -3.051 -19.319 1.00 77.94 315 GLY A N 1
ATOM 2333 C CA . GLY A 1 315 ? 28.018 -3.255 -19.103 1.00 77.94 315 GLY A CA 1
ATOM 2334 C C . GLY A 1 315 ? 27.293 -3.886 -20.300 1.00 77.94 315 GLY A C 1
ATOM 2335 O O . GLY A 1 315 ? 27.523 -3.492 -21.447 1.00 77.94 315 GLY A O 1
ATOM 2336 N N . LYS A 1 316 ? 26.402 -4.846 -20.059 1.00 80.25 316 LYS A N 1
ATOM 2337 C CA . LYS A 1 316 ? 25.717 -5.682 -21.064 1.00 80.25 316 LYS A CA 1
ATOM 2338 C C . LYS A 1 316 ? 24.201 -5.563 -20.978 1.00 80.25 316 LYS A C 1
ATOM 2340 O O . LYS A 1 316 ? 23.652 -5.321 -19.908 1.00 80.25 316 LYS A O 1
ATOM 2345 N N . TYR A 1 317 ? 23.523 -5.836 -22.092 1.00 82.12 317 TYR A N 1
ATOM 2346 C CA . TYR A 1 317 ? 22.057 -5.941 -22.163 1.00 82.12 317 TYR A CA 1
ATOM 2347 C C . TYR A 1 317 ? 21.280 -4.714 -21.656 1.00 82.12 317 TYR A C 1
ATOM 2349 O O . TYR A 1 317 ? 20.158 -4.836 -21.169 1.00 82.12 317 TYR A O 1
ATOM 2357 N N . ASN A 1 318 ? 21.863 -3.520 -21.759 1.00 85.94 318 ASN A N 1
ATOM 2358 C CA . ASN A 1 318 ? 21.193 -2.277 -21.399 1.00 85.94 318 ASN A CA 1
ATOM 2359 C C . ASN A 1 318 ? 20.372 -1.738 -22.578 1.00 85.94 318 ASN A C 1
ATOM 2361 O O . ASN A 1 318 ? 20.868 -1.689 -23.698 1.00 85.94 318 ASN A O 1
ATOM 2365 N N . THR A 1 319 ? 19.150 -1.277 -22.335 1.00 90.00 319 THR A N 1
ATOM 2366 C CA . THR A 1 319 ? 18.332 -0.518 -23.291 1.00 90.00 319 THR A CA 1
ATOM 2367 C C . THR A 1 319 ? 18.279 0.934 -22.843 1.00 90.00 319 THR A C 1
ATOM 2369 O O . THR A 1 319 ? 17.854 1.207 -21.731 1.00 90.00 319 THR A O 1
ATOM 2372 N N . ALA A 1 320 ? 18.703 1.867 -23.682 1.00 89.75 320 ALA A N 1
ATOM 2373 C CA . ALA A 1 320 ? 18.860 3.273 -23.352 1.00 89.75 320 ALA A CA 1
ATOM 2374 C C . ALA A 1 320 ? 18.297 4.137 -24.491 1.00 89.75 320 ALA A C 1
ATOM 2376 O O . ALA A 1 320 ? 18.786 4.070 -25.615 1.00 89.75 320 ALA A O 1
ATOM 2377 N N . ILE A 1 321 ? 17.248 4.919 -24.234 1.00 87.25 321 ILE A N 1
ATOM 2378 C CA . ILE A 1 321 ? 16.531 5.687 -25.265 1.00 87.25 321 ILE A CA 1
ATOM 2379 C C . ILE A 1 321 ? 16.343 7.134 -24.798 1.00 87.25 321 ILE A C 1
ATOM 2381 O O . ILE A 1 321 ? 15.588 7.396 -23.867 1.00 87.25 321 ILE A O 1
ATOM 2385 N N . GLY A 1 322 ? 17.000 8.089 -25.451 1.00 84.62 322 GLY A N 1
ATOM 2386 C CA . GLY A 1 322 ? 16.989 9.509 -25.094 1.00 84.62 322 GLY A CA 1
ATOM 2387 C C . GLY A 1 322 ? 18.347 10.173 -25.331 1.00 84.62 322 GLY A C 1
ATOM 2388 O O . GLY A 1 322 ? 19.268 9.569 -25.867 1.00 84.62 322 GLY A O 1
ATOM 2389 N N . SER A 1 323 ? 18.491 11.438 -24.939 1.00 83.44 323 SER A N 1
ATOM 2390 C CA . SER A 1 323 ? 19.792 12.126 -24.949 1.00 83.44 323 SER A CA 1
ATOM 2391 C C . SER A 1 323 ? 20.510 11.903 -23.617 1.00 83.44 323 SER A C 1
ATOM 2393 O O . SER A 1 323 ? 19.918 12.157 -22.574 1.00 83.44 323 SER A O 1
ATOM 2395 N N . GLN A 1 324 ? 21.781 11.497 -23.646 1.00 85.88 324 GLN A N 1
ATOM 2396 C CA . GLN A 1 324 ? 22.681 11.308 -22.496 1.00 85.88 324 GLN A CA 1
ATOM 2397 C C . GLN A 1 324 ? 22.203 10.264 -21.474 1.00 85.88 324 GLN A C 1
ATOM 2399 O O . GLN A 1 324 ? 22.530 10.337 -20.288 1.00 85.88 324 GLN A O 1
ATOM 2404 N N . VAL A 1 325 ? 21.448 9.267 -21.931 1.00 89.00 325 VAL A N 1
ATOM 2405 C CA . VAL A 1 325 ? 20.976 8.167 -21.085 1.00 89.00 325 VAL A CA 1
ATOM 2406 C C . VAL A 1 325 ? 22.127 7.222 -20.780 1.00 89.00 325 VAL A C 1
ATOM 2408 O O . VAL A 1 325 ? 22.860 6.832 -21.690 1.00 89.00 325 VAL A O 1
ATOM 2411 N N . LEU A 1 326 ? 22.306 6.846 -19.509 1.00 86.62 326 LEU A N 1
ATOM 2412 C CA . LEU A 1 326 ? 23.378 5.928 -19.088 1.00 86.62 326 LEU A CA 1
ATOM 2413 C C . LEU A 1 326 ? 24.782 6.330 -19.604 1.00 86.62 326 LEU A C 1
ATOM 2415 O O . LEU A 1 326 ? 25.627 5.464 -19.833 1.00 86.62 326 LEU A O 1
ATOM 2419 N N . GLN A 1 327 ? 25.049 7.629 -19.817 1.00 86.38 327 GLN A N 1
ATOM 2420 C CA . GLN A 1 327 ? 26.295 8.101 -20.443 1.00 86.38 327 GLN A CA 1
ATOM 2421 C C . GLN A 1 327 ? 27.540 7.588 -19.709 1.00 86.38 327 GLN A C 1
ATOM 2423 O O . GLN A 1 327 ? 28.502 7.197 -20.363 1.00 86.38 327 GLN A O 1
ATOM 2428 N N . ASN A 1 328 ? 27.509 7.580 -18.371 1.00 86.50 328 ASN A N 1
ATOM 2429 C CA . ASN A 1 328 ? 28.631 7.200 -17.509 1.00 86.50 328 ASN A CA 1
ATOM 2430 C C . ASN A 1 328 ? 28.558 5.765 -16.968 1.00 86.50 328 ASN A C 1
ATOM 2432 O O . ASN A 1 328 ? 29.313 5.443 -16.048 1.00 86.50 328 ASN A O 1
ATOM 2436 N N . ASN A 1 329 ? 27.696 4.907 -17.530 1.00 84.06 329 ASN A N 1
ATOM 2437 C CA . ASN A 1 329 ? 27.684 3.485 -17.170 1.00 84.06 329 ASN A CA 1
ATOM 2438 C C . ASN A 1 329 ? 29.081 2.905 -17.377 1.00 84.06 329 ASN A C 1
ATOM 2440 O O . ASN A 1 329 ? 29.713 3.236 -18.364 1.00 84.06 329 ASN A O 1
ATOM 2444 N N . ILE A 1 330 ? 29.595 2.093 -16.451 1.00 83.94 330 ILE A N 1
ATOM 2445 C CA . ILE A 1 330 ? 30.905 1.433 -16.572 1.00 83.94 330 ILE A CA 1
ATOM 2446 C C . ILE A 1 330 ? 30.674 -0.077 -16.673 1.00 83.94 330 ILE A C 1
ATOM 2448 O O . ILE A 1 330 ? 31.036 -0.693 -17.672 1.00 83.94 330 ILE A O 1
ATOM 2452 N N . SER A 1 331 ? 30.030 -0.675 -15.670 1.00 85.25 331 SER A N 1
ATOM 2453 C CA . SER A 1 331 ? 29.798 -2.126 -15.587 1.00 85.25 331 SER A CA 1
ATOM 2454 C C . SER A 1 331 ? 28.365 -2.507 -15.200 1.00 85.25 331 SER A C 1
ATOM 2456 O O . SER A 1 331 ? 28.135 -3.637 -14.786 1.00 85.25 331 SER A O 1
ATOM 2458 N N . GLY A 1 332 ? 27.415 -1.569 -15.258 1.00 86.12 332 GLY A N 1
ATOM 2459 C CA . GLY A 1 332 ? 26.005 -1.857 -14.998 1.00 86.12 332 GLY A CA 1
ATOM 2460 C C . GLY A 1 332 ? 25.378 -2.678 -16.127 1.00 86.12 332 GLY A C 1
ATOM 2461 O O . GLY A 1 332 ? 25.479 -2.284 -17.292 1.00 86.12 332 GLY A O 1
ATOM 2462 N N . ASP A 1 333 ? 24.721 -3.785 -15.789 1.00 88.12 333 ASP A N 1
ATOM 2463 C CA . ASP A 1 333 ? 24.104 -4.718 -16.739 1.00 88.12 333 ASP A CA 1
ATOM 2464 C C . ASP A 1 333 ? 22.568 -4.694 -16.654 1.00 88.12 333 ASP A C 1
ATOM 2466 O O . ASP A 1 333 ? 22.003 -4.472 -15.587 1.00 88.12 333 ASP A O 1
ATOM 2470 N N . ASN A 1 334 ? 21.875 -5.057 -17.736 1.00 90.06 334 ASN A N 1
ATOM 2471 C CA . ASN A 1 334 ? 20.422 -5.290 -17.780 1.00 90.06 334 ASN A CA 1
ATOM 2472 C C . ASN A 1 334 ? 19.553 -4.091 -17.345 1.00 90.06 334 ASN A C 1
ATOM 2474 O O . ASN A 1 334 ? 18.478 -4.284 -16.778 1.00 90.06 334 ASN A O 1
ATOM 2478 N N . ASN A 1 335 ? 19.998 -2.855 -17.570 1.00 91.88 335 ASN A N 1
ATOM 2479 C CA . ASN A 1 335 ? 19.191 -1.672 -17.272 1.00 91.88 335 ASN A CA 1
ATOM 2480 C C . ASN A 1 335 ? 18.315 -1.272 -18.467 1.00 91.88 335 ASN A C 1
ATOM 2482 O O . ASN A 1 335 ? 18.772 -1.290 -19.604 1.00 91.88 335 ASN A O 1
ATOM 2486 N N . ILE A 1 336 ? 17.082 -0.840 -18.222 1.00 94.31 336 ILE A N 1
ATOM 2487 C CA . ILE A 1 336 ? 16.204 -0.194 -19.201 1.00 94.31 336 ILE A CA 1
ATOM 2488 C C . ILE A 1 336 ? 16.057 1.263 -18.771 1.00 94.31 336 ILE A C 1
ATOM 2490 O O . ILE A 1 336 ? 15.511 1.518 -17.710 1.00 94.31 336 ILE A O 1
ATOM 2494 N N . ALA A 1 337 ? 16.522 2.218 -19.568 1.00 92.12 337 ALA A N 1
ATOM 2495 C CA . ALA A 1 337 ? 16.466 3.644 -19.278 1.00 92.12 337 ALA A CA 1
ATOM 2496 C C . ALA A 1 337 ? 15.862 4.413 -20.468 1.00 92.12 337 ALA A C 1
ATOM 2498 O O . ALA A 1 337 ? 16.334 4.285 -21.596 1.00 92.12 337 ALA A O 1
ATOM 2499 N N . ILE A 1 338 ? 14.804 5.196 -20.248 1.00 92.50 338 ILE A N 1
ATOM 2500 C CA . ILE A 1 338 ? 14.078 5.916 -21.308 1.00 92.50 338 ILE A CA 1
ATOM 2501 C C . ILE A 1 338 ? 13.765 7.347 -20.855 1.00 92.50 338 ILE A C 1
ATOM 2503 O O . ILE A 1 338 ? 13.089 7.530 -19.851 1.00 92.50 338 ILE A O 1
ATOM 2507 N N . GLY A 1 339 ? 14.169 8.359 -21.622 1.00 89.31 339 GLY A N 1
ATOM 2508 C CA . GLY A 1 339 ? 14.007 9.785 -21.297 1.00 89.31 339 GLY A CA 1
ATOM 2509 C C . GLY A 1 339 ? 15.343 10.525 -21.357 1.00 89.31 339 GLY A C 1
ATOM 2510 O O . GLY A 1 339 ? 16.391 9.909 -21.267 1.00 89.31 339 GLY A O 1
ATOM 2511 N N . ALA A 1 340 ? 15.363 11.842 -21.569 1.00 86.88 340 ALA A N 1
ATOM 2512 C CA . ALA A 1 340 ? 16.640 12.564 -21.572 1.00 86.88 340 ALA A CA 1
ATOM 2513 C C . ALA A 1 340 ? 17.284 12.531 -20.170 1.00 86.88 340 ALA A C 1
ATOM 2515 O O . ALA A 1 340 ? 16.584 12.649 -19.170 1.00 86.88 340 ALA A O 1
ATOM 2516 N N . LEU A 1 341 ? 18.606 12.341 -20.102 1.00 87.38 341 LEU A N 1
ATOM 2517 C CA . LEU A 1 341 ? 19.420 12.320 -18.877 1.00 87.38 341 LEU A CA 1
ATOM 2518 C C . LEU A 1 341 ? 19.036 11.245 -17.836 1.00 87.38 341 LEU A C 1
ATOM 2520 O O . LEU A 1 341 ? 19.576 11.247 -16.725 1.00 87.38 341 LEU A O 1
ATOM 2524 N N . SER A 1 342 ? 18.163 10.288 -18.175 1.00 89.81 342 SER A N 1
ATOM 2525 C CA . SER A 1 342 ? 17.810 9.187 -17.273 1.00 89.81 342 SER A CA 1
ATOM 2526 C C . SER A 1 342 ? 19.047 8.348 -16.936 1.00 89.81 342 SER A C 1
ATOM 2528 O O . SER A 1 342 ? 19.779 7.913 -17.830 1.00 89.81 342 SER A O 1
ATOM 2530 N N . MET A 1 343 ? 19.294 8.112 -15.644 1.00 87.50 343 MET A N 1
ATOM 2531 C CA . MET A 1 343 ? 20.475 7.383 -15.146 1.00 87.50 343 MET A CA 1
ATOM 2532 C C . MET A 1 343 ? 21.827 7.918 -15.669 1.00 87.50 343 MET A C 1
ATOM 2534 O O . MET A 1 343 ? 22.776 7.149 -15.825 1.00 87.50 343 MET A O 1
ATOM 2538 N N . TRP A 1 344 ? 21.938 9.220 -15.960 1.00 88.00 344 TRP A N 1
ATOM 2539 C CA . TRP A 1 344 ? 23.118 9.816 -16.601 1.00 88.00 344 TRP A CA 1
ATOM 2540 C C . TRP A 1 344 ? 24.462 9.424 -15.948 1.00 88.00 344 TRP A C 1
ATOM 2542 O O . TRP A 1 344 ? 25.384 8.987 -16.647 1.00 88.00 344 TRP A O 1
ATOM 2552 N N . LYS A 1 345 ? 24.576 9.550 -14.619 1.00 87.25 345 LYS A N 1
ATOM 2553 C CA . LYS A 1 345 ? 25.819 9.289 -13.876 1.00 87.25 345 LYS A CA 1
ATOM 2554 C C . LYS A 1 345 ? 26.025 7.845 -13.401 1.00 87.25 345 LYS A C 1
ATOM 2556 O O . LYS A 1 345 ? 27.094 7.588 -12.850 1.00 87.25 345 LYS A O 1
ATOM 2561 N N . ASN A 1 346 ? 25.079 6.924 -13.605 1.00 86.19 346 ASN A N 1
ATOM 2562 C CA . ASN A 1 346 ? 25.183 5.557 -13.069 1.00 86.19 346 ASN A CA 1
ATOM 2563 C C . ASN A 1 346 ? 26.466 4.881 -13.558 1.00 86.19 346 ASN A C 1
ATOM 2565 O O . ASN A 1 346 ? 26.698 4.913 -14.753 1.00 86.19 346 ASN A O 1
ATOM 2569 N N . LYS A 1 347 ? 27.254 4.250 -12.677 1.00 87.25 347 LYS A N 1
ATOM 2570 C CA . LYS A 1 347 ? 28.507 3.542 -13.005 1.00 87.25 347 LYS A CA 1
ATOM 2571 C C . LYS A 1 347 ? 28.356 2.019 -12.954 1.00 87.25 347 LYS A C 1
ATOM 2573 O O . LYS A 1 347 ? 28.874 1.330 -13.832 1.00 87.25 347 LYS A O 1
ATOM 2578 N N . THR A 1 348 ? 27.676 1.482 -11.941 1.00 86.25 348 THR A N 1
ATOM 2579 C CA . THR A 1 348 ? 27.672 0.033 -11.633 1.00 86.25 348 THR A CA 1
ATOM 2580 C C . THR A 1 348 ? 26.282 -0.574 -11.424 1.00 86.25 348 THR A C 1
ATOM 2582 O O . THR A 1 348 ? 26.149 -1.799 -11.458 1.00 86.25 348 THR A O 1
ATOM 2585 N N . GLY A 1 349 ? 25.237 0.240 -11.241 1.00 86.12 349 GLY A N 1
ATOM 2586 C CA . GLY A 1 349 ? 23.887 -0.256 -10.975 1.00 86.12 349 GLY A CA 1
ATOM 2587 C C . GLY A 1 349 ? 23.342 -1.105 -12.111 1.00 86.12 349 GLY A C 1
ATOM 2588 O O . GLY A 1 349 ? 23.536 -0.770 -13.280 1.00 86.12 349 GLY A O 1
ATOM 2589 N N . SER A 1 350 ? 22.684 -2.211 -11.765 1.00 89.25 350 SER A N 1
ATOM 2590 C CA . SER A 1 350 ? 22.257 -3.246 -12.712 1.00 89.25 350 SER A CA 1
ATOM 2591 C C . SER A 1 350 ? 20.791 -3.641 -12.518 1.00 89.25 350 SER A C 1
ATOM 2593 O O . SER A 1 350 ? 20.246 -3.522 -11.426 1.00 89.25 350 SER A O 1
ATOM 2595 N N . LYS A 1 351 ? 20.152 -4.188 -13.554 1.00 91.38 351 LYS A N 1
ATOM 2596 C CA . LYS A 1 351 ? 18.768 -4.696 -13.530 1.00 91.38 351 LYS A CA 1
ATOM 2597 C C . LYS A 1 351 ? 17.715 -3.647 -13.153 1.00 91.38 351 LYS A C 1
ATOM 2599 O O . LYS A 1 351 ? 16.720 -3.985 -12.517 1.00 91.38 351 LYS A O 1
ATOM 2604 N N . ASN A 1 352 ? 17.927 -2.381 -13.493 1.00 90.75 352 ASN A N 1
ATOM 2605 C CA . ASN A 1 352 ? 16.975 -1.321 -13.175 1.00 90.75 352 ASN A CA 1
ATOM 2606 C C . ASN A 1 352 ? 16.112 -0.936 -14.381 1.00 90.75 352 ASN A C 1
ATOM 2608 O O . ASN A 1 352 ? 16.588 -0.956 -15.510 1.00 90.75 352 ASN A O 1
ATOM 2612 N N . ILE A 1 353 ? 14.871 -0.519 -14.150 1.00 93.31 353 ILE A N 1
ATOM 2613 C CA . ILE A 1 353 ? 13.982 0.079 -15.152 1.00 93.31 353 ILE A CA 1
ATOM 2614 C C . ILE A 1 353 ? 13.759 1.536 -14.753 1.00 93.31 353 ILE A C 1
ATOM 2616 O O . ILE A 1 353 ? 13.222 1.787 -13.686 1.00 93.31 353 ILE A O 1
ATOM 2620 N N . VAL A 1 354 ? 14.151 2.498 -15.582 1.00 90.94 354 VAL A N 1
ATOM 2621 C CA . VAL A 1 354 ? 14.031 3.935 -15.323 1.00 90.94 354 VAL A CA 1
ATOM 2622 C C . VAL A 1 354 ? 13.386 4.628 -16.518 1.00 90.94 354 VAL A C 1
ATOM 2624 O O . VAL A 1 354 ? 13.904 4.576 -17.627 1.00 90.94 354 VAL A O 1
ATOM 2627 N N . ILE A 1 355 ? 12.250 5.290 -16.322 1.00 91.94 355 ILE A N 1
ATOM 2628 C CA . ILE A 1 355 ? 11.506 5.956 -17.397 1.00 91.94 355 ILE A CA 1
ATOM 2629 C C . ILE A 1 355 ? 11.139 7.376 -16.959 1.00 91.94 355 ILE A C 1
ATOM 2631 O O . ILE A 1 355 ? 10.421 7.563 -15.980 1.00 91.94 355 ILE A O 1
ATOM 2635 N N . GLY A 1 356 ? 11.604 8.384 -17.693 1.00 88.56 356 GLY A N 1
ATOM 2636 C CA . GLY A 1 356 ? 11.345 9.791 -17.404 1.00 88.56 356 GLY A CA 1
ATOM 2637 C C . GLY A 1 356 ? 12.527 10.714 -17.667 1.00 88.56 356 GLY A C 1
ATOM 2638 O O . GLY A 1 356 ? 13.678 10.293 -17.608 1.00 88.56 356 GLY A O 1
ATOM 2639 N N . ASN A 1 357 ? 12.257 11.993 -17.928 1.00 85.88 357 ASN A N 1
ATOM 2640 C CA . ASN A 1 357 ? 13.305 12.999 -18.124 1.00 85.88 357 ASN A CA 1
ATOM 2641 C C . ASN A 1 357 ? 13.974 13.361 -16.783 1.00 85.88 357 ASN A C 1
ATOM 2643 O O . ASN A 1 357 ? 13.276 13.545 -15.786 1.00 85.88 357 ASN A O 1
ATOM 2647 N N . ASP A 1 358 ? 15.307 13.448 -16.767 1.00 85.69 358 ASP A N 1
ATOM 2648 C CA . ASP A 1 358 ? 16.139 13.811 -15.610 1.00 85.69 358 ASP A CA 1
ATOM 2649 C C . ASP A 1 358 ? 16.022 12.872 -14.388 1.00 85.69 358 ASP A C 1
ATOM 2651 O O . ASP A 1 358 ? 16.482 13.191 -13.288 1.00 85.69 358 ASP A O 1
ATOM 2655 N N . VAL A 1 359 ? 15.449 11.678 -14.560 1.00 84.94 359 VAL A N 1
ATOM 2656 C CA . VAL A 1 359 ? 15.256 10.710 -13.472 1.00 84.94 359 VAL A CA 1
ATOM 2657 C C . VAL A 1 359 ? 16.575 10.016 -13.118 1.00 84.94 359 VAL A C 1
ATOM 2659 O O . VAL A 1 359 ? 17.263 9.472 -13.983 1.00 84.94 359 VAL A O 1
ATOM 2662 N N . CYS A 1 360 ? 16.935 10.009 -11.829 1.00 81.62 360 CYS A N 1
ATOM 2663 C CA . CYS A 1 360 ? 18.168 9.391 -11.312 1.00 81.62 360 CYS A CA 1
ATOM 2664 C C . CYS A 1 360 ? 19.467 9.908 -11.968 1.00 81.62 360 CYS A C 1
ATOM 2666 O O . CYS A 1 360 ? 20.489 9.222 -11.935 1.00 81.62 360 CYS A O 1
ATOM 2668 N N . LYS A 1 361 ? 19.454 11.112 -12.558 1.00 83.94 361 LYS A N 1
ATOM 2669 C CA . LYS A 1 361 ? 20.583 11.641 -13.340 1.00 83.94 361 LYS A CA 1
ATOM 2670 C C . LYS A 1 361 ? 21.882 11.777 -12.541 1.00 83.94 361 LYS A C 1
ATOM 2672 O O . LYS A 1 361 ? 22.959 11.555 -13.082 1.00 83.94 361 LYS A O 1
ATOM 2677 N N . ASP A 1 362 ? 21.774 12.114 -11.257 1.00 82.19 362 ASP A N 1
ATOM 2678 C CA . ASP A 1 362 ? 22.912 12.412 -10.383 1.00 82.19 362 ASP A CA 1
ATOM 2679 C C . ASP A 1 362 ? 23.397 11.208 -9.556 1.00 82.19 362 ASP A C 1
ATOM 2681 O O . ASP A 1 362 ? 24.296 11.351 -8.730 1.00 82.19 362 ASP A O 1
ATOM 2685 N N . ILE A 1 363 ? 22.830 10.017 -9.777 1.00 79.81 363 ILE A N 1
ATOM 2686 C CA . ILE A 1 363 ? 23.197 8.802 -9.043 1.00 79.81 363 ILE A CA 1
ATOM 2687 C C . ILE A 1 363 ? 24.406 8.136 -9.697 1.00 79.81 363 ILE A C 1
ATOM 2689 O O . ILE A 1 363 ? 24.298 7.616 -10.803 1.00 79.81 363 ILE A O 1
ATOM 2693 N N . GLU A 1 364 ? 25.546 8.119 -9.001 1.00 82.19 364 GLU A N 1
ATOM 2694 C CA . GLU A 1 364 ? 26.760 7.444 -9.484 1.00 82.19 364 GLU A CA 1
ATOM 2695 C C . GLU A 1 364 ? 26.748 5.930 -9.245 1.00 82.19 364 GLU A C 1
ATOM 2697 O O . GLU A 1 364 ? 27.207 5.168 -10.089 1.00 82.19 364 GLU A O 1
ATOM 2702 N N . GLU A 1 365 ? 26.196 5.478 -8.121 1.00 79.06 365 GLU A N 1
ATOM 2703 C CA . GLU A 1 365 ? 26.106 4.061 -7.750 1.00 79.06 365 GLU A CA 1
ATOM 2704 C C . GLU A 1 365 ? 24.647 3.708 -7.481 1.00 79.06 365 GLU A C 1
ATOM 2706 O O . GLU A 1 365 ? 24.168 3.736 -6.347 1.00 79.06 365 GLU A O 1
ATOM 2711 N N . MET A 1 366 ? 23.889 3.443 -8.542 1.00 79.62 366 MET A N 1
ATOM 2712 C CA . MET A 1 366 ? 22.521 2.975 -8.373 1.00 79.62 366 MET A CA 1
ATOM 2713 C C . MET A 1 366 ? 22.568 1.542 -7.839 1.00 79.62 366 MET A C 1
ATOM 2715 O O . MET A 1 366 ? 23.409 0.755 -8.270 1.00 79.62 366 MET A O 1
ATOM 2719 N N . GLY A 1 367 ? 21.701 1.183 -6.891 1.00 78.31 367 GLY A N 1
ATOM 2720 C CA . GLY A 1 367 ? 21.584 -0.231 -6.530 1.00 78.31 367 GLY A CA 1
ATOM 2721 C C . GLY A 1 367 ? 20.882 -1.024 -7.639 1.00 78.31 367 GLY A C 1
ATOM 2722 O O . GLY A 1 367 ? 20.742 -0.544 -8.768 1.00 78.31 367 GLY A O 1
ATOM 2723 N N . SER A 1 368 ? 20.477 -2.259 -7.349 1.00 85.00 368 SER A N 1
ATOM 2724 C CA . SER A 1 368 ? 19.941 -3.166 -8.376 1.00 85.00 368 SER A CA 1
ATOM 2725 C C . SER A 1 368 ? 18.458 -3.487 -8.213 1.00 85.00 368 SER A C 1
ATOM 2727 O O . SER A 1 368 ? 17.931 -3.460 -7.106 1.00 85.00 368 SER A O 1
ATOM 2729 N N . GLU A 1 369 ? 17.806 -3.881 -9.308 1.00 87.75 369 GLU A N 1
ATOM 2730 C CA . GLU A 1 369 ? 16.419 -4.386 -9.312 1.00 87.75 369 GLU A CA 1
ATOM 2731 C C . GLU A 1 369 ? 15.361 -3.316 -8.980 1.00 87.75 369 GLU A C 1
ATOM 2733 O O . GLU A 1 369 ? 14.291 -3.631 -8.468 1.00 87.75 369 GLU A O 1
ATOM 2738 N N . ASN A 1 370 ? 15.633 -2.042 -9.284 1.00 87.62 370 ASN A N 1
ATOM 2739 C CA . ASN A 1 370 ? 14.687 -0.946 -9.059 1.00 87.62 370 ASN A CA 1
ATOM 2740 C C . ASN A 1 370 ? 13.849 -0.625 -10.306 1.00 87.62 370 ASN A C 1
ATOM 2742 O O . ASN A 1 370 ? 14.356 -0.650 -11.424 1.00 87.62 370 ASN A O 1
ATOM 2746 N N . ILE A 1 371 ? 12.591 -0.236 -10.113 1.00 91.00 371 ILE A N 1
ATOM 2747 C CA . ILE A 1 371 ? 11.697 0.315 -11.136 1.00 91.00 371 ILE A CA 1
ATOM 2748 C C . ILE A 1 371 ? 11.397 1.765 -10.762 1.00 91.00 371 ILE A C 1
ATOM 2750 O O . ILE A 1 371 ? 10.838 2.009 -9.702 1.00 91.00 371 ILE A O 1
ATOM 2754 N N . VAL A 1 372 ? 11.730 2.726 -11.620 1.00 88.44 372 VAL A N 1
ATOM 2755 C CA . VAL A 1 372 ? 11.511 4.160 -11.407 1.00 88.44 372 VAL A CA 1
ATOM 2756 C C . VAL A 1 372 ? 10.823 4.767 -12.625 1.00 88.44 372 VAL A C 1
ATOM 2758 O O . VAL A 1 372 ? 11.346 4.695 -13.731 1.00 88.44 372 VAL A O 1
ATOM 2761 N N . ILE A 1 373 ? 9.658 5.386 -12.458 1.00 90.00 373 ILE A N 1
ATOM 2762 C CA . ILE A 1 373 ? 8.897 6.005 -13.553 1.00 90.00 373 ILE A CA 1
ATOM 2763 C C . ILE A 1 373 ? 8.380 7.373 -13.098 1.00 90.00 373 ILE A C 1
ATOM 2765 O O . ILE A 1 373 ? 7.651 7.446 -12.115 1.00 90.00 373 ILE A O 1
ATOM 2769 N N . GLY A 1 374 ? 8.707 8.464 -13.793 1.00 84.75 374 GLY A N 1
ATOM 2770 C CA . GLY A 1 374 ? 8.205 9.792 -13.418 1.00 84.75 374 GLY A CA 1
ATOM 2771 C C . GLY A 1 374 ? 9.042 10.961 -13.923 1.00 84.75 374 GLY A C 1
ATOM 2772 O O . GLY A 1 374 ? 9.733 10.860 -14.925 1.00 84.75 374 GLY A O 1
ATOM 2773 N N . HIS A 1 375 ? 8.971 12.092 -13.235 1.00 72.06 375 HIS A N 1
ATOM 2774 C CA . HIS A 1 375 ? 9.787 13.275 -13.497 1.00 72.06 375 HIS A CA 1
ATOM 2775 C C . HIS A 1 375 ? 10.426 13.690 -12.173 1.00 72.06 375 HIS A C 1
ATOM 2777 O O . HIS A 1 375 ? 9.807 13.525 -11.127 1.00 72.06 375 HIS A O 1
ATOM 2783 N N . SER A 1 376 ? 11.668 14.171 -12.209 1.00 63.84 376 SER A N 1
ATOM 2784 C CA . SER A 1 376 ? 12.337 14.754 -11.041 1.00 63.84 376 SER A CA 1
ATOM 2785 C C . SER A 1 376 ? 12.494 13.885 -9.786 1.00 63.84 376 SER A C 1
ATOM 2787 O O . SER A 1 376 ? 12.894 14.465 -8.794 1.00 63.84 376 SER A O 1
ATOM 2789 N N . ASN A 1 377 ? 12.306 12.551 -9.805 1.00 61.25 377 ASN A N 1
ATOM 2790 C CA . ASN A 1 377 ? 12.587 11.678 -8.643 1.00 61.25 377 ASN A CA 1
ATOM 2791 C C . ASN A 1 377 ? 14.024 11.905 -8.132 1.00 61.25 377 ASN A C 1
ATOM 2793 O O . ASN A 1 377 ? 14.998 11.368 -8.675 1.00 61.25 377 ASN A O 1
ATOM 2797 N N . TYR A 1 378 ? 14.147 12.788 -7.142 1.00 53.50 378 TYR A N 1
ATOM 2798 C CA . TYR A 1 378 ? 15.388 13.465 -6.804 1.00 53.50 378 TYR A CA 1
ATOM 2799 C C . TYR A 1 378 ? 16.352 12.480 -6.118 1.00 53.50 378 TYR A C 1
ATOM 2801 O O . TYR A 1 378 ? 16.047 11.881 -5.091 1.00 53.50 378 TYR A O 1
ATOM 2809 N N . SER A 1 379 ? 17.517 12.276 -6.741 1.00 51.44 379 SER A N 1
ATOM 2810 C CA . SER A 1 379 ? 18.828 11.930 -6.155 1.00 51.44 379 SER A CA 1
ATOM 2811 C C . SER A 1 379 ? 18.966 10.913 -4.995 1.00 51.44 379 SER A C 1
ATOM 2813 O O . SER A 1 379 ? 19.880 11.083 -4.188 1.00 51.44 379 SER A O 1
ATOM 2815 N N . SER A 1 380 ? 18.172 9.840 -4.887 1.00 51.53 380 SER A N 1
ATOM 2816 C CA . SER A 1 380 ? 18.191 9.039 -3.638 1.00 51.53 380 SER A CA 1
ATOM 2817 C C . SER A 1 380 ? 18.154 7.511 -3.701 1.00 51.53 380 SER A C 1
ATOM 2819 O O . SER A 1 380 ? 18.372 6.881 -2.670 1.00 51.53 380 SER A O 1
ATOM 2821 N N . ILE A 1 381 ? 18.016 6.870 -4.864 1.00 56.72 381 ILE A N 1
ATOM 2822 C CA . ILE A 1 381 ? 18.094 5.393 -4.935 1.00 56.72 381 ILE A CA 1
ATOM 2823 C C . ILE A 1 381 ? 19.531 4.832 -4.951 1.00 56.72 381 ILE A C 1
ATOM 2825 O O . ILE A 1 381 ? 19.748 3.661 -5.283 1.00 56.72 381 ILE A O 1
ATOM 2829 N N . GLY A 1 382 ? 20.524 5.650 -4.585 1.00 59.50 382 GLY A N 1
ATOM 2830 C CA . GLY A 1 382 ? 21.925 5.238 -4.501 1.00 59.50 382 GLY A CA 1
ATOM 2831 C C . GLY A 1 382 ? 22.097 4.045 -3.556 1.00 59.50 382 GLY A C 1
ATOM 2832 O O . GLY A 1 382 ? 21.714 4.114 -2.390 1.00 59.50 382 GLY A O 1
ATOM 2833 N N . ASN A 1 383 ? 22.633 2.935 -4.064 1.00 66.56 383 ASN A N 1
ATOM 2834 C CA . ASN A 1 383 ? 22.810 1.658 -3.357 1.00 66.56 383 ASN A CA 1
ATOM 2835 C C . ASN A 1 383 ? 21.526 0.982 -2.807 1.00 66.56 383 ASN A C 1
ATOM 2837 O O . ASN A 1 383 ? 21.614 0.048 -2.006 1.00 66.56 383 ASN A O 1
ATOM 2841 N N . THR A 1 384 ? 20.332 1.393 -3.249 1.00 74.56 384 THR A N 1
ATOM 2842 C CA . THR A 1 384 ? 19.046 0.776 -2.853 1.00 74.56 384 THR A CA 1
ATOM 2843 C C . THR A 1 384 ? 18.615 -0.337 -3.810 1.00 74.56 384 THR A C 1
ATOM 2845 O O . THR A 1 384 ? 18.917 -0.280 -5.000 1.00 74.56 384 THR A O 1
ATOM 2848 N N . HIS A 1 385 ? 17.936 -1.364 -3.302 1.00 77.62 385 HIS A N 1
ATOM 2849 C CA . HIS A 1 385 ? 17.606 -2.561 -4.075 1.00 77.62 385 HIS A CA 1
ATOM 2850 C C . HIS A 1 385 ? 16.118 -2.904 -4.040 1.00 77.62 385 HIS A C 1
ATOM 2852 O O . HIS A 1 385 ? 15.470 -2.763 -3.001 1.00 77.62 385 HIS A O 1
ATOM 2858 N N . ALA A 1 386 ? 15.621 -3.462 -5.145 1.00 80.75 386 ALA A N 1
ATOM 2859 C CA . ALA A 1 386 ? 14.278 -4.032 -5.246 1.00 80.75 386 ALA A CA 1
ATOM 2860 C C . ALA A 1 386 ? 13.132 -3.041 -4.948 1.00 80.75 386 ALA A C 1
ATOM 2862 O O . ALA A 1 386 ? 12.120 -3.428 -4.365 1.00 80.75 386 ALA 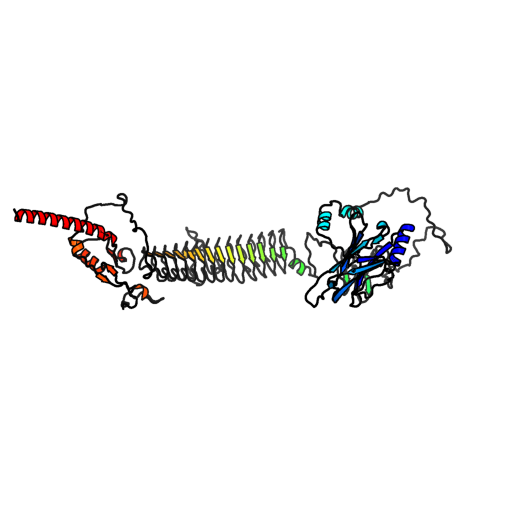A O 1
ATOM 2863 N N . ASN A 1 387 ? 13.275 -1.764 -5.317 1.00 86.75 387 ASN A N 1
ATOM 2864 C CA . ASN A 1 387 ? 12.226 -0.761 -5.110 1.00 86.75 387 ASN A CA 1
ATOM 2865 C C . ASN A 1 387 ? 11.365 -0.521 -6.353 1.00 86.75 387 ASN A C 1
ATOM 2867 O O . ASN A 1 387 ? 11.835 -0.637 -7.480 1.00 86.75 387 ASN A O 1
ATOM 2871 N N . ILE A 1 388 ? 10.122 -0.093 -6.150 1.00 90.56 388 ILE A N 1
ATOM 2872 C CA . ILE A 1 388 ? 9.237 0.444 -7.187 1.00 90.56 388 ILE A CA 1
ATOM 2873 C C . ILE A 1 388 ? 8.915 1.892 -6.812 1.00 90.56 388 ILE A C 1
ATOM 2875 O O . ILE A 1 388 ? 8.396 2.124 -5.730 1.00 90.56 388 ILE A O 1
ATOM 2879 N N . ALA A 1 389 ? 9.199 2.853 -7.685 1.00 88.56 389 ALA A N 1
ATOM 2880 C CA . ALA A 1 389 ? 8.937 4.277 -7.506 1.00 88.56 389 ALA A CA 1
ATOM 2881 C C . ALA A 1 389 ? 8.249 4.839 -8.757 1.00 88.56 389 ALA A C 1
ATOM 2883 O O . ALA A 1 389 ? 8.854 4.935 -9.819 1.00 88.56 389 ALA A O 1
ATOM 2884 N N . ILE A 1 390 ? 6.969 5.186 -8.667 1.00 90.62 390 ILE A N 1
ATOM 2885 C CA . ILE A 1 390 ? 6.167 5.654 -9.802 1.00 90.62 390 ILE A CA 1
ATOM 2886 C C . ILE A 1 390 ? 5.460 6.949 -9.412 1.00 90.62 390 ILE A C 1
ATOM 2888 O O . ILE A 1 390 ? 4.556 6.925 -8.587 1.00 90.62 390 ILE A O 1
ATOM 2892 N N . GLY A 1 391 ? 5.818 8.070 -10.028 1.00 87.62 391 GLY A N 1
ATOM 2893 C CA . GLY A 1 391 ? 5.271 9.389 -9.705 1.00 87.62 391 GLY A CA 1
ATOM 2894 C C . GLY A 1 391 ? 6.346 10.469 -9.678 1.00 87.62 391 GLY A C 1
ATOM 2895 O O . GLY A 1 391 ? 7.506 10.205 -9.984 1.00 87.62 391 GLY A O 1
ATOM 2896 N N . ASN A 1 392 ? 5.940 11.697 -9.358 1.00 84.06 392 ASN A N 1
ATOM 2897 C CA . ASN A 1 392 ? 6.862 12.805 -9.107 1.00 84.06 392 ASN A CA 1
ATOM 2898 C C . ASN A 1 392 ? 7.377 12.720 -7.664 1.00 84.06 392 ASN A C 1
ATOM 2900 O O . ASN A 1 392 ? 6.562 12.635 -6.752 1.00 84.06 392 ASN A O 1
ATOM 2904 N N . ASP A 1 393 ? 8.690 12.741 -7.456 1.00 80.56 393 ASP A N 1
ATOM 2905 C CA . ASP A 1 393 ? 9.324 12.653 -6.128 1.00 80.56 393 ASP A CA 1
ATOM 2906 C C . ASP A 1 393 ? 8.932 11.412 -5.295 1.00 80.56 393 ASP A C 1
ATOM 2908 O O . ASP A 1 393 ? 9.012 11.402 -4.064 1.00 80.56 393 ASP A O 1
ATOM 2912 N N . ALA A 1 394 ? 8.546 10.321 -5.965 1.00 86.06 394 ALA A N 1
ATOM 2913 C CA . ALA A 1 394 ? 8.332 9.031 -5.322 1.00 86.06 394 ALA A CA 1
ATOM 2914 C C . ALA A 1 394 ? 9.678 8.454 -4.854 1.00 86.06 394 ALA A C 1
ATOM 2916 O O . ALA A 1 394 ? 10.613 8.321 -5.646 1.00 86.06 394 ALA A O 1
ATOM 2917 N N . LEU A 1 395 ? 9.759 8.079 -3.574 1.00 81.12 395 LEU A N 1
ATOM 2918 C CA . LEU A 1 395 ? 10.967 7.565 -2.918 1.00 81.12 395 LEU A CA 1
ATOM 2919 C C . LEU A 1 395 ? 12.144 8.564 -2.921 1.00 81.12 395 LEU A C 1
ATOM 2921 O O . LEU A 1 395 ? 13.300 8.155 -2.831 1.00 81.12 395 LEU A O 1
ATOM 2925 N N . ALA A 1 396 ? 11.870 9.869 -3.020 1.00 75.44 396 ALA A N 1
ATOM 2926 C CA . ALA A 1 396 ? 12.902 10.893 -2.915 1.00 75.44 396 ALA A CA 1
ATOM 2927 C C . ALA A 1 396 ? 13.399 11.003 -1.457 1.00 75.44 396 ALA A C 1
ATOM 2929 O O . ALA A 1 396 ? 12.736 11.605 -0.613 1.00 75.44 396 ALA A O 1
ATOM 2930 N N . VAL A 1 397 ? 14.550 10.404 -1.130 1.00 64.50 397 VAL A N 1
ATOM 2931 C CA . VAL A 1 397 ? 15.207 10.557 0.182 1.00 64.50 397 VAL A CA 1
ATOM 2932 C C . VAL A 1 397 ? 16.085 11.808 0.244 1.00 64.50 397 VAL A C 1
ATOM 2934 O O . VAL A 1 397 ? 16.724 12.199 -0.736 1.00 64.50 397 VAL A O 1
ATOM 2937 N N . SER A 1 398 ? 16.138 12.442 1.415 1.00 52.00 398 SER A N 1
ATOM 2938 C CA . SER A 1 398 ? 17.066 13.537 1.690 1.00 52.00 398 SER A CA 1
ATOM 2939 C C . SER A 1 398 ? 18.503 13.008 1.674 1.00 52.00 398 SER A C 1
ATOM 2941 O O . SER A 1 398 ? 18.806 11.977 2.265 1.00 52.00 398 SER A O 1
ATOM 2943 N N . SER A 1 399 ? 19.373 13.704 0.951 1.00 46.69 399 SER A N 1
ATOM 2944 C CA . SER A 1 399 ? 20.770 13.366 0.664 1.00 46.69 399 SER A CA 1
ATOM 2945 C C . SER A 1 399 ? 21.549 12.687 1.806 1.00 46.69 399 SER A C 1
ATOM 2947 O O . SER A 1 399 ? 21.737 13.287 2.861 1.00 46.69 399 SER A O 1
ATOM 2949 N N . GLY A 1 400 ? 22.123 11.512 1.513 1.00 49.78 400 GLY A N 1
ATOM 2950 C CA . GLY A 1 400 ? 23.202 10.884 2.286 1.00 49.78 400 GLY A CA 1
ATOM 2951 C C . GLY A 1 400 ? 22.760 9.799 3.274 1.00 49.78 400 GLY A C 1
ATOM 2952 O O . GLY A 1 400 ? 22.518 10.099 4.434 1.00 49.78 400 GLY A O 1
ATOM 2953 N N . GLY A 1 401 ? 22.761 8.528 2.846 1.00 48.56 401 GLY A N 1
ATOM 2954 C CA . GLY A 1 401 ? 22.753 7.383 3.775 1.00 48.56 401 GLY A CA 1
ATOM 2955 C C . GLY A 1 401 ? 21.798 6.230 3.440 1.00 48.56 401 GLY A C 1
ATOM 2956 O O . GLY A 1 401 ? 20.729 6.125 4.021 1.00 48.56 401 GLY A O 1
ATOM 2957 N N . THR A 1 402 ? 22.239 5.345 2.538 1.00 53.34 402 THR A N 1
ATOM 2958 C CA . THR A 1 402 ? 22.090 3.864 2.547 1.00 53.34 402 THR A CA 1
ATOM 2959 C C . THR A 1 402 ? 20.758 3.169 2.902 1.00 53.34 402 THR A C 1
ATOM 2961 O O . THR A 1 402 ? 20.317 3.228 4.036 1.00 53.34 402 THR A O 1
ATOM 2964 N N . LEU A 1 403 ? 20.296 2.284 1.991 1.00 57.53 403 LEU A N 1
ATOM 2965 C CA . LEU A 1 403 ? 19.491 1.046 2.187 1.00 57.53 403 LEU A CA 1
ATOM 2966 C C . LEU A 1 403 ? 17.987 1.151 2.516 1.00 57.53 403 LEU A C 1
ATOM 2968 O O . LEU A 1 403 ? 17.490 0.487 3.430 1.00 57.53 403 LEU A O 1
ATOM 2972 N N . THR A 1 404 ? 17.229 1.857 1.680 1.00 68.94 404 THR A N 1
ATOM 2973 C CA . THR A 1 404 ? 15.772 1.685 1.593 1.00 68.94 404 THR A CA 1
ATOM 2974 C C . THR A 1 404 ? 15.453 0.598 0.566 1.00 68.94 404 THR A C 1
ATOM 2976 O O . THR A 1 404 ? 15.380 0.863 -0.625 1.00 68.94 404 THR A O 1
ATOM 2979 N N . ASN A 1 405 ? 15.336 -0.661 0.989 1.00 78.06 405 ASN A N 1
ATOM 2980 C CA . ASN A 1 405 ? 15.138 -1.786 0.064 1.00 78.06 405 ASN A CA 1
ATOM 2981 C C . ASN A 1 405 ? 13.699 -2.306 0.083 1.00 78.06 405 ASN A C 1
ATOM 2983 O O . ASN A 1 405 ? 13.013 -2.237 1.105 1.00 78.06 405 ASN A O 1
ATOM 2987 N N . CYS A 1 406 ? 13.283 -2.936 -1.014 1.00 85.00 406 CYS A N 1
ATOM 2988 C CA . CYS A 1 406 ? 12.011 -3.655 -1.102 1.00 85.00 406 CYS A CA 1
ATOM 2989 C C . CYS A 1 406 ? 10.780 -2.768 -0.838 1.00 85.00 406 CYS A C 1
ATOM 2991 O O . CYS A 1 406 ? 9.812 -3.231 -0.234 1.00 85.00 406 CYS A O 1
ATOM 2993 N N . ASN A 1 407 ? 10.819 -1.492 -1.230 1.00 87.62 407 ASN A N 1
ATOM 2994 C CA . ASN A 1 407 ? 9.710 -0.558 -1.049 1.00 87.62 407 ASN A CA 1
ATOM 2995 C C . ASN A 1 407 ? 8.904 -0.375 -2.343 1.00 87.62 407 ASN A C 1
ATOM 2997 O O . ASN A 1 407 ? 9.450 -0.413 -3.442 1.00 87.62 407 ASN A O 1
ATOM 3001 N N . ILE A 1 408 ? 7.607 -0.115 -2.211 1.00 92.12 408 ILE A N 1
ATOM 3002 C CA . ILE A 1 408 ? 6.707 0.260 -3.305 1.00 92.12 408 ILE A CA 1
ATOM 3003 C C . ILE A 1 408 ? 6.185 1.666 -3.017 1.00 92.12 408 ILE A C 1
ATOM 3005 O O . ILE A 1 408 ? 5.530 1.867 -2.005 1.00 92.12 408 ILE A O 1
ATOM 3009 N N . ALA A 1 409 ? 6.455 2.620 -3.899 1.00 90.50 409 ALA A N 1
ATOM 3010 C CA . ALA A 1 409 ? 6.076 4.024 -3.825 1.00 90.50 409 ALA A CA 1
ATOM 3011 C C . ALA A 1 409 ? 5.344 4.396 -5.123 1.00 90.50 409 ALA A C 1
ATOM 3013 O O . ALA A 1 409 ? 5.949 4.399 -6.193 1.00 90.50 409 ALA A O 1
ATOM 3014 N N . ILE A 1 410 ? 4.034 4.640 -5.068 1.00 92.44 410 ILE A N 1
ATOM 3015 C CA . ILE A 1 410 ? 3.224 4.953 -6.255 1.00 92.44 410 ILE A CA 1
ATOM 3016 C C . ILE A 1 410 ? 2.341 6.169 -5.981 1.00 92.44 410 ILE A C 1
ATOM 3018 O O . ILE A 1 410 ? 1.380 6.100 -5.225 1.00 92.44 410 ILE A O 1
ATOM 3022 N N . GLY A 1 411 ? 2.608 7.275 -6.655 1.00 90.31 411 GLY A N 1
ATOM 3023 C CA . GLY A 1 411 ? 1.980 8.567 -6.419 1.00 90.31 411 GLY A CA 1
ATOM 3024 C C . GLY A 1 411 ? 3.043 9.649 -6.317 1.00 90.31 411 GLY A C 1
ATOM 3025 O O . GLY A 1 411 ? 4.235 9.368 -6.238 1.00 90.31 411 GLY A O 1
ATOM 3026 N N . SER A 1 412 ? 2.623 10.905 -6.354 1.00 88.00 412 SER A N 1
ATOM 3027 C CA . SER A 1 412 ? 3.546 12.007 -6.089 1.00 88.00 412 SER A CA 1
ATOM 3028 C C . SER A 1 412 ? 3.882 12.078 -4.597 1.00 88.00 412 SER A C 1
ATOM 3030 O O . SER A 1 412 ? 2.978 11.907 -3.774 1.00 88.00 412 SER A O 1
ATOM 3032 N N . ASP A 1 413 ? 5.139 12.366 -4.265 1.00 86.06 413 ASP A N 1
ATOM 3033 C CA . ASP A 1 413 ? 5.624 12.612 -2.897 1.00 86.06 413 ASP A CA 1
ATOM 3034 C C . ASP A 1 413 ? 5.449 11.418 -1.930 1.00 86.06 413 ASP A C 1
ATOM 3036 O O . ASP A 1 413 ? 5.407 11.577 -0.707 1.00 86.06 413 ASP A O 1
ATOM 3040 N N . THR A 1 414 ? 5.322 10.196 -2.459 1.00 89.06 414 THR A N 1
ATOM 3041 C CA . THR A 1 414 ? 5.218 8.968 -1.650 1.00 89.06 414 THR A CA 1
ATOM 3042 C C . THR A 1 414 ? 6.566 8.504 -1.128 1.00 89.06 414 THR A C 1
ATOM 3044 O O . THR A 1 414 ? 7.529 8.492 -1.893 1.00 89.06 414 THR A O 1
ATOM 3047 N N . LEU A 1 415 ? 6.627 8.021 0.118 1.00 84.69 415 LEU A N 1
ATOM 3048 C CA . LEU A 1 415 ? 7.885 7.629 0.781 1.00 84.69 415 LEU A CA 1
ATOM 3049 C C . LEU A 1 415 ? 8.963 8.726 0.700 1.00 84.69 415 LEU A C 1
ATOM 3051 O O . LEU A 1 415 ? 10.154 8.443 0.569 1.00 84.69 415 LEU A O 1
ATOM 3055 N N . TYR A 1 416 ? 8.542 9.988 0.763 1.00 81.25 416 TYR A N 1
ATOM 3056 C CA . TYR A 1 416 ? 9.437 11.136 0.680 1.00 81.25 416 TYR A CA 1
ATOM 3057 C C . TYR A 1 416 ? 10.195 11.340 2.000 1.00 81.25 416 TYR A C 1
ATOM 3059 O O . TYR A 1 416 ? 9.587 11.415 3.071 1.00 81.25 416 TYR A O 1
ATOM 3067 N N . GLY A 1 417 ? 11.518 11.492 1.923 1.00 75.25 417 GLY A N 1
ATOM 3068 C CA . GLY A 1 417 ? 12.373 11.837 3.062 1.00 75.25 417 GLY A CA 1
ATOM 3069 C C . GLY A 1 417 ? 12.560 10.721 4.095 1.00 75.25 417 GLY A C 1
ATOM 3070 O O . GLY A 1 417 ? 12.892 11.015 5.241 1.00 75.25 417 GLY A O 1
ATOM 3071 N N . ILE A 1 418 ? 12.330 9.456 3.731 1.00 77.06 418 ILE A N 1
ATOM 3072 C CA . ILE A 1 418 ? 12.640 8.320 4.612 1.00 77.06 418 ILE A CA 1
ATOM 3073 C C . ILE A 1 418 ? 14.162 8.150 4.750 1.00 77.06 418 ILE A C 1
ATOM 3075 O O . ILE A 1 418 ? 14.889 8.289 3.768 1.00 77.06 418 ILE A O 1
ATOM 3079 N N . THR A 1 419 ? 14.654 7.837 5.950 1.00 73.88 419 THR A N 1
ATOM 3080 C CA . THR A 1 419 ? 16.087 7.607 6.211 1.00 73.88 419 THR A CA 1
ATOM 3081 C C . THR A 1 419 ? 16.335 6.191 6.736 1.00 73.88 419 THR A C 1
ATOM 3083 O O . THR A 1 419 ? 15.404 5.452 7.080 1.00 73.88 419 THR A O 1
ATOM 3086 N N . SER A 1 420 ? 17.603 5.788 6.783 1.00 68.62 420 SER A N 1
ATOM 3087 C CA . SER A 1 420 ? 18.054 4.562 7.448 1.00 68.62 420 SER A CA 1
ATOM 3088 C C . SER A 1 420 ? 19.278 4.869 8.297 1.00 68.62 420 SER A C 1
ATOM 3090 O O . SER A 1 420 ? 20.172 5.590 7.860 1.00 68.62 420 SER A O 1
ATOM 3092 N N . ILE A 1 421 ? 19.351 4.277 9.490 1.00 60.91 421 ILE A N 1
ATOM 3093 C CA . ILE A 1 421 ? 20.517 4.406 10.368 1.00 60.91 421 ILE A CA 1
ATOM 3094 C C . ILE A 1 421 ? 21.341 3.125 10.254 1.00 60.91 421 ILE A C 1
ATOM 3096 O O . ILE A 1 421 ? 20.915 2.063 10.716 1.00 60.91 421 ILE A O 1
ATOM 3100 N N . ASP A 1 422 ? 22.540 3.230 9.680 1.00 53.62 422 ASP A N 1
ATOM 3101 C CA . ASP A 1 422 ? 23.542 2.161 9.705 1.00 53.62 422 ASP A CA 1
ATOM 3102 C C . ASP A 1 422 ? 24.521 2.444 10.863 1.00 53.62 422 ASP A C 1
ATOM 3104 O O . ASP A 1 422 ? 25.206 3.466 10.858 1.00 53.62 422 ASP A O 1
ATOM 3108 N N . GLY A 1 423 ? 24.560 1.590 11.899 1.00 47.38 423 GLY A N 1
ATOM 3109 C CA . GLY A 1 423 ? 25.512 1.780 13.014 1.00 47.38 423 GLY A CA 1
ATOM 3110 C C . GLY A 1 423 ? 25.151 1.251 14.409 1.00 47.38 423 GLY A C 1
ATOM 3111 O O . GLY A 1 423 ? 25.906 1.491 15.348 1.00 47.38 423 GLY A O 1
ATOM 3112 N N . GLY A 1 424 ? 24.042 0.525 14.591 1.00 48.19 424 GLY A N 1
ATOM 3113 C CA . GLY A 1 424 ? 23.666 -0.058 15.889 1.00 48.19 424 GLY A CA 1
ATOM 3114 C C . GLY A 1 424 ? 23.263 -1.532 15.809 1.00 48.19 424 GLY A C 1
ATOM 3115 O O . GLY A 1 424 ? 22.927 -2.038 14.740 1.00 48.19 424 GLY A O 1
ATOM 3116 N N . SER A 1 425 ? 23.220 -2.209 16.961 1.00 41.06 425 SER A N 1
ATOM 3117 C CA . SER A 1 425 ? 22.919 -3.645 17.146 1.00 41.06 425 SER A CA 1
ATOM 3118 C C . SER A 1 425 ? 21.562 -4.124 16.596 1.00 41.06 425 SER A C 1
ATOM 3120 O O . SER A 1 425 ? 21.270 -5.313 16.673 1.00 41.06 425 SER A O 1
ATOM 3122 N N . SER A 1 426 ? 20.729 -3.224 16.059 1.00 48.31 426 SER A N 1
ATOM 3123 C CA . SER A 1 426 ? 19.406 -3.528 15.496 1.00 48.31 426 SER A CA 1
ATOM 3124 C C . SER A 1 426 ? 19.235 -3.209 14.005 1.00 48.31 426 SER A C 1
ATOM 3126 O O . SER A 1 426 ? 18.162 -3.499 13.491 1.00 48.31 426 SER A O 1
ATOM 3128 N N . ASN A 1 427 ? 20.254 -2.670 13.309 1.00 56.06 427 ASN A N 1
ATOM 3129 C CA . ASN A 1 427 ? 20.283 -2.477 11.844 1.00 56.06 427 ASN A CA 1
ATOM 3130 C C . ASN A 1 427 ? 18.911 -2.070 11.249 1.00 56.06 427 ASN A C 1
ATOM 3132 O O . ASN A 1 427 ? 18.330 -2.799 10.439 1.00 56.06 427 ASN A O 1
ATOM 3136 N N . LYS A 1 428 ? 18.330 -0.962 11.734 1.00 59.62 428 LYS A N 1
ATOM 3137 C CA . LYS A 1 428 ? 16.965 -0.574 11.363 1.00 59.62 428 LYS A CA 1
ATOM 3138 C C . LYS A 1 428 ? 16.963 0.142 10.013 1.00 59.62 428 LYS A C 1
ATOM 3140 O O . LYS A 1 428 ? 17.366 1.298 9.903 1.00 59.62 428 LYS A O 1
ATOM 3145 N N . ARG A 1 429 ? 16.495 -0.573 8.993 1.00 72.75 429 ARG A N 1
ATOM 3146 C CA . ARG A 1 429 ? 16.410 -0.122 7.599 1.00 72.75 429 ARG A CA 1
ATOM 3147 C C . ARG A 1 429 ? 14.972 0.195 7.244 1.00 72.75 429 ARG A C 1
ATOM 3149 O O . ARG A 1 429 ? 14.099 -0.603 7.578 1.00 72.75 429 ARG A O 1
ATOM 3156 N N . SER A 1 430 ? 14.731 1.292 6.529 1.00 79.06 430 SER A N 1
ATOM 3157 C CA . SER A 1 430 ? 13.392 1.588 6.019 1.00 79.06 430 SER A CA 1
ATOM 3158 C C . SER A 1 430 ? 13.063 0.680 4.830 1.00 79.06 430 SER A C 1
ATOM 3160 O O . SER A 1 430 ? 13.341 1.012 3.676 1.00 79.06 430 SER A O 1
ATOM 3162 N N . GLN A 1 431 ? 12.545 -0.516 5.123 1.00 81.81 431 GLN A N 1
ATOM 3163 C CA . GLN A 1 431 ? 12.376 -1.602 4.154 1.00 81.81 431 GLN A CA 1
ATOM 3164 C C . GLN A 1 431 ? 10.980 -2.226 4.183 1.00 81.81 431 GLN A C 1
ATOM 3166 O O . GLN A 1 431 ? 10.325 -2.270 5.228 1.00 81.81 431 GLN A O 1
ATOM 3171 N N . GLY A 1 432 ? 10.570 -2.794 3.047 1.00 85.94 432 GLY A N 1
ATOM 3172 C CA . GLY A 1 432 ? 9.334 -3.574 2.945 1.00 85.94 432 GLY A CA 1
ATOM 3173 C C . GLY A 1 432 ? 8.059 -2.736 3.047 1.00 85.94 432 GLY A C 1
ATOM 3174 O O . GLY A 1 432 ? 7.029 -3.256 3.471 1.00 85.94 432 GLY A O 1
ATOM 3175 N N . ASN A 1 433 ? 8.128 -1.443 2.731 1.00 89.88 433 ASN A N 1
ATOM 3176 C CA . ASN A 1 433 ? 6.987 -0.543 2.835 1.00 89.88 433 ASN A CA 1
ATOM 3177 C C . ASN A 1 433 ? 6.207 -0.467 1.521 1.00 89.88 433 ASN A C 1
ATOM 3179 O O . ASN A 1 433 ? 6.782 -0.544 0.438 1.00 89.88 433 ASN A O 1
ATOM 3183 N N . ILE A 1 434 ? 4.900 -0.247 1.612 1.00 94.44 434 ILE A N 1
ATOM 3184 C CA . ILE A 1 434 ? 4.023 -0.003 0.465 1.00 94.44 434 ILE A CA 1
ATOM 3185 C C . ILE A 1 434 ? 3.338 1.338 0.695 1.00 94.44 434 ILE A C 1
ATOM 3187 O O . ILE A 1 434 ? 2.499 1.425 1.582 1.00 94.44 434 ILE A O 1
ATOM 3191 N N . ALA A 1 435 ? 3.651 2.364 -0.093 1.00 93.19 435 ALA A N 1
ATOM 3192 C CA . ALA A 1 435 ? 2.936 3.632 -0.109 1.00 93.19 435 ALA A CA 1
ATOM 3193 C C . ALA A 1 435 ? 2.320 3.905 -1.484 1.00 93.19 435 ALA A C 1
ATOM 3195 O O . ALA A 1 435 ? 3.014 3.903 -2.501 1.00 93.19 435 ALA A O 1
ATOM 3196 N N . ILE A 1 436 ? 1.008 4.133 -1.520 1.00 95.00 436 ILE A N 1
ATOM 3197 C CA . ILE A 1 436 ? 0.255 4.395 -2.749 1.00 95.00 436 ILE A CA 1
ATOM 3198 C C . ILE A 1 436 ? -0.710 5.564 -2.522 1.00 95.00 436 ILE A C 1
ATOM 3200 O O . ILE A 1 436 ? -1.559 5.494 -1.639 1.00 95.00 436 ILE A O 1
ATOM 3204 N N . GLY A 1 437 ? -0.644 6.605 -3.350 1.00 93.50 437 GLY A N 1
ATOM 3205 C CA . GLY A 1 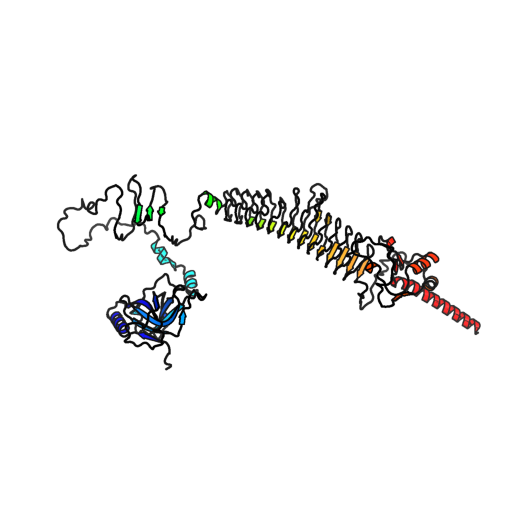437 ? -1.462 7.822 -3.252 1.00 93.50 437 GLY A CA 1
ATOM 3206 C C . GLY A 1 437 ? -0.618 9.073 -3.005 1.00 93.50 437 GLY A C 1
ATOM 3207 O O . GLY A 1 437 ? 0.526 8.975 -2.597 1.00 93.50 437 GLY A O 1
ATOM 3208 N N . HIS A 1 438 ? -1.158 10.266 -3.260 1.00 91.44 438 HIS A N 1
ATOM 3209 C CA . HIS A 1 438 ? -0.408 11.513 -3.063 1.00 91.44 438 HIS A CA 1
ATOM 3210 C C . HIS A 1 438 ? 0.046 11.664 -1.598 1.00 91.44 438 HIS A C 1
ATOM 3212 O O . HIS A 1 438 ? -0.779 11.568 -0.683 1.00 91.44 438 HIS A O 1
ATOM 3218 N N . SER A 1 439 ? 1.345 11.897 -1.378 1.00 90.06 439 SER A N 1
ATOM 3219 C CA . SER A 1 439 ? 1.942 12.102 -0.051 1.00 90.06 439 SER A CA 1
ATOM 3220 C C . SER A 1 439 ? 1.678 10.969 0.962 1.00 90.06 439 SER A C 1
ATOM 3222 O O . SER A 1 439 ? 1.659 11.195 2.176 1.00 90.06 439 SER A O 1
ATOM 3224 N N . ALA A 1 440 ? 1.452 9.734 0.492 1.00 92.31 440 ALA A N 1
ATOM 3225 C CA . ALA A 1 440 ? 1.387 8.566 1.370 1.00 92.31 440 ALA A CA 1
ATOM 3226 C C . ALA A 1 440 ? 2.789 8.282 1.932 1.00 92.31 440 ALA A C 1
ATOM 3228 O O . ALA A 1 440 ? 3.732 8.061 1.170 1.00 92.31 440 ALA A O 1
ATOM 3229 N N . ILE A 1 441 ? 2.934 8.295 3.261 1.00 88.06 441 ILE A N 1
ATOM 3230 C CA . ILE A 1 441 ? 4.243 8.288 3.934 1.00 88.06 441 ILE A CA 1
ATOM 3231 C C . ILE A 1 441 ? 5.132 9.418 3.381 1.00 88.06 441 ILE A C 1
ATOM 3233 O O . ILE A 1 441 ? 6.167 9.176 2.768 1.00 88.06 441 ILE A O 1
ATOM 3237 N N . GLY A 1 442 ? 4.710 10.672 3.526 1.00 74.56 442 GLY A N 1
ATOM 3238 C CA . GLY A 1 442 ? 5.464 11.792 2.968 1.00 74.56 442 GLY A CA 1
ATOM 3239 C C . GLY A 1 442 ? 5.061 13.144 3.533 1.00 74.56 442 GLY A C 1
ATOM 3240 O O . GLY A 1 442 ? 3.911 13.347 3.902 1.00 74.56 442 GLY A O 1
ATOM 3241 N N . TYR A 1 443 ? 6.028 14.062 3.538 1.00 65.50 443 TYR A N 1
ATOM 3242 C CA . TYR A 1 443 ? 5.941 15.479 3.914 1.00 65.50 443 TYR A CA 1
ATOM 3243 C C . TYR A 1 443 ? 5.925 15.799 5.418 1.00 65.50 443 TYR A C 1
ATOM 3245 O O . TYR A 1 443 ? 4.889 15.925 6.061 1.00 65.50 443 TYR A O 1
ATOM 3253 N N . ASN A 1 444 ? 7.136 15.952 5.959 1.00 58.38 444 ASN A N 1
ATOM 3254 C CA . ASN A 1 444 ? 7.540 17.000 6.903 1.00 58.38 444 ASN A CA 1
ATOM 3255 C C . ASN A 1 444 ? 9.052 16.838 7.101 1.00 58.38 444 ASN A C 1
ATOM 3257 O O . ASN A 1 444 ? 9.497 15.826 7.645 1.00 58.38 444 ASN A O 1
ATOM 3261 N N . TYR A 1 445 ? 9.833 17.780 6.564 1.00 52.50 445 TYR A N 1
ATOM 3262 C CA . TYR A 1 445 ? 11.292 17.788 6.679 1.00 52.50 445 TYR A CA 1
ATOM 3263 C C . TYR A 1 445 ? 11.652 18.196 8.108 1.00 52.50 445 TYR A C 1
ATOM 3265 O O . TYR A 1 445 ? 11.717 19.377 8.443 1.00 52.50 445 TYR A O 1
ATOM 3273 N N . THR A 1 446 ? 11.791 17.204 8.974 1.00 58.41 446 THR A N 1
ATOM 3274 C CA . THR A 1 446 ? 12.413 17.354 10.286 1.00 58.41 446 THR A CA 1
ATOM 3275 C C . THR A 1 446 ? 13.827 16.808 10.184 1.00 58.41 446 THR A C 1
ATOM 3277 O O . THR A 1 446 ? 14.010 15.778 9.546 1.00 58.41 446 THR A O 1
ATOM 3280 N N . ASP A 1 447 ? 14.798 17.409 10.866 1.00 61.75 447 ASP A N 1
ATOM 3281 C CA . ASP A 1 447 ? 16.166 16.868 10.969 1.00 61.75 447 ASP A CA 1
ATOM 3282 C C . ASP A 1 447 ? 16.240 15.516 11.736 1.00 61.75 447 ASP A C 1
ATOM 3284 O O . ASP A 1 447 ? 17.325 15.042 12.061 1.00 61.75 447 ASP A O 1
ATOM 3288 N N . GLU A 1 448 ? 15.096 14.899 12.074 1.00 70.12 448 GLU A N 1
ATOM 3289 C CA . GLU A 1 448 ? 15.001 13.583 12.720 1.00 70.12 448 GLU A CA 1
ATOM 3290 C C . GLU A 1 448 ? 15.006 12.438 11.696 1.00 70.12 448 GLU A C 1
ATOM 3292 O O . GLU A 1 448 ? 14.334 12.502 10.666 1.00 70.12 448 GLU A O 1
ATOM 3297 N N . ASP A 1 449 ? 15.680 11.339 12.046 1.00 73.88 449 ASP A N 1
ATOM 3298 C CA . ASP A 1 449 ? 15.687 10.110 11.255 1.00 73.88 449 ASP A CA 1
ATOM 3299 C C . ASP A 1 449 ? 14.290 9.486 11.127 1.00 73.88 449 ASP A C 1
ATOM 3301 O O . ASP A 1 449 ? 13.650 9.123 12.123 1.00 73.88 449 ASP A O 1
ATOM 3305 N N . ARG A 1 450 ? 13.837 9.299 9.882 1.00 79.75 450 ARG A N 1
ATOM 3306 C CA . ARG A 1 450 ? 12.538 8.705 9.558 1.00 79.75 450 ARG A CA 1
ATOM 3307 C C . ARG A 1 450 ? 12.677 7.224 9.216 1.00 79.75 450 ARG A C 1
ATOM 3309 O O . ARG A 1 450 ? 12.838 6.874 8.047 1.00 79.75 450 ARG A O 1
ATOM 3316 N N . ILE A 1 451 ? 12.595 6.357 10.231 1.00 81.25 451 ILE A N 1
ATOM 3317 C CA . ILE A 1 451 ? 12.730 4.899 10.076 1.00 81.25 451 ILE A CA 1
ATOM 3318 C C . ILE A 1 451 ? 11.370 4.201 10.084 1.00 81.25 451 ILE A C 1
ATOM 3320 O O . ILE A 1 451 ? 10.718 4.094 11.128 1.00 81.25 451 ILE A O 1
ATOM 3324 N N . ILE A 1 452 ? 10.974 3.657 8.935 1.00 84.69 452 ILE A N 1
ATOM 3325 C CA . ILE A 1 452 ? 9.662 3.031 8.744 1.00 84.69 452 ILE A CA 1
ATOM 3326 C C . ILE A 1 452 ? 9.846 1.637 8.160 1.00 84.69 452 ILE A C 1
ATOM 3328 O O . ILE A 1 452 ? 10.484 1.485 7.121 1.00 84.69 452 ILE A O 1
ATOM 3332 N N . VAL A 1 453 ? 9.289 0.614 8.806 1.00 86.50 453 VAL A N 1
ATOM 3333 C CA . VAL A 1 453 ? 9.521 -0.788 8.417 1.00 86.50 453 VAL A CA 1
ATOM 3334 C C . VAL A 1 453 ? 8.208 -1.527 8.218 1.00 86.50 453 VAL A C 1
ATOM 3336 O O . VAL A 1 453 ? 7.311 -1.435 9.058 1.00 86.50 453 VAL A O 1
ATOM 3339 N N . GLY A 1 454 ? 8.099 -2.290 7.127 1.00 88.31 454 GLY A N 1
ATOM 3340 C CA . GLY A 1 454 ? 6.990 -3.220 6.893 1.00 88.31 454 GLY A CA 1
ATOM 3341 C C . GLY A 1 454 ? 5.604 -2.571 6.927 1.00 88.31 454 GLY A C 1
ATOM 3342 O O . GLY A 1 454 ? 4.642 -3.213 7.342 1.00 88.31 454 GLY A O 1
ATOM 3343 N N . THR A 1 455 ? 5.512 -1.285 6.589 1.00 92.12 455 THR A N 1
ATOM 3344 C CA . THR A 1 455 ? 4.297 -0.481 6.739 1.00 92.12 455 THR A CA 1
ATOM 3345 C C . THR A 1 455 ? 3.554 -0.353 5.412 1.00 92.12 455 THR A C 1
ATOM 3347 O O . THR A 1 455 ? 4.163 -0.159 4.363 1.00 92.12 455 THR A O 1
ATOM 3350 N N . ILE A 1 456 ? 2.225 -0.432 5.455 1.00 96.25 456 ILE A N 1
ATOM 3351 C CA . ILE A 1 456 ? 1.338 -0.258 4.300 1.00 96.25 456 ILE A CA 1
ATOM 3352 C C . ILE A 1 456 ? 0.568 1.053 4.477 1.00 96.25 456 ILE A C 1
ATOM 3354 O O . ILE A 1 456 ? -0.117 1.227 5.476 1.00 96.25 456 ILE A O 1
ATOM 3358 N N . ALA A 1 457 ? 0.642 1.955 3.505 1.00 95.50 457 ALA A N 1
ATOM 3359 C CA . ALA A 1 457 ? -0.050 3.236 3.459 1.00 95.50 457 ALA A CA 1
ATOM 3360 C C . ALA A 1 457 ? -0.678 3.441 2.076 1.00 95.50 457 ALA A C 1
ATOM 3362 O O . ALA A 1 457 ? -0.001 3.754 1.105 1.00 95.50 457 ALA A O 1
ATOM 3363 N N . ILE A 1 458 ? -1.983 3.256 1.954 1.00 97.00 458 ILE A N 1
ATOM 3364 C CA . ILE A 1 458 ? -2.692 3.371 0.682 1.00 97.00 458 ILE A CA 1
ATOM 3365 C C . ILE A 1 458 ? -3.803 4.402 0.847 1.00 97.00 458 ILE A C 1
ATOM 3367 O O . ILE A 1 458 ? -4.756 4.185 1.588 1.00 97.00 458 ILE A O 1
ATOM 3371 N N . GLY A 1 459 ? -3.699 5.518 0.143 1.00 95.75 459 GLY A N 1
ATOM 3372 C CA . GLY A 1 459 ? -4.605 6.654 0.242 1.00 95.75 459 GLY A CA 1
ATOM 3373 C C . GLY A 1 459 ? -3.835 7.965 0.314 1.00 95.75 459 GLY A C 1
ATOM 3374 O O . GLY A 1 459 ? -2.702 8.019 0.784 1.00 95.75 459 GLY A O 1
ATOM 3375 N N . GLU A 1 460 ? -4.462 9.036 -0.157 1.00 94.50 460 GLU A N 1
ATOM 3376 C CA . GLU A 1 460 ? -3.892 10.376 -0.054 1.00 94.50 460 GLU A CA 1
ATOM 3377 C C . GLU A 1 460 ? -3.702 10.767 1.426 1.00 94.50 460 GLU A C 1
ATOM 3379 O O . GLU A 1 460 ? -4.608 10.600 2.256 1.00 94.50 460 GLU A O 1
ATOM 3384 N N . PHE A 1 461 ? -2.489 11.232 1.743 1.00 93.12 461 PHE A N 1
ATOM 3385 C CA . PHE A 1 461 ? -2.025 11.607 3.085 1.00 93.12 461 PHE A CA 1
ATOM 3386 C C . PHE A 1 461 ? -2.069 10.494 4.153 1.00 93.12 461 PHE A C 1
ATOM 3388 O O . PHE A 1 461 ? -2.016 10.779 5.354 1.00 93.12 461 PHE A O 1
ATOM 3395 N N . ALA A 1 462 ? -2.152 9.218 3.760 1.00 95.19 462 ALA A N 1
ATOM 3396 C CA . ALA A 1 462 ? -2.037 8.109 4.705 1.00 95.19 462 ALA A CA 1
ATOM 3397 C C . ALA A 1 462 ? -0.629 8.090 5.334 1.00 95.19 462 ALA A C 1
ATOM 3399 O O . ALA A 1 462 ? 0.371 8.106 4.616 1.00 95.19 462 ALA A O 1
ATOM 3400 N N . LEU A 1 463 ? -0.542 8.055 6.671 1.00 91.88 463 LEU A N 1
ATOM 3401 C CA . LEU A 1 463 ? 0.730 8.052 7.419 1.00 91.88 463 LEU A CA 1
ATOM 3402 C C . LEU A 1 463 ? 1.703 9.203 7.073 1.00 91.88 463 LEU A C 1
ATOM 3404 O O . LEU A 1 463 ? 2.914 9.062 7.224 1.00 91.88 463 LEU A O 1
ATOM 3408 N N . GLN A 1 464 ? 1.204 10.360 6.634 1.00 89.94 464 GLN A N 1
ATOM 3409 C CA . GLN A 1 464 ? 2.033 11.498 6.204 1.00 89.94 464 GLN A CA 1
ATOM 3410 C C . GLN A 1 464 ? 3.087 11.931 7.252 1.00 89.94 464 GLN A C 1
ATOM 3412 O O . GLN A 1 464 ? 4.261 12.128 6.919 1.00 89.94 464 GLN A O 1
ATOM 3417 N N . ASN A 1 465 ? 2.709 12.005 8.534 1.00 88.19 465 ASN A N 1
ATOM 3418 C CA . ASN A 1 465 ? 3.578 12.534 9.595 1.00 88.19 465 ASN A CA 1
ATOM 3419 C C . ASN A 1 465 ? 4.439 11.490 10.325 1.00 88.19 465 ASN A C 1
ATOM 3421 O O . ASN A 1 465 ? 5.089 11.835 11.315 1.00 88.19 465 ASN A O 1
ATOM 3425 N N . VAL A 1 466 ? 4.461 10.233 9.867 1.00 86.38 466 VAL A N 1
ATOM 3426 C CA . VAL A 1 466 ? 5.184 9.167 10.577 1.00 86.38 466 VAL A CA 1
ATOM 3427 C C . VAL A 1 466 ? 6.692 9.409 10.551 1.00 86.38 466 VAL A C 1
ATOM 3429 O O . VAL A 1 466 ? 7.295 9.541 9.485 1.00 86.38 466 VAL A O 1
ATOM 3432 N N . ILE A 1 467 ? 7.296 9.479 11.739 1.00 82.25 467 ILE A N 1
ATOM 3433 C CA . ILE A 1 467 ? 8.742 9.617 11.931 1.00 82.25 467 ILE A CA 1
ATOM 3434 C C . ILE A 1 467 ? 9.326 8.218 12.097 1.00 82.25 467 ILE A C 1
ATOM 3436 O O . ILE A 1 467 ? 10.077 7.761 11.245 1.00 82.25 467 ILE A O 1
ATOM 3440 N N . THR A 1 468 ? 8.921 7.488 13.140 1.00 82.25 468 THR A N 1
ATOM 3441 C CA . THR A 1 468 ? 9.334 6.095 13.337 1.00 82.25 468 THR A CA 1
ATOM 3442 C C . THR A 1 468 ? 8.146 5.173 13.569 1.00 82.25 468 THR A C 1
ATOM 3444 O O . THR A 1 468 ? 7.213 5.490 14.309 1.00 82.25 468 THR A O 1
ATOM 3447 N N . GLY A 1 469 ? 8.160 4.003 12.938 1.00 82.81 469 GLY A N 1
ATOM 3448 C CA . GLY A 1 469 ? 7.072 3.047 13.099 1.00 82.81 469 GLY A CA 1
ATOM 3449 C C . GLY A 1 469 ? 7.266 1.763 12.316 1.00 82.81 469 GLY A C 1
ATOM 3450 O O . GLY A 1 469 ? 7.780 1.766 11.200 1.00 82.81 469 GLY A O 1
ATOM 3451 N N . GLU A 1 470 ? 6.841 0.656 12.910 1.00 89.38 470 GLU A N 1
ATOM 3452 C CA . GLU A 1 470 ? 6.957 -0.670 12.315 1.00 89.38 470 GLU A CA 1
ATOM 3453 C C . GLU A 1 470 ? 5.567 -1.304 12.180 1.00 89.38 470 GLU A C 1
ATOM 3455 O O . GLU A 1 470 ? 4.723 -1.185 13.073 1.00 89.38 470 GLU A O 1
ATOM 3460 N N . TYR A 1 471 ? 5.331 -1.987 11.061 1.00 92.69 471 TYR A N 1
ATOM 3461 C CA . TYR A 1 471 ? 4.156 -2.833 10.831 1.00 92.69 471 TYR A CA 1
ATOM 3462 C C . TYR A 1 471 ? 2.806 -2.117 10.990 1.00 92.69 471 TYR A C 1
ATOM 3464 O O . TYR A 1 471 ? 1.846 -2.688 11.510 1.00 92.69 471 TYR A O 1
ATOM 3472 N N . ASN A 1 472 ? 2.717 -0.854 10.561 1.00 94.69 472 ASN A N 1
ATOM 3473 C CA . ASN A 1 472 ? 1.439 -0.146 10.516 1.00 94.69 472 ASN A CA 1
ATOM 3474 C C . ASN A 1 472 ? 0.711 -0.422 9.189 1.00 94.69 472 ASN A C 1
ATOM 3476 O O . ASN A 1 472 ? 1.333 -0.571 8.141 1.00 94.69 472 ASN A O 1
ATOM 3480 N N . VAL A 1 473 ? -0.617 -0.446 9.218 1.00 97.44 473 VAL A N 1
ATOM 3481 C CA . VAL A 1 473 ? -1.485 -0.527 8.040 1.00 97.44 473 VAL A CA 1
ATOM 3482 C C . VAL A 1 473 ? -2.411 0.681 8.061 1.00 97.44 473 VAL A C 1
ATOM 3484 O O . VAL A 1 473 ? -3.190 0.839 8.991 1.00 97.44 473 VAL A O 1
ATOM 3487 N N . ALA A 1 474 ? -2.343 1.526 7.041 1.00 97.00 474 ALA A N 1
ATOM 3488 C CA . ALA A 1 474 ? -3.195 2.686 6.835 1.00 97.00 474 ALA A CA 1
ATOM 3489 C C . ALA A 1 474 ? -3.810 2.606 5.435 1.00 97.00 474 ALA A C 1
ATOM 3491 O O . ALA A 1 474 ? -3.109 2.739 4.438 1.00 97.00 474 ALA A O 1
ATOM 3492 N N . LEU A 1 475 ? -5.115 2.370 5.341 1.00 97.81 475 LEU A N 1
ATOM 3493 C CA . LEU A 1 475 ? -5.842 2.273 4.077 1.00 97.81 475 LEU A CA 1
ATOM 3494 C C . LEU A 1 475 ? -7.012 3.260 4.079 1.00 97.81 475 LEU A C 1
ATOM 3496 O O . LEU A 1 475 ? -8.028 3.016 4.721 1.00 97.81 475 LEU A O 1
ATOM 3500 N N . GLY A 1 476 ? -6.890 4.354 3.337 1.00 96.94 476 GLY A N 1
ATOM 3501 C CA . GLY A 1 476 ? -7.907 5.391 3.191 1.00 96.94 476 GLY A CA 1
ATOM 3502 C C . GLY A 1 476 ? -7.335 6.805 3.284 1.00 96.94 476 GLY A C 1
ATOM 3503 O O . GLY A 1 476 ? -6.216 7.020 3.743 1.00 96.94 476 GLY A O 1
ATOM 3504 N N . TYR A 1 477 ? -8.127 7.786 2.848 1.00 95.94 477 TYR A N 1
ATOM 3505 C CA . TYR A 1 477 ? -7.773 9.204 2.947 1.00 95.94 477 TYR A CA 1
ATOM 3506 C C . TYR A 1 477 ? -7.565 9.611 4.414 1.00 95.94 477 TYR A C 1
ATOM 3508 O O . TYR A 1 477 ? -8.465 9.409 5.239 1.00 95.94 477 TYR A O 1
ATOM 3516 N N . LEU A 1 478 ? -6.396 10.189 4.720 1.00 94.12 478 LEU A N 1
ATOM 3517 C CA . LEU A 1 478 ? -5.964 10.613 6.064 1.00 94.12 478 LEU A CA 1
ATOM 3518 C C . LEU A 1 478 ? -5.914 9.501 7.136 1.00 94.12 478 LEU A C 1
ATOM 3520 O O . LEU A 1 478 ? -5.935 9.797 8.333 1.00 94.12 478 LEU A O 1
ATOM 3524 N N . ALA A 1 479 ? -5.842 8.222 6.757 1.00 96.44 479 ALA A N 1
ATOM 3525 C CA . ALA A 1 479 ? -5.660 7.149 7.735 1.00 96.44 479 ALA A CA 1
ATOM 3526 C C . ALA A 1 479 ? -4.299 7.293 8.456 1.00 96.44 479 ALA A C 1
ATOM 3528 O O . ALA A 1 479 ? -3.262 7.423 7.804 1.00 96.44 479 ALA A O 1
ATOM 3529 N N . LEU A 1 480 ? -4.299 7.282 9.799 1.00 93.88 480 LEU A N 1
ATOM 3530 C CA . LEU A 1 480 ? -3.101 7.471 10.647 1.00 93.88 480 LEU A CA 1
ATOM 3531 C C . LEU A 1 480 ? -2.280 8.741 10.329 1.00 93.88 480 LEU A C 1
ATOM 3533 O O . LEU A 1 480 ? -1.061 8.766 10.486 1.00 93.88 480 LEU A O 1
ATOM 3537 N N . TYR A 1 481 ? -2.943 9.810 9.885 1.00 92.19 481 TYR A N 1
ATOM 3538 C CA . TYR A 1 481 ? -2.302 11.047 9.429 1.00 92.19 481 TYR A CA 1
ATOM 3539 C C . TYR A 1 481 ? -1.284 11.654 10.412 1.00 92.19 481 TYR A C 1
ATOM 3541 O O . TYR A 1 481 ? -0.196 12.048 9.995 1.00 92.19 481 TYR A O 1
ATOM 3549 N N . SER A 1 482 ? -1.619 11.764 11.702 1.00 88.88 482 SER A N 1
ATOM 3550 C CA . SER A 1 482 ? -0.788 12.413 12.731 1.00 88.88 482 SER A CA 1
ATOM 3551 C C . SER A 1 482 ? 0.142 11.465 13.493 1.00 88.88 482 SER A C 1
ATOM 3553 O O . SER A 1 482 ? 0.744 11.894 14.481 1.00 88.88 482 SER A O 1
ATOM 3555 N N . LEU A 1 483 ? 0.265 10.203 13.068 1.00 87.44 483 LEU A N 1
ATOM 3556 C CA . LEU A 1 483 ? 1.144 9.237 13.728 1.00 87.44 483 LEU A CA 1
ATOM 3557 C C . LEU A 1 483 ? 2.582 9.731 13.643 1.00 87.44 483 LEU A C 1
ATOM 3559 O O . LEU A 1 483 ? 3.020 10.047 12.549 1.00 87.44 483 LEU A O 1
ATOM 3563 N N . THR A 1 484 ? 3.312 9.797 14.760 1.00 87.38 484 THR A N 1
ATOM 3564 C CA . THR A 1 484 ? 4.725 10.214 14.770 1.00 87.38 484 THR A CA 1
ATOM 3565 C C . THR A 1 484 ? 5.645 9.059 15.141 1.00 87.38 484 THR A C 1
ATOM 3567 O O . THR A 1 484 ? 6.527 8.719 14.358 1.00 87.38 484 THR A O 1
ATOM 3570 N N . LYS A 1 485 ? 5.447 8.442 16.314 1.00 86.06 485 LYS A N 1
ATOM 3571 C CA . LYS A 1 485 ? 6.288 7.351 16.840 1.00 86.06 485 LYS A CA 1
ATOM 3572 C C . LYS A 1 485 ? 5.405 6.216 17.344 1.00 86.06 485 LYS A C 1
ATOM 3574 O O . LYS A 1 485 ? 4.990 6.232 18.502 1.00 86.06 485 LYS A O 1
ATOM 3579 N N . SER A 1 486 ? 5.065 5.262 16.477 1.00 87.06 486 SER A N 1
ATOM 3580 C CA . SER A 1 486 ? 4.173 4.157 16.847 1.00 87.06 486 SER A CA 1
ATOM 3581 C C . SER A 1 486 ? 4.208 2.980 15.871 1.00 87.06 486 SER A C 1
ATOM 3583 O O . SER A 1 486 ? 4.491 3.148 14.689 1.00 87.06 486 SER A O 1
ATOM 3585 N N . SER A 1 487 ? 3.922 1.779 16.371 1.00 91.25 487 SER A N 1
ATOM 3586 C CA . SER A 1 487 ? 3.986 0.515 15.634 1.00 91.25 487 SER A CA 1
ATOM 3587 C C . SER A 1 487 ? 2.737 -0.345 15.847 1.00 91.25 487 SER A C 1
ATOM 3589 O O . SER A 1 487 ? 2.061 -0.245 16.875 1.00 91.25 487 SER A O 1
ATOM 3591 N N . ASN A 1 488 ? 2.501 -1.264 14.909 1.00 94.81 488 ASN A N 1
ATOM 3592 C CA . ASN A 1 488 ? 1.448 -2.281 14.952 1.00 94.81 488 ASN A CA 1
ATOM 3593 C C . ASN A 1 488 ? 0.013 -1.724 14.988 1.00 94.81 488 ASN A C 1
ATOM 3595 O O . ASN A 1 488 ? -0.861 -2.315 15.622 1.00 94.81 488 ASN A O 1
ATOM 3599 N N . ASN A 1 489 ? -0.250 -0.591 14.336 1.00 95.88 489 ASN A N 1
ATOM 3600 C CA . ASN A 1 489 ? -1.610 -0.078 14.179 1.00 95.88 489 ASN A CA 1
ATOM 3601 C C . ASN A 1 489 ? -2.222 -0.509 12.845 1.00 95.88 489 ASN A C 1
ATOM 3603 O O . ASN A 1 489 ? -1.548 -0.507 11.822 1.00 95.88 489 ASN A O 1
ATOM 3607 N N . CYS A 1 490 ? -3.516 -0.803 12.832 1.00 97.31 490 CYS A N 1
ATOM 3608 C CA . CYS A 1 490 ? -4.297 -1.086 11.634 1.00 97.31 490 CYS A CA 1
ATOM 3609 C C . CYS A 1 490 ? -5.441 -0.074 11.534 1.00 97.31 490 CYS A C 1
ATOM 3611 O O . CYS A 1 490 ? -6.290 -0.017 12.413 1.00 97.31 490 CYS A O 1
ATOM 3613 N N . ALA A 1 491 ? -5.468 0.739 10.486 1.00 97.19 491 ALA A N 1
ATOM 3614 C CA . ALA A 1 491 ? -6.427 1.812 10.262 1.00 97.19 491 ALA A CA 1
ATOM 3615 C C . ALA A 1 491 ? -6.978 1.713 8.838 1.00 97.19 491 ALA A C 1
ATOM 3617 O O . ALA A 1 491 ? -6.256 1.944 7.871 1.00 97.19 491 ALA A O 1
ATOM 3618 N N . ILE A 1 492 ? -8.249 1.344 8.700 1.00 98.00 492 ILE A N 1
ATOM 3619 C CA . ILE A 1 492 ? -8.883 1.108 7.402 1.00 98.00 492 ILE A CA 1
ATOM 3620 C C . ILE A 1 492 ? -10.182 1.916 7.302 1.00 98.00 492 ILE A C 1
ATOM 3622 O O . ILE A 1 492 ? -11.176 1.614 7.967 1.00 98.00 492 ILE A O 1
ATOM 3626 N N . GLY A 1 493 ? -10.196 2.929 6.436 1.00 97.00 493 GLY A N 1
ATOM 3627 C CA . GLY A 1 493 ? -11.325 3.815 6.164 1.00 97.00 493 GLY A CA 1
ATOM 3628 C C . GLY A 1 493 ? -10.926 5.292 6.045 1.00 97.00 493 GLY A C 1
ATOM 3629 O O . GLY A 1 493 ? -9.777 5.679 6.230 1.00 97.00 493 GLY A O 1
ATOM 3630 N N . TYR A 1 494 ? -11.901 6.144 5.724 1.00 96.31 494 TYR A N 1
ATOM 3631 C CA . TYR A 1 494 ? -11.721 7.600 5.691 1.00 96.31 494 TYR A CA 1
ATOM 3632 C C . TYR A 1 494 ? -11.477 8.139 7.107 1.00 96.31 494 TYR A C 1
ATOM 3634 O O . TYR A 1 494 ? -12.304 7.894 7.984 1.00 96.31 494 TYR A O 1
ATOM 3642 N N . LYS A 1 495 ? -10.386 8.882 7.330 1.00 94.38 495 LYS A N 1
ATOM 3643 C CA . LYS A 1 495 ? -10.047 9.523 8.618 1.00 94.38 495 LYS A CA 1
ATOM 3644 C C . LYS A 1 495 ? -10.003 8.578 9.835 1.00 94.38 495 LYS A C 1
ATOM 3646 O O . LYS A 1 495 ? -10.364 8.961 10.951 1.00 94.38 495 LYS A O 1
ATOM 3651 N N . THR A 1 496 ? -9.566 7.335 9.656 1.00 96.31 496 THR A N 1
ATOM 3652 C CA . THR A 1 496 ? -9.378 6.388 10.771 1.00 96.31 496 THR A CA 1
ATOM 3653 C C . THR A 1 496 ? -8.079 6.645 11.521 1.00 96.31 496 THR A C 1
ATOM 3655 O O . THR A 1 496 ? -7.032 6.777 10.887 1.00 96.31 496 THR A O 1
ATOM 3658 N N . LEU A 1 497 ? -8.126 6.668 12.859 1.00 93.69 497 LEU A N 1
ATOM 3659 C CA . LEU A 1 497 ? -6.962 6.939 13.725 1.00 93.69 497 LEU A CA 1
ATOM 3660 C C . LEU A 1 497 ? -6.186 8.224 13.356 1.00 93.69 497 LEU A C 1
ATOM 3662 O O . LEU A 1 497 ? -4.995 8.334 13.636 1.00 93.69 497 LEU A O 1
ATOM 3666 N N . THR A 1 498 ? -6.850 9.207 12.736 1.00 92.00 498 THR A N 1
ATOM 3667 C CA . THR A 1 498 ? -6.215 10.418 12.182 1.00 92.00 498 THR A CA 1
ATOM 3668 C C . THR A 1 498 ? -5.348 11.153 13.199 1.00 92.00 498 THR A C 1
ATOM 3670 O O . THR A 1 498 ? -4.234 11.533 12.862 1.00 92.00 498 THR A O 1
ATOM 3673 N N . ASN A 1 499 ? -5.828 11.325 14.437 1.00 88.62 499 ASN A N 1
ATOM 3674 C CA . ASN A 1 499 ? -5.136 12.108 15.466 1.00 88.62 499 ASN A CA 1
ATOM 3675 C C . ASN A 1 499 ? -4.219 11.273 16.381 1.00 88.62 499 ASN A C 1
ATOM 3677 O O . ASN A 1 499 ? -3.682 11.814 17.353 1.00 88.62 499 ASN A O 1
ATOM 3681 N N . CYS A 1 500 ? -4.032 9.978 16.100 1.00 88.56 500 CYS A N 1
ATOM 3682 C CA . CYS A 1 500 ? -3.164 9.117 16.903 1.00 88.56 500 CYS A CA 1
ATOM 3683 C C . CYS A 1 500 ? -1.712 9.544 16.707 1.00 88.56 500 CYS A C 1
ATOM 3685 O O . CYS A 1 500 ? -1.242 9.542 15.580 1.00 88.56 500 CYS A O 1
ATOM 3687 N N . LYS A 1 501 ? -1.011 9.919 17.784 1.00 86.81 501 LYS A N 1
ATOM 3688 C CA . LYS A 1 501 ? 0.388 10.375 17.758 1.00 86.81 501 LYS A CA 1
ATOM 3689 C C . LYS A 1 501 ? 1.367 9.254 18.123 1.00 86.81 501 LYS A C 1
ATOM 3691 O O . LYS A 1 501 ? 2.348 9.054 17.412 1.00 86.81 501 LYS A O 1
ATOM 3696 N N . THR A 1 502 ? 1.112 8.525 19.216 1.00 84.50 502 THR A N 1
ATOM 3697 C CA . THR A 1 502 ? 2.073 7.559 19.804 1.00 84.50 502 THR A CA 1
ATOM 3698 C C . THR A 1 502 ? 1.458 6.233 20.281 1.00 84.50 502 THR A C 1
ATOM 3700 O O . THR A 1 502 ? 2.144 5.418 20.897 1.00 84.50 502 THR A O 1
ATOM 3703 N N . GLY A 1 503 ? 0.167 5.997 20.028 1.00 87.31 503 GLY A N 1
ATOM 3704 C CA . GLY A 1 503 ? -0.552 4.818 20.519 1.00 87.31 503 GLY A CA 1
ATOM 3705 C C . GLY A 1 503 ? -0.322 3.562 19.671 1.00 87.31 503 GLY A C 1
ATOM 3706 O O . GLY A 1 503 ? -0.662 3.570 18.495 1.00 87.31 503 GLY A O 1
ATOM 3707 N N . ASN A 1 504 ? 0.206 2.485 20.264 1.00 91.75 504 ASN A N 1
ATOM 3708 C CA . ASN A 1 504 ? 0.500 1.204 19.597 1.00 91.75 504 ASN A CA 1
ATOM 3709 C C . ASN A 1 504 ? -0.655 0.191 19.678 1.00 91.75 504 ASN A C 1
ATOM 3711 O O . ASN A 1 504 ? -1.456 0.226 20.613 1.00 91.75 504 ASN A O 1
ATOM 3715 N N . TYR A 1 505 ? -0.641 -0.803 18.785 1.00 95.00 505 TYR A N 1
ATOM 3716 C CA . TYR A 1 505 ? -1.552 -1.962 18.804 1.00 95.00 505 TYR A CA 1
ATOM 3717 C C . TYR A 1 505 ? -3.035 -1.614 18.614 1.00 95.00 505 TYR A C 1
ATOM 3719 O O . TYR A 1 505 ? -3.914 -2.345 19.069 1.00 95.00 505 TYR A O 1
ATOM 3727 N N . ASN A 1 506 ? -3.337 -0.488 17.968 1.00 95.94 506 ASN A N 1
ATOM 3728 C CA . ASN A 1 506 ? -4.711 -0.062 17.745 1.00 95.94 506 ASN A CA 1
ATOM 3729 C C . ASN A 1 506 ? -5.258 -0.607 16.425 1.00 95.94 506 ASN A C 1
ATOM 3731 O O . ASN A 1 506 ? -4.585 -0.564 15.400 1.00 95.94 506 ASN A O 1
ATOM 3735 N N . THR A 1 507 ? -6.508 -1.064 16.425 1.00 97.62 507 THR A N 1
ATOM 3736 C CA . THR A 1 507 ? -7.229 -1.505 15.225 1.00 97.62 507 THR A CA 1
ATOM 3737 C C . THR A 1 507 ? -8.473 -0.644 15.018 1.00 97.62 507 THR A C 1
ATOM 3739 O O . THR A 1 507 ? -9.374 -0.640 15.848 1.00 97.62 507 THR A O 1
ATOM 3742 N N . ALA A 1 508 ? -8.564 0.070 13.903 1.00 97.31 508 ALA A N 1
ATOM 3743 C CA . ALA A 1 508 ? -9.700 0.894 13.519 1.00 97.31 508 ALA A CA 1
ATOM 3744 C C . ALA A 1 508 ? -10.200 0.509 12.125 1.00 97.31 508 ALA A C 1
ATOM 3746 O O . ALA A 1 508 ? -9.443 0.537 11.156 1.00 97.31 508 ALA A O 1
ATOM 3747 N N . LEU A 1 509 ? -11.489 0.194 12.010 1.00 97.75 509 LEU A N 1
ATOM 3748 C CA . LEU A 1 509 ? -12.139 -0.136 10.742 1.00 97.75 509 LEU A CA 1
ATOM 3749 C C . LEU A 1 509 ? -13.448 0.642 10.602 1.00 97.75 509 LEU A C 1
ATOM 3751 O O . LEU A 1 509 ? -14.358 0.470 11.409 1.00 97.75 509 LEU A O 1
ATOM 3755 N N . GLY A 1 510 ? -13.577 1.437 9.542 1.00 96.06 510 GLY A N 1
ATOM 3756 C CA . GLY A 1 510 ? -14.764 2.246 9.240 1.00 96.06 510 GLY A CA 1
ATOM 3757 C C . GLY A 1 510 ? -14.497 3.748 9.330 1.00 96.06 510 GLY A C 1
ATOM 3758 O O . GLY A 1 510 ? -13.604 4.184 10.041 1.00 96.06 510 GLY A O 1
ATOM 3759 N N . ALA A 1 511 ? -15.264 4.561 8.599 1.00 95.06 511 ALA A N 1
ATOM 3760 C CA . ALA A 1 511 ? -15.003 6.000 8.515 1.00 95.06 511 ALA A CA 1
ATOM 3761 C C . ALA A 1 511 ? -15.001 6.679 9.901 1.00 95.06 511 ALA A C 1
ATOM 3763 O O . ALA A 1 511 ? -15.912 6.470 10.706 1.00 95.06 511 ALA A O 1
ATOM 3764 N N . SER A 1 512 ? -13.969 7.479 10.172 1.00 93.75 512 SER A N 1
ATOM 3765 C CA . SER A 1 512 ? -13.750 8.183 11.439 1.00 93.75 512 SER A CA 1
ATOM 3766 C C . SER A 1 512 ? -13.685 7.273 12.681 1.00 93.75 512 SER A C 1
ATOM 3768 O O . SER A 1 512 ? -13.879 7.731 13.809 1.00 93.75 512 SER A O 1
ATOM 3770 N N . ALA A 1 513 ? -13.401 5.973 12.519 1.00 95.69 513 ALA A N 1
ATOM 3771 C CA . ALA A 1 513 ? -13.161 5.076 13.650 1.00 95.69 513 ALA A CA 1
ATOM 3772 C C . ALA A 1 513 ? -11.862 5.462 14.381 1.00 95.69 513 ALA A C 1
ATOM 3774 O O . ALA A 1 513 ? -10.811 5.648 13.764 1.00 95.69 513 ALA A O 1
ATOM 3775 N N . LEU A 1 514 ? -11.955 5.599 15.705 1.00 93.38 514 LEU A N 1
ATOM 3776 C CA . LEU A 1 514 ? -10.898 6.035 16.622 1.00 93.38 514 LEU A CA 1
ATOM 3777 C C . LEU A 1 514 ? -10.221 7.355 16.214 1.00 93.38 514 LEU A C 1
ATOM 3779 O O . LEU A 1 514 ? -9.083 7.609 16.592 1.00 93.38 514 LEU A O 1
ATOM 3783 N N . GLU A 1 515 ? -10.905 8.208 15.443 1.00 90.62 515 GLU A N 1
ATOM 3784 C CA . GLU A 1 515 ? -10.341 9.466 14.936 1.00 90.62 515 GLU A CA 1
ATOM 3785 C C . GLU A 1 515 ? -9.758 10.363 16.043 1.00 90.62 515 GLU A C 1
ATOM 3787 O O . GLU A 1 515 ? -8.742 11.016 15.821 1.00 90.62 515 GLU A O 1
ATOM 3792 N N . ASN A 1 516 ? -10.363 10.370 17.236 1.00 84.12 516 ASN A N 1
ATOM 3793 C CA . ASN A 1 516 ? -9.963 11.221 18.361 1.00 84.12 516 ASN A CA 1
ATOM 3794 C C . ASN A 1 516 ? -8.971 10.548 19.325 1.00 84.12 516 ASN A C 1
ATOM 3796 O O . ASN A 1 516 ? -8.645 11.120 20.367 1.00 84.12 516 ASN A O 1
ATOM 3800 N N . LEU A 1 517 ? -8.527 9.325 19.030 1.00 86.31 517 LEU A N 1
ATOM 3801 C CA . LEU A 1 517 ? -7.520 8.637 19.831 1.00 86.31 517 LEU A CA 1
ATOM 3802 C C . LEU A 1 517 ? -6.169 9.309 19.594 1.00 86.31 517 LEU A C 1
ATOM 3804 O O . LEU A 1 517 ? -5.736 9.402 18.454 1.00 86.31 517 LEU A O 1
ATOM 3808 N N . THR A 1 518 ? -5.496 9.747 20.660 1.00 84.75 518 THR A N 1
ATOM 3809 C CA . THR A 1 518 ? -4.179 10.400 20.579 1.00 84.75 518 THR A CA 1
ATOM 3810 C C . THR A 1 518 ? -3.043 9.475 21.023 1.00 84.75 518 THR A C 1
ATOM 3812 O O . THR A 1 518 ? -2.097 9.267 20.266 1.00 84.75 518 THR A O 1
ATOM 3815 N N . THR A 1 519 ? -3.125 8.891 22.220 1.00 86.00 519 THR A N 1
ATOM 3816 C CA . THR A 1 519 ? -2.016 8.131 22.837 1.00 86.00 519 THR A CA 1
ATOM 3817 C C . THR A 1 519 ? -2.382 6.722 23.302 1.00 86.00 519 THR A C 1
ATOM 3819 O O . THR A 1 519 ? -1.482 5.960 23.650 1.00 86.00 519 THR A O 1
ATOM 3822 N N . TYR A 1 520 ? -3.667 6.356 23.318 1.00 87.12 520 TYR A N 1
ATOM 3823 C CA . TYR A 1 520 ? -4.100 5.061 23.851 1.00 87.12 520 TYR A CA 1
ATOM 3824 C C . TYR A 1 520 ? -3.563 3.884 23.050 1.00 87.12 520 TYR A C 1
ATOM 3826 O O . TYR A 1 520 ? -3.286 3.994 21.855 1.00 87.12 520 TYR A O 1
ATOM 3834 N N . THR A 1 521 ? -3.425 2.750 23.725 1.00 91.25 521 THR A N 1
ATOM 3835 C CA . THR A 1 521 ? -2.869 1.531 23.147 1.00 91.25 521 THR A CA 1
ATOM 3836 C C . THR A 1 521 ? -3.844 0.372 23.263 1.00 91.25 521 THR A C 1
ATOM 3838 O O . THR A 1 521 ? -4.702 0.344 24.149 1.00 91.25 521 THR A O 1
ATOM 3841 N N . ASN A 1 522 ? -3.688 -0.616 22.382 1.00 92.81 522 ASN A N 1
ATOM 3842 C CA . ASN A 1 522 ? -4.485 -1.843 22.407 1.00 92.81 522 ASN A CA 1
ATOM 3843 C C . ASN A 1 522 ? -6.004 -1.574 22.344 1.00 92.81 522 ASN A C 1
ATOM 3845 O O . ASN A 1 522 ? -6.804 -2.190 23.052 1.00 92.81 522 ASN A O 1
ATOM 3849 N N . CYS A 1 523 ? -6.411 -0.606 21.522 1.00 93.44 523 CYS A N 1
ATOM 3850 C CA . CYS A 1 523 ? -7.812 -0.265 21.314 1.00 93.44 523 CYS A CA 1
ATOM 3851 C C . CYS A 1 523 ? -8.333 -0.845 19.999 1.00 93.44 523 CYS A C 1
ATOM 3853 O O . CYS A 1 523 ? -7.651 -0.798 18.979 1.00 93.44 523 CYS A O 1
ATOM 3855 N N . THR A 1 524 ? -9.579 -1.318 19.981 1.00 96.69 524 THR A N 1
ATOM 3856 C CA . THR A 1 524 ? -10.254 -1.748 18.747 1.00 96.69 524 THR A CA 1
ATOM 3857 C C . THR A 1 524 ? -11.537 -0.951 18.523 1.00 96.69 524 THR A C 1
ATOM 3859 O O . THR A 1 524 ? -12.446 -1.008 19.340 1.00 96.69 524 THR A O 1
ATOM 3862 N N . GLY A 1 525 ? -11.645 -0.224 17.413 1.00 95.56 525 GLY A N 1
ATOM 3863 C CA . GLY A 1 525 ? -12.846 0.510 17.014 1.00 95.56 525 GLY A CA 1
ATOM 3864 C C . GLY A 1 525 ? -13.374 0.006 15.679 1.00 95.56 525 GLY A C 1
ATOM 3865 O O . GLY A 1 525 ? -12.730 0.190 14.649 1.00 95.56 525 GLY A O 1
ATOM 3866 N N . LEU A 1 526 ? -14.553 -0.613 15.676 1.00 96.69 526 LEU A N 1
ATOM 3867 C CA . LEU A 1 526 ? -15.175 -1.149 14.462 1.00 96.69 526 LEU A CA 1
ATOM 3868 C C . LEU A 1 526 ? -16.491 -0.422 14.178 1.00 96.69 526 LEU A C 1
ATOM 3870 O O . LEU A 1 526 ? -17.429 -0.508 14.964 1.00 96.69 526 LEU A O 1
ATOM 3874 N N . GLY A 1 527 ? -16.586 0.255 13.036 1.00 94.69 527 GLY A N 1
ATOM 3875 C CA . GLY A 1 527 ? -17.769 0.975 12.568 1.00 94.69 527 GLY A CA 1
ATOM 3876 C C . GLY A 1 527 ? -17.587 2.494 12.502 1.00 94.69 527 GLY A C 1
ATOM 3877 O O . GLY A 1 527 ? -16.646 3.062 13.051 1.00 94.69 527 GLY A O 1
ATOM 3878 N N . TYR A 1 528 ? -18.522 3.161 11.818 1.00 92.69 528 TYR A N 1
ATOM 3879 C CA . TYR A 1 528 ? -18.518 4.618 11.663 1.00 92.69 528 TYR A CA 1
ATOM 3880 C C . TYR A 1 528 ? -18.519 5.324 13.024 1.00 92.69 528 TYR A C 1
ATOM 3882 O O . TYR A 1 528 ? -19.421 5.086 13.834 1.00 92.69 528 TYR A O 1
ATOM 3890 N N . ASN A 1 529 ? -17.548 6.210 13.260 1.00 90.25 529 ASN A N 1
ATOM 3891 C CA . ASN A 1 529 ? -17.393 6.943 14.522 1.00 90.25 529 ASN A CA 1
ATOM 3892 C C . ASN A 1 529 ? -17.316 6.049 15.779 1.00 90.25 529 ASN A C 1
ATOM 3894 O O . ASN A 1 529 ? -17.758 6.460 16.852 1.00 90.25 529 ASN A O 1
ATOM 3898 N N . ALA A 1 530 ? -16.775 4.831 15.686 1.00 92.25 530 ALA A N 1
ATOM 3899 C CA . ALA A 1 530 ? -16.455 4.051 16.882 1.00 92.25 530 ALA A CA 1
ATOM 3900 C C . ALA A 1 530 ? -15.327 4.756 17.660 1.00 92.25 530 ALA A C 1
ATOM 3902 O O . ALA A 1 530 ? -14.263 4.986 17.095 1.00 92.25 530 ALA A O 1
ATOM 3903 N N . GLN A 1 531 ? -15.548 5.121 18.925 1.00 88.19 531 GLN A N 1
ATOM 3904 C CA . GLN A 1 531 ? -14.576 5.829 19.771 1.00 88.19 531 GLN A CA 1
ATOM 3905 C C . GLN A 1 531 ? -14.390 5.099 21.103 1.00 88.19 531 GLN A C 1
ATOM 3907 O O . GLN A 1 531 ? -15.349 4.569 21.656 1.00 88.19 531 GLN A O 1
ATOM 3912 N N . VAL A 1 532 ? -13.162 5.107 21.617 1.00 85.19 532 VAL A N 1
ATOM 3913 C CA . VAL A 1 532 ? -12.799 4.573 22.940 1.00 85.19 532 VAL A CA 1
ATOM 3914 C C . VAL A 1 532 ? -12.342 5.704 23.857 1.00 85.19 532 VAL A C 1
ATOM 3916 O O . VAL A 1 532 ? -11.953 6.786 23.401 1.00 85.19 532 VAL A O 1
ATOM 3919 N N . THR A 1 533 ? -12.365 5.450 25.159 1.00 78.31 533 THR A N 1
ATOM 3920 C CA . THR A 1 533 ? -12.027 6.436 26.193 1.00 78.31 533 THR A CA 1
ATOM 3921 C C . THR A 1 533 ? -10.769 6.077 26.977 1.00 78.31 533 THR A C 1
ATOM 3923 O O . THR A 1 533 ? -10.344 6.839 27.838 1.00 78.31 533 THR A O 1
ATOM 3926 N N . GLY A 1 534 ? -10.138 4.951 26.662 1.00 79.44 534 GLY A N 1
ATOM 3927 C CA . GLY A 1 534 ? -8.878 4.534 27.253 1.00 79.44 534 GLY A CA 1
ATOM 3928 C C . GLY A 1 534 ? -8.241 3.372 26.505 1.00 79.44 534 GLY A C 1
ATOM 3929 O O . GLY A 1 534 ? -8.831 2.812 25.577 1.00 79.44 534 GLY A O 1
ATOM 3930 N N . SER A 1 535 ? -7.034 3.018 26.937 1.00 85.81 535 SER A N 1
ATOM 3931 C CA . SER A 1 535 ? -6.309 1.840 26.459 1.00 85.81 535 SER A CA 1
ATOM 3932 C C . SER A 1 535 ? -7.054 0.544 26.801 1.00 85.81 535 SER A C 1
ATOM 3934 O O . SER A 1 535 ? -7.856 0.515 27.733 1.00 85.81 535 SER A O 1
ATOM 3936 N N . ASN A 1 536 ? -6.769 -0.537 26.070 1.00 86.94 536 ASN A N 1
ATOM 3937 C CA . ASN A 1 536 ? -7.341 -1.874 26.303 1.00 86.94 536 ASN A CA 1
ATOM 3938 C C . ASN A 1 536 ? -8.874 -1.954 26.142 1.00 86.94 536 ASN A C 1
ATOM 3940 O O . ASN A 1 536 ? -9.544 -2.726 26.829 1.00 86.94 536 ASN A O 1
ATOM 3944 N N . GLN A 1 537 ? -9.450 -1.157 25.239 1.00 88.31 537 GLN A N 1
ATOM 3945 C CA . GLN A 1 537 ? -10.900 -1.084 25.033 1.00 88.31 537 GLN A CA 1
ATOM 3946 C C . GLN A 1 537 ? -11.316 -1.487 23.619 1.00 88.31 537 GLN A C 1
ATOM 3948 O O . GLN A 1 537 ? -10.635 -1.188 22.638 1.00 88.31 537 GLN A O 1
ATOM 3953 N N . ILE A 1 538 ? -12.493 -2.107 23.508 1.00 91.88 538 ILE A N 1
ATOM 3954 C CA . ILE A 1 538 ? -13.135 -2.421 22.228 1.00 91.88 538 ILE A CA 1
ATOM 3955 C C . ILE A 1 538 ? -14.463 -1.670 22.130 1.00 91.88 538 ILE A C 1
ATOM 3957 O O . ILE A 1 538 ? -15.322 -1.813 22.997 1.00 91.88 538 ILE A O 1
ATOM 3961 N N . GLN A 1 539 ? -14.654 -0.927 21.041 1.00 91.19 539 GLN A N 1
ATOM 3962 C CA . GLN A 1 539 ? -15.908 -0.273 20.686 1.00 91.19 539 GLN A CA 1
ATOM 3963 C C . GLN A 1 539 ? -16.463 -0.860 19.378 1.00 91.19 539 GLN A C 1
ATOM 3965 O O . GLN A 1 539 ? -15.821 -0.803 18.327 1.00 91.19 539 GLN A O 1
ATOM 3970 N N . LEU A 1 540 ? -17.691 -1.387 19.437 1.00 92.69 540 LEU A N 1
ATOM 3971 C CA . LEU A 1 540 ? -18.429 -1.920 18.287 1.00 92.69 540 LEU A CA 1
ATOM 3972 C C . LEU A 1 540 ? -19.569 -0.964 17.907 1.00 92.69 540 LEU A C 1
ATOM 3974 O O . LEU A 1 540 ? -20.634 -0.962 18.522 1.00 92.69 540 LEU A O 1
ATOM 3978 N N . GLY A 1 541 ? -19.343 -0.150 16.879 1.00 90.31 541 GLY A N 1
ATOM 3979 C CA . GLY A 1 541 ? -20.266 0.869 16.389 1.00 90.31 541 GLY A CA 1
ATOM 3980 C C . GLY A 1 541 ? -20.286 2.138 17.244 1.00 90.31 541 GLY A C 1
ATOM 3981 O O . GLY A 1 541 ? -19.412 2.374 18.074 1.00 90.31 541 GLY A O 1
ATOM 3982 N N . ASN A 1 542 ? -21.305 2.968 17.037 1.00 84.75 542 ASN A N 1
ATOM 3983 C CA . ASN A 1 542 ? -21.555 4.191 17.805 1.00 84.75 542 ASN A CA 1
ATOM 3984 C C . ASN A 1 542 ? -22.909 4.099 18.535 1.00 84.75 542 ASN A C 1
ATOM 3986 O O . ASN A 1 542 ? -23.576 3.068 18.490 1.00 84.75 542 ASN A O 1
ATOM 3990 N N . THR A 1 543 ? -23.361 5.180 19.175 1.00 80.25 543 THR A N 1
ATOM 3991 C CA . THR A 1 543 ? -24.630 5.208 19.935 1.00 80.25 543 THR A CA 1
ATOM 3992 C C . THR A 1 543 ? -25.891 4.899 19.122 1.00 80.25 543 THR A C 1
ATOM 3994 O O . THR A 1 543 ? -26.935 4.609 19.705 1.00 80.25 543 THR A O 1
ATOM 3997 N N . SER A 1 544 ? -25.817 4.955 17.791 1.00 81.62 544 SER A N 1
ATOM 3998 C CA . SER A 1 544 ? -26.920 4.607 16.887 1.00 81.62 544 SER A CA 1
ATOM 3999 C C . SER A 1 544 ? -26.897 3.140 16.448 1.00 81.62 544 SER A C 1
ATOM 4001 O O . SER A 1 544 ? -27.862 2.669 15.848 1.00 81.62 544 SER A O 1
ATOM 4003 N N . VAL A 1 545 ? -25.816 2.409 16.732 1.00 83.94 545 VAL A N 1
ATOM 4004 C CA . VAL A 1 545 ? -25.641 1.006 16.345 1.00 83.94 545 VAL A CA 1
ATOM 4005 C C . VAL A 1 545 ? -26.043 0.102 17.508 1.00 83.94 545 VAL A C 1
ATOM 4007 O O . VAL A 1 545 ? -25.644 0.309 18.649 1.00 83.94 545 VAL A O 1
ATOM 4010 N N . THR A 1 546 ? -26.845 -0.923 17.221 1.00 84.81 546 THR A N 1
ATOM 4011 C CA . THR A 1 546 ? -27.168 -1.986 18.183 1.00 84.81 546 THR A CA 1
ATOM 4012 C C . THR A 1 546 ? -26.366 -3.233 17.838 1.00 84.81 546 THR A C 1
ATOM 4014 O O . THR A 1 546 ? -26.427 -3.705 16.704 1.00 84.81 546 THR A O 1
ATOM 4017 N N . VAL A 1 547 ? -25.656 -3.800 18.816 1.00 87.44 547 VAL A N 1
ATOM 4018 C CA . VAL A 1 547 ? -25.023 -5.117 18.666 1.00 87.44 547 VAL A CA 1
ATOM 4019 C C . VAL A 1 547 ? -26.121 -6.180 18.704 1.00 87.44 547 VAL A C 1
ATOM 4021 O O . VAL A 1 547 ? -26.672 -6.483 19.760 1.00 87.44 547 VAL A O 1
ATOM 4024 N N . TYR A 1 548 ? -26.482 -6.714 17.537 1.00 88.06 548 TYR A N 1
ATOM 4025 C CA . TYR A 1 548 ? -27.495 -7.758 17.411 1.00 88.06 548 TYR A CA 1
ATOM 4026 C C . TYR A 1 548 ? -26.836 -9.140 17.373 1.00 88.06 548 TYR A C 1
ATOM 4028 O O . TYR A 1 548 ? -26.225 -9.517 16.375 1.00 88.06 548 TYR A O 1
ATOM 4036 N N . ALA A 1 549 ? -26.978 -9.901 18.459 1.00 87.50 549 ALA A N 1
ATOM 4037 C CA . ALA A 1 549 ? -26.528 -11.285 18.551 1.00 87.50 549 ALA A CA 1
ATOM 4038 C C . ALA A 1 549 ? -27.737 -12.208 18.762 1.00 87.50 549 ALA A C 1
ATOM 4040 O O . ALA A 1 549 ? -28.550 -11.984 19.656 1.00 87.50 549 ALA A O 1
ATOM 4041 N N . GLN A 1 550 ? -27.863 -13.258 17.944 1.00 86.56 550 GLN A N 1
ATOM 4042 C CA . GLN A 1 550 ? -28.959 -14.234 18.068 1.00 86.56 550 GLN A CA 1
ATOM 4043 C C . GLN A 1 550 ? -28.829 -15.129 19.311 1.00 86.56 550 GLN A C 1
ATOM 4045 O O . GLN A 1 550 ? -29.810 -15.710 19.767 1.00 86.56 550 GLN A O 1
ATOM 4050 N N . LYS A 1 551 ? -27.613 -15.256 19.852 1.00 88.69 551 LYS A N 1
ATOM 4051 C CA . LYS A 1 551 ? -27.307 -15.960 21.101 1.00 88.69 551 LYS A CA 1
ATOM 4052 C C . LYS A 1 551 ? -26.611 -15.004 22.063 1.00 88.69 551 LYS A C 1
ATOM 4054 O O . LYS A 1 551 ? -26.022 -14.013 21.634 1.00 88.69 551 LYS A O 1
ATOM 4059 N N . ALA A 1 552 ? -26.671 -15.322 23.353 1.00 86.12 552 ALA A N 1
ATOM 4060 C CA . ALA A 1 552 ? -25.949 -14.579 24.376 1.00 86.12 552 ALA A CA 1
ATOM 4061 C C . ALA A 1 552 ? -24.436 -14.586 24.105 1.00 86.12 552 ALA A C 1
ATOM 4063 O O . ALA A 1 552 ? -23.895 -15.557 23.568 1.00 86.12 552 ALA A O 1
ATOM 4064 N N . LEU A 1 553 ? -23.763 -13.508 24.511 1.00 87.75 553 LEU A N 1
ATOM 4065 C CA . LEU A 1 553 ? -22.308 -13.455 24.525 1.00 87.75 553 LEU A CA 1
ATOM 4066 C C . LEU A 1 553 ? -21.787 -14.511 25.507 1.00 87.75 553 LEU A C 1
ATOM 4068 O O . LEU A 1 553 ? -22.201 -14.549 26.665 1.00 87.75 553 LEU A O 1
ATOM 4072 N N . VAL A 1 554 ? -20.900 -15.381 25.032 1.00 87.75 554 VAL A N 1
ATOM 4073 C CA . VAL A 1 554 ? -20.320 -16.454 25.842 1.00 87.75 554 VAL A CA 1
ATOM 4074 C C . VAL A 1 554 ? -19.029 -15.947 26.473 1.00 87.75 554 VAL A C 1
ATOM 4076 O O . VAL A 1 554 ? -18.133 -15.497 25.764 1.00 87.75 554 VAL A O 1
ATOM 4079 N N . VAL A 1 555 ? -18.930 -16.043 27.798 1.00 87.56 555 VAL A N 1
ATOM 4080 C CA . VAL A 1 555 ? -17.718 -15.718 28.562 1.00 87.56 555 VAL A CA 1
ATOM 4081 C C . VAL A 1 555 ? -17.071 -17.020 29.030 1.00 87.56 555 VAL A C 1
ATOM 4083 O O . VAL A 1 555 ? -17.752 -17.920 29.527 1.00 87.56 555 VAL A O 1
ATOM 4086 N N . ARG A 1 556 ? -15.753 -17.142 28.856 1.00 88.31 556 ARG A N 1
ATOM 4087 C CA . ARG A 1 556 ? -14.978 -18.303 29.313 1.00 88.31 556 ARG A CA 1
ATOM 4088 C C . ARG A 1 556 ? -14.963 -18.342 30.845 1.00 88.31 556 ARG A C 1
ATOM 4090 O O . ARG A 1 556 ? -14.674 -17.335 31.478 1.00 88.31 556 ARG A O 1
ATOM 4097 N N . SER A 1 557 ? -15.291 -19.489 31.441 1.00 90.88 557 SER A N 1
ATOM 4098 C CA . SER A 1 557 ? -15.444 -19.630 32.901 1.00 90.88 557 SER A CA 1
ATOM 4099 C C . SER A 1 557 ? -15.020 -21.018 33.409 1.00 90.88 557 SER A C 1
ATOM 4101 O O . SER A 1 557 ? -15.611 -21.549 34.347 1.00 90.88 557 SER A O 1
ATOM 4103 N N . ASP A 1 558 ? -14.035 -21.637 32.752 1.00 92.50 558 ASP A N 1
ATOM 4104 C CA . ASP A 1 558 ? -13.523 -22.968 33.107 1.00 92.50 558 ASP A CA 1
ATOM 4105 C C . ASP A 1 558 ? -12.832 -22.935 34.479 1.00 92.50 558 ASP A C 1
ATOM 4107 O O . ASP A 1 558 ? -12.129 -21.978 34.796 1.00 92.50 558 ASP A O 1
ATOM 4111 N N . ALA A 1 559 ? -13.006 -23.981 35.289 1.00 91.94 559 ALA A N 1
ATOM 4112 C CA . ALA A 1 559 ? -12.373 -24.069 36.605 1.00 91.94 559 ALA A CA 1
ATOM 4113 C C . ALA A 1 559 ? -10.836 -24.055 36.525 1.00 91.94 559 ALA A C 1
ATOM 4115 O O . ALA A 1 559 ? -10.190 -23.587 37.452 1.00 91.94 559 ALA A O 1
ATOM 4116 N N . ARG A 1 560 ? -10.248 -24.522 35.414 1.00 92.12 560 ARG A N 1
ATOM 4117 C CA . ARG A 1 560 ? -8.792 -24.497 35.177 1.00 92.12 560 ARG A CA 1
ATOM 4118 C C . ARG A 1 560 ? -8.243 -23.091 34.957 1.00 92.12 560 ARG A C 1
ATOM 4120 O O . ARG A 1 560 ? -7.054 -22.873 35.151 1.00 92.12 560 ARG A O 1
ATOM 4127 N N . ASP A 1 561 ? -9.108 -22.168 34.550 1.00 89.44 561 ASP A N 1
ATOM 4128 C CA . ASP A 1 561 ? -8.764 -20.773 34.289 1.00 89.44 561 ASP A CA 1
ATOM 4129 C C . ASP A 1 561 ? -9.094 -19.879 35.512 1.00 89.44 561 ASP A C 1
ATOM 4131 O O . ASP A 1 561 ? -9.108 -18.655 35.390 1.00 89.44 561 ASP A O 1
ATOM 4135 N N . LYS A 1 562 ? -9.386 -20.473 36.686 1.00 91.44 562 LYS A N 1
ATOM 4136 C CA . LYS A 1 562 ? -9.736 -19.778 37.938 1.00 91.44 562 LYS A CA 1
ATOM 4137 C C . LYS A 1 562 ? -8.868 -20.247 39.109 1.00 91.44 562 LYS A C 1
ATOM 4139 O O . LYS A 1 562 ? -8.535 -21.424 39.212 1.00 91.44 562 LYS A O 1
ATOM 4144 N N . LEU A 1 563 ? -8.562 -19.326 40.018 1.00 91.62 563 LEU A N 1
ATOM 4145 C CA . LEU A 1 563 ? -7.870 -19.569 41.287 1.00 91.62 563 LEU A CA 1
ATOM 4146 C C . LEU A 1 563 ? -8.750 -19.048 42.439 1.00 91.62 563 LEU A C 1
ATOM 4148 O O . LEU A 1 563 ? -9.649 -18.249 42.188 1.00 91.62 563 LEU A O 1
ATOM 4152 N N . ASP A 1 564 ? -8.518 -19.527 43.664 1.00 92.75 564 ASP A N 1
ATOM 4153 C CA . ASP A 1 564 ? -9.144 -19.008 44.895 1.00 92.75 564 ASP A CA 1
ATOM 4154 C C . ASP A 1 564 ? -10.688 -18.992 44.872 1.00 92.75 564 ASP A C 1
ATOM 4156 O O . ASP A 1 564 ? -11.344 -18.010 45.207 1.00 92.75 564 ASP A O 1
ATOM 4160 N N . ILE A 1 565 ? -11.293 -20.106 44.445 1.00 93.00 565 ILE A N 1
ATOM 4161 C CA . ILE A 1 565 ? -12.754 -20.240 44.345 1.00 93.00 565 ILE A CA 1
ATOM 4162 C C . ILE A 1 565 ? -13.363 -20.414 45.747 1.00 93.00 565 ILE A C 1
ATOM 4164 O O . ILE A 1 565 ? -13.266 -21.492 46.335 1.00 93.00 565 ILE A O 1
ATOM 4168 N N . GLU A 1 566 ? -14.043 -19.378 46.242 1.00 91.25 566 GLU A N 1
ATOM 4169 C CA . GLU A 1 566 ? -14.731 -19.353 47.541 1.00 91.25 566 GLU A CA 1
ATOM 4170 C C . GLU A 1 566 ? -16.203 -18.898 47.449 1.00 91.25 566 GLU A C 1
ATOM 4172 O O . GLU A 1 566 ? -16.679 -18.438 46.406 1.00 91.25 566 GLU A O 1
ATOM 4177 N N . ASP A 1 567 ? -16.949 -19.056 48.547 1.00 89.44 567 ASP A N 1
ATOM 4178 C CA . ASP A 1 567 ? -18.341 -18.609 48.642 1.00 89.44 567 ASP A CA 1
ATOM 4179 C C . ASP A 1 567 ? -18.437 -17.078 48.593 1.00 89.44 567 ASP A C 1
ATOM 4181 O O . ASP A 1 567 ? -17.774 -16.374 49.351 1.00 89.44 567 ASP A O 1
ATOM 4185 N N . SER A 1 568 ? -19.332 -16.549 47.751 1.00 88.00 568 SER A N 1
ATOM 4186 C CA . SER A 1 568 ? -19.450 -15.098 47.583 1.00 88.00 568 SER A CA 1
ATOM 4187 C C . SER A 1 568 ? -19.933 -14.400 48.868 1.00 88.00 568 SER A C 1
ATOM 4189 O O . SER A 1 568 ? -21.014 -14.740 49.375 1.00 88.00 568 SER A O 1
ATOM 4191 N N . PRO A 1 569 ? -19.207 -13.374 49.357 1.00 88.75 569 PRO A N 1
ATOM 4192 C CA . PRO A 1 569 ? -19.656 -12.534 50.468 1.00 88.75 569 PRO A CA 1
ATOM 4193 C C . PRO A 1 569 ? -20.743 -11.533 50.037 1.00 88.75 569 PRO A C 1
ATOM 4195 O O . PRO A 1 569 ? -21.427 -10.944 50.877 1.00 88.75 569 PRO A O 1
ATOM 4198 N N . LEU A 1 570 ? -20.929 -11.340 48.726 1.00 92.81 570 LEU A N 1
ATOM 4199 C CA . LEU A 1 570 ? -21.918 -10.436 48.152 1.00 92.81 570 LEU A CA 1
ATOM 4200 C C . LEU A 1 570 ? -23.258 -11.162 47.993 1.00 92.81 570 LEU A C 1
ATOM 4202 O O . LEU A 1 570 ? -23.356 -12.202 47.346 1.00 92.81 570 LEU A O 1
ATOM 4206 N N . GLY A 1 571 ? -24.315 -10.596 48.570 1.00 92.81 571 GLY A N 1
ATOM 4207 C CA . GLY A 1 571 ? -25.652 -11.187 48.550 1.00 92.81 571 GLY A CA 1
ATOM 4208 C C . GLY A 1 571 ? -26.739 -10.149 48.793 1.00 92.81 571 GLY A C 1
ATOM 4209 O O . GLY A 1 571 ? -26.685 -9.038 48.268 1.00 92.81 571 GLY A O 1
ATOM 4210 N N . LEU A 1 572 ? -27.727 -10.491 49.615 1.00 93.94 572 LEU A N 1
ATOM 4211 C CA . LEU A 1 572 ? -28.919 -9.680 49.843 1.00 93.94 572 LEU A CA 1
ATOM 4212 C C . LEU A 1 572 ? -28.591 -8.261 50.326 1.00 93.94 572 LEU A C 1
ATOM 4214 O O . LEU A 1 572 ? -29.144 -7.305 49.794 1.00 93.94 572 LEU A O 1
ATOM 4218 N N . ASN A 1 573 ? -27.659 -8.108 51.272 1.00 93.88 573 ASN A N 1
ATOM 4219 C CA . ASN A 1 573 ? -27.259 -6.789 51.779 1.00 93.88 573 ASN A CA 1
ATOM 4220 C C . ASN A 1 573 ? -26.683 -5.885 50.668 1.00 93.88 573 ASN A C 1
ATOM 4222 O O . ASN A 1 573 ? -27.047 -4.716 50.570 1.00 93.88 573 ASN A O 1
ATOM 4226 N N . PHE A 1 574 ? -25.844 -6.444 49.788 1.00 94.56 574 PHE A N 1
ATOM 4227 C CA . PHE A 1 574 ? -25.285 -5.722 48.641 1.00 94.56 574 PHE A CA 1
ATOM 4228 C C . PHE A 1 574 ? -26.388 -5.298 47.665 1.00 94.56 574 PHE A C 1
ATOM 4230 O O . PHE A 1 574 ? -26.514 -4.117 47.351 1.00 94.56 574 PHE A O 1
ATOM 4237 N N . ILE A 1 575 ? -27.245 -6.239 47.252 1.00 94.81 575 ILE A N 1
ATOM 4238 C CA . ILE A 1 575 ? -28.321 -5.980 46.284 1.00 94.81 575 ILE A CA 1
ATOM 4239 C C . ILE A 1 575 ? -29.329 -4.945 46.800 1.00 94.81 575 ILE A C 1
ATOM 4241 O O . ILE A 1 575 ? -29.748 -4.077 46.037 1.00 94.81 575 ILE A O 1
ATOM 4245 N N . MET A 1 576 ? -29.686 -4.981 48.087 1.00 94.75 576 MET A N 1
ATOM 4246 C CA . MET A 1 576 ? -30.655 -4.045 48.676 1.00 94.75 576 MET A CA 1
ATOM 4247 C C . MET A 1 576 ? -30.158 -2.595 48.738 1.00 94.75 576 MET A C 1
ATOM 4249 O O . MET A 1 576 ? -30.973 -1.679 48.842 1.00 94.75 576 MET A O 1
ATOM 4253 N N . LYS A 1 577 ? -28.840 -2.369 48.672 1.00 95.19 577 LYS A N 1
ATOM 4254 C CA . LYS A 1 577 ? -28.247 -1.024 48.645 1.00 95.19 577 LYS A CA 1
ATOM 4255 C C . LYS A 1 577 ? -28.147 -0.441 47.228 1.00 95.19 577 LYS A C 1
ATOM 4257 O O . LYS A 1 577 ? -28.008 0.774 47.089 1.00 95.19 577 LYS A O 1
ATOM 4262 N N . LEU A 1 578 ? -28.254 -1.266 46.181 1.00 94.50 578 LEU A N 1
ATOM 4263 C CA . LEU A 1 578 ? -28.204 -0.815 44.787 1.00 94.50 578 LEU A CA 1
ATOM 4264 C C . LEU A 1 578 ? -29.468 -0.036 44.391 1.00 94.50 578 LEU A C 1
ATOM 4266 O O . LEU A 1 578 ? -30.579 -0.345 44.820 1.00 94.50 578 LEU A O 1
ATOM 4270 N N . ARG A 1 579 ? -29.306 0.966 43.517 1.00 94.00 579 ARG A N 1
ATOM 4271 C CA . ARG A 1 579 ? -30.391 1.862 43.084 1.00 94.00 579 ARG A CA 1
ATOM 4272 C C . ARG A 1 579 ? -30.610 1.800 41.567 1.00 94.00 579 ARG A C 1
ATOM 4274 O O . ARG A 1 579 ? -29.886 2.454 40.820 1.00 94.00 579 ARG A O 1
ATOM 4281 N N . PRO A 1 580 ? -31.624 1.066 41.077 1.00 94.12 580 PRO A N 1
ATOM 4282 C CA . PRO A 1 580 ? -32.002 1.100 39.666 1.00 94.12 580 PRO A CA 1
ATOM 4283 C C . PRO A 1 580 ? -32.514 2.488 39.253 1.00 94.12 580 PRO A C 1
ATOM 4285 O O . PRO A 1 580 ? -33.400 3.063 39.889 1.00 94.12 580 PRO A O 1
ATOM 4288 N N . ARG A 1 581 ? -31.974 3.030 38.161 1.00 93.31 581 ARG A N 1
ATOM 4289 C CA . ARG A 1 581 ? -32.289 4.348 37.600 1.00 93.31 581 ARG A CA 1
ATOM 4290 C C . ARG A 1 581 ? -32.843 4.229 36.185 1.00 93.31 581 ARG A C 1
ATOM 4292 O O . ARG A 1 581 ? -32.496 3.325 35.428 1.00 93.31 581 ARG A O 1
ATOM 4299 N N . LYS A 1 582 ? -33.675 5.203 35.815 1.00 92.00 582 LYS A N 1
ATOM 4300 C CA . LYS A 1 582 ? -34.079 5.472 34.431 1.00 92.00 582 LYS A CA 1
ATOM 4301 C C . LYS A 1 582 ? -33.245 6.636 33.904 1.00 92.00 582 LYS A C 1
ATOM 4303 O O . LYS A 1 582 ? -33.214 7.685 34.541 1.00 92.00 582 LYS A O 1
ATOM 4308 N N . TYR A 1 583 ? -32.618 6.480 32.745 1.00 87.81 583 TYR A N 1
ATOM 4309 C CA . TYR A 1 583 ? -31.773 7.513 32.139 1.00 87.81 583 TYR A CA 1
ATOM 4310 C C . TYR A 1 583 ? -31.878 7.514 30.609 1.00 87.81 583 TYR A C 1
ATOM 4312 O O . TYR A 1 583 ? -32.449 6.608 30.009 1.00 87.81 583 TYR A O 1
ATOM 4320 N N . ARG A 1 584 ? -31.359 8.556 29.956 1.00 83.44 584 ARG A N 1
ATOM 4321 C CA . ARG A 1 584 ? -31.156 8.604 28.499 1.00 83.44 584 ARG A CA 1
ATOM 4322 C C . ARG A 1 584 ? -29.659 8.633 28.245 1.00 83.44 584 ARG A C 1
ATOM 4324 O O . ARG A 1 584 ? -28.951 9.356 28.940 1.00 83.44 584 ARG A O 1
ATOM 4331 N N . MET A 1 585 ? -29.184 7.858 27.274 1.00 80.06 585 MET A N 1
ATOM 4332 C CA . MET A 1 585 ? -27.756 7.837 26.977 1.00 80.06 585 MET A CA 1
ATOM 4333 C C . MET A 1 585 ? -27.362 9.145 26.299 1.00 80.06 585 MET A C 1
ATOM 4335 O O . MET A 1 585 ? -27.943 9.495 25.271 1.00 80.06 585 MET A O 1
ATOM 4339 N N . ASN A 1 586 ? -26.400 9.861 26.872 1.00 74.75 586 ASN A N 1
ATOM 4340 C CA . ASN A 1 586 ? -25.809 11.034 26.250 1.00 74.75 586 ASN A CA 1
ATOM 4341 C C . ASN A 1 586 ? -24.327 10.770 26.002 1.00 74.75 586 ASN A C 1
ATOM 4343 O O . ASN A 1 586 ? -23.585 10.550 26.956 1.00 74.75 586 ASN A O 1
ATOM 4347 N N . SER A 1 587 ? -23.922 10.744 24.731 1.00 69.50 587 SER A N 1
ATOM 4348 C CA . SER A 1 587 ? -22.521 10.518 24.375 1.00 69.50 587 SER A CA 1
ATOM 4349 C C . SER A 1 587 ? -21.736 11.768 24.724 1.00 69.50 587 SER A C 1
ATOM 4351 O O . SER A 1 587 ? -21.863 12.790 24.052 1.00 69.50 587 SER A O 1
ATOM 4353 N N . ARG A 1 588 ? -20.922 11.675 25.778 1.00 67.19 588 ARG A N 1
ATOM 4354 C CA . ARG A 1 588 ? -19.971 12.726 26.157 1.00 67.19 588 ARG A CA 1
ATOM 4355 C C . ARG A 1 588 ? -19.020 13.020 24.992 1.00 67.19 588 ARG A C 1
ATOM 4357 O O . ARG A 1 588 ? -18.628 14.156 24.776 1.00 67.19 588 ARG A O 1
ATOM 4364 N N . GLU A 1 589 ? -18.735 11.997 24.195 1.00 62.53 589 GLU A N 1
ATOM 4365 C CA . GLU A 1 589 ? -17.811 12.011 23.067 1.00 62.53 589 GLU A CA 1
ATOM 4366 C C . GLU A 1 589 ? -18.330 12.841 21.886 1.00 62.53 589 GLU A C 1
ATOM 4368 O O . GLU A 1 589 ? -17.540 13.388 21.123 1.00 62.53 589 GLU A O 1
ATOM 4373 N N . ALA A 1 590 ? -19.652 12.988 21.757 1.00 61.88 590 ALA A N 1
ATOM 4374 C CA . ALA A 1 590 ? -20.285 13.784 20.706 1.00 61.88 590 ALA A CA 1
ATOM 4375 C C . ALA A 1 590 ? -20.203 15.309 20.939 1.00 61.88 590 ALA A C 1
ATOM 4377 O O . ALA A 1 590 ? -20.658 16.074 20.083 1.00 61.88 590 ALA A O 1
ATOM 4378 N N . TYR A 1 591 ? -19.675 15.745 22.088 1.00 63.78 591 TYR A N 1
ATOM 4379 C CA . TYR A 1 591 ? -19.508 17.158 22.452 1.00 63.78 591 TYR A CA 1
ATOM 4380 C C . TYR A 1 591 ? -18.123 17.724 22.150 1.00 63.78 591 TYR A C 1
ATOM 4382 O O . TYR A 1 591 ? -17.945 18.938 22.209 1.00 63.78 591 TYR A O 1
ATOM 4390 N N . PHE A 1 592 ? -17.145 16.877 21.832 1.00 63.78 592 PHE A N 1
ATOM 4391 C CA . PHE A 1 592 ? -15.794 17.345 21.557 1.00 63.78 592 PHE A CA 1
ATOM 4392 C C . PHE A 1 592 ? -15.691 17.911 20.134 1.00 63.78 592 PHE A C 1
ATOM 4394 O O . PHE A 1 592 ? -16.054 17.250 19.160 1.00 63.78 592 PHE A O 1
ATOM 4401 N N . GLU A 1 593 ? -15.185 19.141 20.016 1.00 56.16 593 GLU A N 1
ATOM 4402 C CA . GLU A 1 593 ? -14.824 19.742 18.728 1.00 56.16 593 GLU A CA 1
ATOM 4403 C C . GLU A 1 593 ? -13.493 19.164 18.223 1.00 56.16 593 GLU A C 1
ATOM 4405 O O . GLU A 1 593 ? -12.537 19.012 18.988 1.00 56.16 593 GLU A O 1
ATOM 4410 N N . GLN A 1 594 ? -13.415 18.870 16.920 1.00 52.22 594 GLN A N 1
ATOM 4411 C CA . GLN A 1 594 ? -12.177 18.420 16.274 1.00 52.22 594 GLN A CA 1
ATOM 4412 C C . GLN A 1 594 ? -11.038 19.423 16.519 1.00 52.22 594 GLN A C 1
ATOM 4414 O O . GLN A 1 594 ? -11.169 20.608 16.218 1.00 52.22 594 GLN A O 1
ATOM 4419 N N . GLY A 1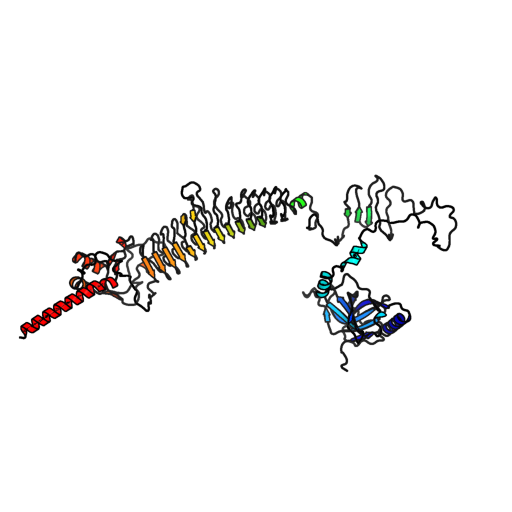 595 ? -9.902 18.930 17.021 1.00 49.47 595 GLY A N 1
ATOM 4420 C CA . GLY A 1 595 ? -8.661 19.703 17.142 1.00 49.47 595 GLY A CA 1
ATOM 4421 C C . GLY A 1 595 ? -8.470 20.489 18.445 1.00 49.47 595 GLY A C 1
ATOM 4422 O O . GLY A 1 595 ? -7.448 21.159 18.578 1.00 49.47 595 GLY A O 1
ATOM 4423 N N . LYS A 1 596 ? -9.391 20.405 19.414 1.00 52.94 596 LYS A N 1
ATOM 4424 C CA . LYS A 1 596 ? -9.198 20.958 20.768 1.00 52.94 596 LYS A CA 1
ATOM 4425 C C . LYS A 1 596 ? -8.819 19.857 21.762 1.00 52.94 596 LYS A C 1
ATOM 4427 O O . LYS A 1 596 ? -9.260 18.717 21.622 1.00 52.94 596 LYS A O 1
ATOM 4432 N N . GLU A 1 597 ? -7.994 20.190 22.758 1.00 52.28 597 GLU A N 1
ATOM 4433 C CA . GLU A 1 597 ? -7.743 19.286 23.888 1.00 52.28 597 GLU A CA 1
ATOM 4434 C C . GLU A 1 597 ? -9.060 18.946 24.593 1.00 52.28 597 GLU A C 1
ATOM 4436 O O . GLU A 1 597 ? -9.984 19.763 24.641 1.00 52.28 597 GLU A O 1
ATOM 4441 N N . ARG A 1 598 ? -9.160 17.717 25.110 1.00 55.94 598 ARG A N 1
ATOM 4442 C CA . ARG A 1 598 ? -10.359 17.252 25.810 1.00 55.94 598 ARG A CA 1
ATOM 4443 C C . ARG A 1 598 ? -10.605 18.125 27.039 1.00 55.94 598 ARG A C 1
ATOM 4445 O O . ARG A 1 598 ? -9.895 18.018 28.034 1.00 55.94 598 ARG A O 1
ATOM 4452 N N . ASP A 1 599 ? -11.646 18.947 26.980 1.00 53.69 599 ASP A N 1
ATOM 4453 C CA . ASP A 1 599 ? -12.156 19.655 28.147 1.00 53.69 599 ASP A CA 1
ATOM 4454 C C . ASP A 1 599 ? -13.121 18.743 28.918 1.00 53.69 599 ASP A C 1
ATOM 4456 O O . ASP A 1 599 ? -14.287 18.568 28.554 1.00 53.69 599 ASP A O 1
ATOM 4460 N N . PHE A 1 600 ? -12.625 18.143 30.000 1.00 51.38 600 PHE A N 1
ATOM 4461 C CA . PHE A 1 600 ? -13.410 17.293 30.901 1.00 51.38 600 PHE A CA 1
ATOM 4462 C C . PHE A 1 600 ? -14.466 18.072 31.704 1.00 51.38 600 PHE A C 1
ATOM 4464 O O . PHE A 1 600 ? -15.275 17.458 32.400 1.00 51.38 600 PHE A O 1
ATOM 4471 N N . THR A 1 601 ? -14.476 19.407 31.611 1.00 51.94 601 THR A N 1
ATOM 4472 C CA . THR A 1 601 ? -15.451 20.285 32.269 1.00 51.94 601 THR A CA 1
ATOM 4473 C C . THR A 1 601 ? -16.593 20.726 31.354 1.00 51.94 601 THR A C 1
ATOM 4475 O O . THR A 1 601 ? -17.514 21.397 31.824 1.00 51.94 601 THR A O 1
ATOM 4478 N N . ALA A 1 602 ? -16.587 20.303 30.080 1.00 55.09 602 ALA A N 1
ATOM 4479 C CA . ALA A 1 602 ? -17.668 20.581 29.142 1.00 55.09 602 ALA A CA 1
ATOM 4480 C C . ALA A 1 602 ? -19.018 20.154 29.743 1.00 55.09 602 ALA A C 1
ATOM 4482 O O . ALA A 1 602 ? -19.251 18.988 30.083 1.00 55.09 602 ALA A O 1
ATOM 4483 N N . THR A 1 603 ? -19.915 21.123 29.907 1.00 55.28 603 THR A N 1
ATOM 4484 C CA . THR A 1 603 ? -21.217 20.909 30.529 1.00 55.28 603 THR A CA 1
ATOM 4485 C C . THR A 1 603 ? -22.063 19.992 29.650 1.00 55.28 603 THR A C 1
ATOM 4487 O O . THR A 1 603 ? -22.407 20.311 28.516 1.00 55.28 603 THR A O 1
ATOM 4490 N N . ASN A 1 604 ? -22.414 18.824 30.192 1.00 65.31 604 ASN A N 1
ATOM 4491 C CA . ASN A 1 604 ? -23.385 17.908 29.603 1.00 65.31 604 ASN A CA 1
ATOM 4492 C C . ASN A 1 604 ? -24.770 18.586 29.574 1.00 65.31 604 ASN A C 1
ATOM 4494 O O . ASN A 1 604 ? -25.550 18.475 30.516 1.00 65.31 604 ASN A O 1
ATOM 4498 N N . ASP A 1 605 ? -25.053 19.315 28.496 1.00 70.44 605 ASP A N 1
ATOM 4499 C CA . ASP A 1 605 ? -26.285 20.090 28.293 1.00 70.44 605 ASP A CA 1
ATOM 4500 C C . ASP A 1 605 ? -27.484 19.238 27.819 1.00 70.44 605 ASP A C 1
ATOM 4502 O O . ASP A 1 605 ? -28.586 19.747 27.619 1.00 70.44 605 ASP A O 1
ATOM 4506 N N . GLY A 1 606 ? -27.280 17.933 27.600 1.00 72.38 606 GLY A N 1
ATOM 4507 C CA . GLY A 1 606 ? -28.304 17.009 27.105 1.00 72.38 606 GLY A CA 1
ATOM 4508 C C . GLY A 1 606 ? -28.600 17.071 25.598 1.00 72.38 606 GLY A C 1
ATOM 4509 O O . GLY A 1 606 ? -29.342 16.219 25.104 1.00 72.38 606 GLY A O 1
ATOM 4510 N N . SER A 1 607 ? -28.034 18.016 24.843 1.00 74.81 607 SER A N 1
ATOM 4511 C CA . SER A 1 607 ? -28.283 18.202 23.403 1.00 74.81 607 SER A CA 1
ATOM 4512 C C . SER A 1 607 ? -27.932 16.991 22.526 1.00 74.81 607 SER A C 1
ATOM 4514 O O . SER A 1 607 ? -28.538 16.812 21.468 1.00 74.81 607 SER A O 1
ATOM 4516 N N . LYS A 1 608 ? -27.017 16.114 22.963 1.00 71.06 608 LYS A N 1
ATOM 4517 C CA . LYS A 1 608 ? -26.634 14.873 22.260 1.00 71.06 608 LYS A CA 1
ATOM 4518 C C . LYS A 1 608 ? -27.282 13.610 22.847 1.00 71.06 608 LYS A C 1
ATOM 4520 O O . LYS A 1 608 ? -26.933 12.493 22.460 1.00 71.06 608 LYS A O 1
ATOM 4525 N N . ALA A 1 609 ? -28.252 13.754 23.754 1.00 76.12 609 ALA A N 1
ATOM 4526 C CA . ALA A 1 609 ? -28.901 12.615 24.390 1.00 76.12 609 ALA A CA 1
ATOM 4527 C C . ALA A 1 609 ? -29.815 11.853 23.415 1.00 76.12 609 ALA A C 1
ATOM 4529 O O . ALA A 1 609 ? -30.762 12.408 22.849 1.00 76.12 609 ALA A O 1
ATOM 4530 N N . GLY A 1 610 ? -29.621 10.539 23.298 1.00 71.62 610 GLY A N 1
ATOM 4531 C CA . GLY A 1 610 ? -30.495 9.646 22.537 1.00 71.62 610 GLY A CA 1
ATOM 4532 C C . GLY A 1 610 ? -31.943 9.696 23.034 1.00 71.62 610 GLY A C 1
ATOM 4533 O O . GLY A 1 610 ? -32.201 10.019 24.191 1.00 71.62 610 GLY A O 1
ATOM 4534 N N . LYS A 1 611 ? -32.924 9.409 22.169 1.00 79.94 611 LYS A N 1
ATOM 4535 C CA . LYS A 1 611 ? -34.362 9.567 22.490 1.00 79.94 611 LYS A CA 1
ATOM 4536 C C . LYS A 1 611 ? -34.919 8.477 23.415 1.00 79.94 611 LYS A C 1
ATOM 4538 O O . LYS A 1 611 ? -35.911 8.705 24.102 1.00 79.94 611 LYS A O 1
ATOM 4543 N N . ARG A 1 612 ? -34.312 7.288 23.411 1.00 79.38 612 ARG A N 1
ATOM 4544 C CA . ARG A 1 612 ? -34.824 6.110 24.119 1.00 79.38 612 ARG A CA 1
ATOM 4545 C C . ARG A 1 612 ? -34.466 6.173 25.612 1.00 79.38 612 ARG A C 1
ATOM 4547 O O . ARG A 1 612 ? -33.312 6.447 25.936 1.00 79.38 612 ARG A O 1
ATOM 4554 N N . PRO A 1 613 ? -35.417 5.922 26.528 1.00 85.75 613 PRO A N 1
ATOM 4555 C CA . PRO A 1 613 ? -35.091 5.703 27.928 1.00 85.75 613 PRO A CA 1
ATOM 4556 C C . PRO A 1 613 ? -34.467 4.314 28.120 1.00 85.75 613 PRO A C 1
ATOM 4558 O O . PRO A 1 613 ? -34.944 3.321 27.570 1.00 85.75 613 PRO A O 1
ATOM 4561 N N . HIS A 1 614 ? -33.425 4.266 28.935 1.00 86.00 614 HIS A N 1
ATOM 4562 C CA . HIS A 1 614 ? -32.723 3.074 29.389 1.00 86.00 614 HIS A CA 1
ATOM 4563 C C . HIS A 1 614 ? -32.933 2.904 30.897 1.00 86.00 614 HIS A C 1
ATOM 4565 O O . HIS A 1 614 ? -33.229 3.872 31.605 1.00 86.00 614 HIS A O 1
ATOM 4571 N N . TYR A 1 615 ? -32.793 1.670 31.373 1.00 91.31 615 TYR A N 1
ATOM 4572 C CA . TYR A 1 615 ? -32.904 1.303 32.781 1.00 91.31 615 TYR A CA 1
ATOM 4573 C C . TYR A 1 615 ? -31.640 0.556 33.183 1.00 91.31 615 TYR A C 1
ATOM 4575 O O . TYR A 1 615 ? -31.190 -0.317 32.442 1.00 91.31 615 TYR A O 1
ATOM 4583 N N . GLY A 1 616 ? -31.072 0.905 34.330 1.00 92.38 616 GLY A N 1
ATOM 4584 C CA . GLY A 1 616 ? -29.803 0.343 34.772 1.00 92.38 616 GLY A CA 1
ATOM 4585 C C . GLY A 1 616 ? -29.320 0.951 36.081 1.00 92.38 616 GLY A C 1
ATOM 4586 O O . GLY A 1 616 ? -30.084 1.606 36.781 1.00 92.38 616 GLY A O 1
ATOM 4587 N N . LEU A 1 617 ? -28.056 0.733 36.411 1.00 93.69 617 LEU A N 1
ATOM 4588 C CA . LEU A 1 617 ? -27.372 1.288 37.575 1.00 93.69 617 LEU A CA 1
ATOM 4589 C C . LEU A 1 617 ? -26.425 2.418 37.149 1.00 93.69 617 LEU A C 1
ATOM 4591 O O . LEU A 1 617 ? -25.966 2.462 36.007 1.00 93.69 617 LEU A O 1
ATOM 4595 N N . VAL A 1 618 ? -26.120 3.319 38.082 1.00 90.94 618 VAL A N 1
ATOM 4596 C CA . VAL A 1 618 ? -25.114 4.374 37.906 1.00 90.94 618 VAL A CA 1
ATOM 4597 C C . VAL A 1 618 ? -23.824 3.926 38.586 1.00 90.94 618 VAL A C 1
ATOM 4599 O O . VAL A 1 618 ? -23.839 3.591 39.767 1.00 90.94 618 VAL A O 1
ATOM 4602 N N . ALA A 1 619 ? -22.706 3.914 37.856 1.00 90.44 619 ALA A N 1
ATOM 4603 C CA . ALA A 1 619 ? -21.447 3.347 38.344 1.00 90.44 619 ALA A CA 1
ATOM 4604 C C . ALA A 1 619 ? -20.928 4.023 39.628 1.00 90.44 619 ALA A C 1
ATOM 4606 O O . ALA A 1 619 ? -20.432 3.343 40.521 1.00 90.44 619 ALA A O 1
ATOM 4607 N N . GLN A 1 620 ? -21.108 5.339 39.767 1.00 90.44 620 GLN A N 1
ATOM 4608 C CA . GLN A 1 620 ? -20.760 6.090 40.978 1.00 90.44 620 GLN A CA 1
ATOM 4609 C C . GLN A 1 620 ? -21.560 5.615 42.200 1.00 90.44 620 GLN A C 1
ATOM 4611 O O . GLN A 1 620 ? -20.986 5.425 43.266 1.00 90.44 620 GLN A O 1
ATOM 4616 N N . GLU A 1 621 ? -22.865 5.368 42.039 1.00 93.12 621 GLU A N 1
ATOM 4617 C CA . GLU A 1 621 ? -23.715 4.865 43.128 1.00 93.12 621 GLU A CA 1
ATOM 4618 C C . GLU A 1 621 ? -23.299 3.440 43.532 1.00 93.12 621 GLU A C 1
ATOM 4620 O O . GLU A 1 621 ? -23.332 3.097 44.709 1.00 93.12 621 GLU A O 1
ATOM 4625 N N . VAL A 1 622 ? -22.850 2.612 42.580 1.00 93.06 622 VAL A N 1
ATOM 4626 C CA . VAL A 1 622 ? -22.281 1.286 42.887 1.00 93.06 622 VAL A CA 1
ATOM 4627 C C . VAL A 1 622 ? -20.975 1.420 43.679 1.00 93.06 622 VAL A C 1
ATOM 4629 O O . VAL A 1 622 ? -20.804 0.713 44.670 1.00 93.06 622 VAL A O 1
ATOM 4632 N N . LYS A 1 623 ? -20.092 2.357 43.304 1.00 91.69 623 LYS A N 1
ATOM 4633 C CA . LYS A 1 623 ? -18.842 2.643 44.033 1.00 91.69 623 LYS A CA 1
ATOM 4634 C C . LYS A 1 623 ? -19.103 3.035 45.487 1.00 91.69 623 LYS A C 1
ATOM 4636 O O . LYS A 1 623 ? -18.411 2.570 46.386 1.00 91.69 623 LYS A O 1
ATOM 4641 N N . GLU A 1 624 ? -20.107 3.875 45.731 1.00 93.25 624 GLU A N 1
ATOM 4642 C CA . GLU A 1 624 ? -20.511 4.257 47.090 1.00 93.25 624 GLU A CA 1
ATOM 4643 C C . GLU A 1 624 ? -20.942 3.041 47.917 1.00 93.25 624 GLU A C 1
ATOM 4645 O O . GLU A 1 624 ? -20.518 2.902 49.062 1.00 93.25 624 GLU A O 1
ATOM 4650 N N . VAL A 1 625 ? -21.726 2.130 47.330 1.00 93.44 625 VAL A N 1
ATOM 4651 C CA . VAL A 1 625 ? -22.155 0.889 47.998 1.00 93.44 625 VAL A CA 1
ATOM 4652 C C . VAL A 1 625 ? -20.969 -0.031 48.292 1.00 93.44 625 VAL A C 1
ATOM 4654 O O . VAL A 1 625 ? -20.904 -0.613 49.373 1.00 93.44 625 VAL A O 1
ATOM 4657 N N . MET A 1 626 ? -20.021 -0.153 47.361 1.00 92.88 626 MET A N 1
ATOM 4658 C CA . MET A 1 626 ? -18.790 -0.921 47.567 1.00 92.88 626 MET A CA 1
ATOM 4659 C C . MET A 1 626 ? -17.961 -0.365 48.729 1.00 92.88 626 MET A C 1
ATOM 4661 O O . MET A 1 626 ? -17.553 -1.125 49.605 1.00 92.88 626 MET A O 1
ATOM 4665 N N . ASN A 1 627 ? -17.779 0.959 48.775 1.00 93.00 627 ASN A N 1
ATOM 4666 C CA . ASN A 1 627 ? -17.040 1.631 49.845 1.00 93.00 627 ASN A CA 1
ATOM 4667 C C . ASN A 1 627 ? -17.719 1.454 51.210 1.00 93.00 627 ASN A C 1
ATOM 4669 O O . ASN A 1 627 ? -17.043 1.181 52.196 1.00 93.00 627 ASN A O 1
ATOM 4673 N N . ASP A 1 628 ? -19.046 1.589 51.265 1.00 93.50 628 ASP A N 1
ATOM 4674 C CA . ASP A 1 628 ? -19.837 1.417 52.491 1.00 93.50 628 ASP A CA 1
ATOM 4675 C C . ASP A 1 628 ? -19.764 -0.017 53.039 1.00 93.50 628 ASP A C 1
ATOM 4677 O O . ASP A 1 628 ? -19.749 -0.233 54.249 1.00 93.50 628 ASP A O 1
ATOM 4681 N N . LEU A 1 629 ? -19.679 -1.009 52.153 1.00 92.62 629 LEU A N 1
ATOM 4682 C CA . LEU A 1 629 ? -19.561 -2.416 52.533 1.00 92.62 629 LEU A CA 1
ATOM 4683 C C . LEU A 1 629 ? -18.110 -2.886 52.707 1.00 92.62 629 LEU A C 1
ATOM 4685 O O . LEU A 1 629 ? -17.900 -3.996 53.192 1.00 92.62 629 LEU A O 1
ATOM 4689 N N . GLY A 1 630 ? -17.125 -2.070 52.323 1.00 91.56 630 GLY A N 1
ATOM 4690 C CA . GLY A 1 630 ? -15.707 -2.429 52.360 1.00 91.56 630 GLY A CA 1
ATOM 4691 C C . GLY A 1 630 ? -15.349 -3.587 51.425 1.00 91.56 630 GLY A C 1
ATOM 4692 O O . GLY A 1 630 ? -14.507 -4.410 51.777 1.00 91.56 630 GLY A O 1
ATOM 4693 N N . VAL A 1 631 ? -16.009 -3.683 50.267 1.00 89.38 631 VAL A N 1
ATOM 4694 C CA . VAL A 1 631 ? -15.826 -4.778 49.300 1.00 89.38 631 VAL A CA 1
ATOM 4695 C C . VAL A 1 631 ? -15.238 -4.269 47.992 1.00 89.38 631 VAL A C 1
ATOM 4697 O O . VAL A 1 631 ? -15.620 -3.206 47.505 1.00 89.38 631 VAL A O 1
ATOM 4700 N N . ASP A 1 632 ? -14.355 -5.065 47.397 1.00 87.75 632 ASP A N 1
ATOM 4701 C CA . ASP A 1 632 ? -13.901 -4.875 46.022 1.00 87.75 632 ASP A CA 1
ATOM 4702 C C . ASP A 1 632 ? -14.673 -5.821 45.094 1.00 87.75 632 ASP A C 1
ATOM 4704 O O . ASP A 1 632 ? -14.858 -7.001 45.396 1.00 87.75 632 ASP A O 1
ATOM 4708 N N . PHE A 1 633 ? -15.198 -5.294 43.992 1.00 89.00 633 PHE A N 1
ATOM 4709 C CA . PHE A 1 633 ? -16.134 -5.999 43.125 1.00 89.00 633 PHE A CA 1
ATOM 4710 C C . PHE A 1 633 ? -15.849 -5.680 41.663 1.00 89.00 633 PHE A C 1
ATOM 4712 O O . PHE A 1 633 ? -16.111 -4.573 41.194 1.00 89.00 633 PHE A O 1
ATOM 4719 N N . ALA A 1 634 ? -15.411 -6.698 40.921 1.00 85.75 634 ALA A N 1
ATOM 4720 C CA . ALA A 1 634 ? -15.019 -6.587 39.516 1.00 85.75 634 ALA A CA 1
ATOM 4721 C C . ALA A 1 634 ? -16.143 -6.109 38.575 1.00 85.75 634 ALA A C 1
ATOM 4723 O O . ALA A 1 634 ? -15.876 -5.636 37.472 1.00 85.75 634 ALA A O 1
ATOM 4724 N N . GLY A 1 635 ? -17.413 -6.198 38.994 1.00 86.81 635 GLY A N 1
ATOM 4725 C CA . GLY A 1 635 ? -18.529 -5.641 38.228 1.00 86.81 635 GLY A CA 1
ATOM 4726 C C . GLY A 1 635 ? -18.545 -4.111 38.177 1.00 86.81 635 GLY A C 1
ATOM 4727 O O . GLY A 1 635 ? -19.257 -3.556 37.340 1.00 86.81 635 GLY A O 1
ATOM 4728 N N . TYR A 1 636 ? -17.772 -3.429 39.025 1.00 88.44 636 TYR A N 1
ATOM 4729 C CA . TYR A 1 636 ? -17.452 -2.011 38.896 1.00 88.44 636 TYR A CA 1
ATOM 4730 C C . TYR A 1 636 ? -16.074 -1.857 38.250 1.00 88.44 636 TYR A C 1
ATOM 4732 O O . TYR A 1 636 ? -15.073 -2.344 38.765 1.00 88.44 636 TYR A O 1
ATOM 4740 N N . LEU A 1 637 ? -16.031 -1.159 37.119 1.00 82.38 637 LEU A N 1
ATOM 4741 C CA . LEU A 1 637 ? -14.814 -0.941 36.347 1.00 82.38 637 LEU A CA 1
ATOM 4742 C C . LEU A 1 637 ? -14.468 0.546 36.379 1.00 82.38 637 LEU A C 1
ATOM 4744 O O . LEU A 1 637 ? -15.229 1.380 35.879 1.00 82.38 637 LEU A O 1
ATOM 4748 N N . ASP A 1 638 ? -13.315 0.871 36.956 1.00 79.31 638 ASP A N 1
ATOM 4749 C CA . ASP A 1 638 ? -12.733 2.212 36.933 1.00 79.31 638 ASP A CA 1
ATOM 4750 C C . ASP A 1 638 ? -11.588 2.222 35.922 1.00 79.31 638 ASP A C 1
ATOM 4752 O O . ASP A 1 638 ? -10.509 1.692 36.186 1.00 79.31 638 ASP A O 1
ATOM 4756 N N . SER A 1 639 ? -11.826 2.808 34.745 1.00 68.19 639 SER A N 1
ATOM 4757 C CA . SER A 1 639 ? -10.851 2.794 33.649 1.00 68.19 639 SER A CA 1
ATOM 4758 C C . SER A 1 639 ? -9.501 3.413 34.024 1.00 68.19 639 SER A C 1
ATOM 4760 O O . SER A 1 639 ? -8.507 3.100 33.373 1.00 68.19 639 SER A O 1
ATOM 4762 N N . LYS A 1 640 ? -9.428 4.241 35.080 1.00 67.06 640 LYS A N 1
ATOM 4763 C CA . LYS A 1 640 ? -8.166 4.817 35.574 1.00 67.06 640 LYS A CA 1
ATOM 4764 C C . LYS A 1 640 ? -7.206 3.772 36.139 1.00 67.06 640 LYS A C 1
ATOM 4766 O O . LYS A 1 640 ? -6.002 4.008 36.121 1.00 67.06 640 LYS A O 1
ATOM 4771 N N . ILE A 1 641 ? -7.720 2.649 36.642 1.00 59.91 641 ILE A N 1
ATOM 4772 C CA . ILE A 1 641 ? -6.900 1.592 37.251 1.00 59.91 641 ILE A CA 1
ATOM 4773 C C . ILE A 1 641 ? -6.078 0.864 36.174 1.00 59.91 641 ILE A C 1
ATOM 4775 O O . ILE A 1 641 ? -4.910 0.562 36.403 1.00 59.91 641 ILE A O 1
ATOM 4779 N N . ASP A 1 642 ? -6.632 0.712 34.967 1.00 51.19 642 ASP A N 1
ATOM 4780 C CA . ASP A 1 642 ? -6.005 0.000 33.841 1.00 51.19 642 ASP A CA 1
ATOM 4781 C C . ASP A 1 642 ? -5.414 0.939 32.766 1.00 51.19 642 ASP A C 1
ATOM 4783 O O . ASP A 1 642 ? -5.251 0.564 31.601 1.00 51.19 642 ASP A O 1
ATOM 4787 N N . GLY A 1 643 ? -5.091 2.184 33.138 1.00 51.16 643 GLY A N 1
ATOM 4788 C CA . GLY A 1 643 ? -4.426 3.147 32.248 1.00 51.16 643 GLY A CA 1
ATOM 4789 C C . GLY A 1 643 ? -5.328 3.808 31.194 1.00 51.16 643 GLY A C 1
ATOM 4790 O O . GLY A 1 643 ? -4.826 4.323 30.192 1.00 51.16 643 GLY A O 1
ATOM 4791 N N . GLY A 1 644 ? -6.648 3.793 31.390 1.00 54.09 644 GLY A N 1
ATOM 4792 C CA . GLY A 1 644 ? -7.625 4.578 30.630 1.00 54.09 644 GLY A CA 1
ATOM 4793 C C . GLY A 1 644 ? -7.994 5.907 31.305 1.00 54.09 644 GLY A C 1
ATOM 4794 O O . GLY A 1 644 ? -7.605 6.181 32.438 1.00 54.09 644 GLY A O 1
ATOM 4795 N N . GLU A 1 645 ? -8.768 6.754 30.618 1.00 57.31 645 GLU A N 1
ATOM 4796 C CA . GLU A 1 645 ? -9.277 8.008 31.193 1.00 57.31 645 GLU A CA 1
ATOM 4797 C C . GLU A 1 645 ? -10.716 7.865 31.722 1.00 57.31 645 GLU A C 1
ATOM 4799 O O . GLU A 1 645 ? -11.518 7.112 31.171 1.00 57.31 645 GLU A O 1
ATOM 4804 N N . ASP A 1 646 ? -10.993 8.604 32.806 1.00 62.62 646 ASP A N 1
ATOM 4805 C CA . ASP A 1 646 ? -12.245 8.949 33.523 1.00 62.62 646 ASP A CA 1
ATOM 4806 C C . ASP A 1 646 ? -13.611 8.397 33.042 1.00 62.62 646 ASP A C 1
ATOM 4808 O O . ASP A 1 646 ? -14.587 9.144 32.899 1.00 62.62 646 ASP A O 1
ATOM 4812 N N . VAL A 1 647 ? -13.729 7.082 32.839 1.00 67.12 647 VAL A N 1
ATOM 4813 C CA . VAL A 1 647 ? -14.993 6.416 32.500 1.00 67.12 647 VAL A CA 1
ATOM 4814 C C . VAL A 1 647 ? -15.246 5.252 33.441 1.00 67.12 647 VAL A C 1
ATOM 4816 O O . VAL A 1 647 ? -14.562 4.233 33.429 1.00 67.12 647 VAL A O 1
ATOM 4819 N N . LEU A 1 648 ? -16.302 5.406 34.232 1.00 81.69 648 LEU A N 1
ATOM 4820 C CA . LEU A 1 648 ? -16.794 4.366 35.120 1.00 81.69 648 LEU A CA 1
ATOM 4821 C C . LEU A 1 648 ? -17.800 3.497 34.371 1.00 81.69 648 LEU A C 1
ATOM 4823 O O . LEU A 1 648 ? -18.779 4.008 33.823 1.00 81.69 648 LEU A O 1
ATOM 4827 N N . SER A 1 649 ? -17.555 2.193 34.357 1.00 84.19 649 SER A N 1
ATOM 4828 C CA . SER A 1 649 ? -18.366 1.209 33.640 1.00 84.19 649 SER A CA 1
ATOM 4829 C C . SER A 1 649 ? -18.860 0.114 34.579 1.00 84.19 649 SER A C 1
ATOM 4831 O O . SER A 1 649 ? -18.312 -0.089 35.661 1.00 84.19 649 SER A O 1
ATOM 4833 N N . LEU A 1 650 ? -19.918 -0.590 34.168 1.00 88.75 650 LEU A N 1
ATOM 4834 C CA . LEU A 1 650 ? -20.486 -1.701 34.928 1.00 88.75 650 LEU A CA 1
ATOM 4835 C C . LEU A 1 650 ? -20.543 -2.975 34.087 1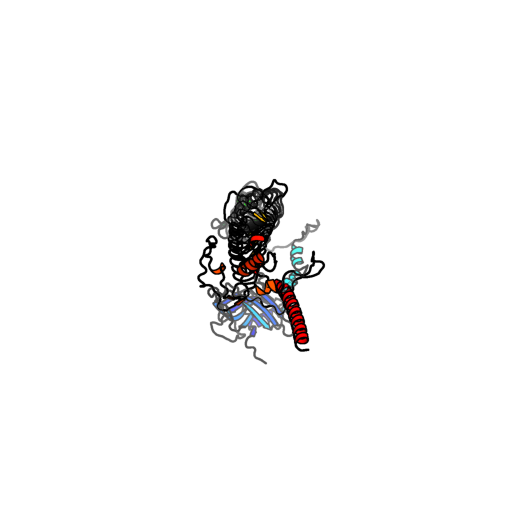.00 88.75 650 LEU A C 1
ATOM 4837 O O . LEU A 1 650 ? -21.153 -2.998 33.014 1.00 88.75 650 LEU A O 1
ATOM 4841 N N . GLY A 1 651 ? -19.973 -4.052 34.616 1.00 89.00 651 GLY A N 1
ATOM 4842 C CA . GLY A 1 651 ? -20.133 -5.404 34.097 1.00 89.00 651 GLY A CA 1
ATOM 4843 C C . GLY A 1 651 ? -21.455 -5.998 34.570 1.00 89.00 651 GLY A C 1
ATOM 4844 O O . GLY A 1 651 ? -21.491 -6.695 35.575 1.00 89.00 651 GLY A O 1
ATOM 4845 N N . TYR A 1 652 ? -22.560 -5.746 33.859 1.00 87.75 652 TYR A N 1
ATOM 4846 C CA . TYR A 1 652 ? -23.894 -6.216 34.281 1.00 87.75 652 TYR A CA 1
ATOM 4847 C C . TYR A 1 652 ? -23.986 -7.734 34.514 1.00 87.75 652 TYR A C 1
ATOM 4849 O O . TYR A 1 652 ? -24.769 -8.168 35.356 1.00 87.75 652 TYR A O 1
ATOM 4857 N N . ALA A 1 653 ? -23.186 -8.539 33.808 1.00 89.94 653 ALA A N 1
ATOM 4858 C CA . ALA A 1 653 ? -23.134 -9.985 34.020 1.00 89.94 653 ALA A CA 1
ATOM 4859 C C . ALA A 1 653 ? -22.565 -10.368 35.401 1.00 89.94 653 ALA A C 1
ATOM 4861 O O . ALA A 1 653 ? -23.008 -11.356 35.980 1.00 89.94 653 ALA A O 1
ATOM 4862 N N . GLU A 1 654 ? -21.664 -9.562 35.971 1.00 91.38 654 GLU A N 1
ATOM 4863 C CA . GLU A 1 654 ? -21.052 -9.821 37.284 1.00 91.38 654 GLU A CA 1
ATOM 4864 C C . GLU A 1 654 ? -22.062 -9.682 38.432 1.00 91.38 654 GLU A C 1
ATOM 4866 O O . GLU A 1 654 ? -21.929 -10.321 39.472 1.00 91.38 654 GLU A O 1
ATOM 4871 N N . PHE A 1 655 ? -23.132 -8.901 38.243 1.00 92.94 655 PHE A N 1
ATOM 4872 C CA . PHE A 1 655 ? -24.200 -8.757 39.241 1.00 92.94 655 PHE A CA 1
ATOM 4873 C C . PHE A 1 655 ? -25.073 -10.013 39.373 1.00 92.94 655 PHE A C 1
ATOM 4875 O O . PHE A 1 655 ? -25.807 -10.145 40.356 1.00 92.94 655 PHE A O 1
ATOM 4882 N N . ILE A 1 656 ? -24.986 -10.957 38.427 1.00 92.88 656 ILE A N 1
ATOM 4883 C CA . ILE A 1 656 ? -25.770 -12.197 38.457 1.00 92.88 656 ILE A CA 1
ATOM 4884 C C . ILE A 1 656 ? -25.388 -13.050 39.673 1.00 92.88 656 ILE A C 1
ATOM 4886 O O . ILE A 1 656 ? -26.280 -13.577 40.335 1.00 92.88 656 ILE A O 1
ATOM 4890 N N . ALA A 1 657 ? -24.100 -13.161 40.017 1.00 93.12 657 ALA A N 1
ATOM 4891 C CA . ALA A 1 657 ? -23.668 -13.977 41.154 1.00 93.12 657 ALA A CA 1
ATOM 4892 C C . ALA A 1 657 ? -24.179 -13.432 42.511 1.00 93.12 657 ALA A C 1
ATOM 4894 O O . ALA A 1 657 ? -24.845 -14.190 43.227 1.00 93.12 657 ALA A O 1
ATOM 4895 N N . PRO A 1 658 ? -24.009 -12.133 42.846 1.00 94.56 658 PRO A N 1
ATOM 4896 C CA . PRO A 1 658 ? -24.629 -11.540 44.032 1.00 94.56 658 PRO A CA 1
ATOM 4897 C C . PRO A 1 658 ? -26.161 -11.643 44.040 1.00 94.56 658 PRO A C 1
ATOM 4899 O O . PRO A 1 658 ? -26.757 -11.865 45.094 1.00 94.56 658 PRO A O 1
ATOM 4902 N N . MET A 1 659 ? -26.818 -11.528 42.878 1.00 94.44 659 MET A N 1
ATOM 4903 C CA . MET A 1 659 ? -28.268 -11.727 42.764 1.00 94.44 659 MET A CA 1
ATOM 4904 C C . MET A 1 659 ? -28.688 -13.162 43.096 1.00 94.44 659 MET A C 1
ATOM 4906 O O . MET A 1 659 ? -29.648 -13.352 43.841 1.00 94.44 659 MET A O 1
ATOM 4910 N N . ILE A 1 660 ? -27.977 -14.173 42.586 1.00 95.81 660 ILE A N 1
ATOM 4911 C CA . ILE A 1 660 ? -28.250 -15.582 42.905 1.00 95.81 660 ILE A CA 1
ATOM 4912 C C . ILE A 1 660 ? -28.122 -15.806 44.416 1.00 95.81 660 ILE A C 1
ATOM 4914 O O . ILE A 1 660 ? -29.030 -16.372 45.028 1.00 95.81 660 ILE A O 1
ATOM 4918 N N . LYS A 1 661 ? -27.048 -15.301 45.040 1.00 95.19 661 LYS A N 1
ATOM 4919 C CA . LYS A 1 661 ? -26.843 -15.413 46.492 1.00 95.19 661 LYS A CA 1
ATOM 4920 C C . LYS A 1 661 ? -27.938 -14.696 47.286 1.00 95.19 661 LYS A C 1
ATOM 4922 O O . LYS A 1 661 ? -28.431 -15.238 48.273 1.00 95.19 661 LYS A O 1
ATOM 4927 N N . ALA A 1 662 ? -28.356 -13.508 46.848 1.00 96.06 662 ALA A N 1
ATOM 4928 C CA . ALA A 1 662 ? -29.445 -12.761 47.470 1.00 96.06 662 ALA A CA 1
ATOM 4929 C C . ALA A 1 662 ? -30.774 -13.528 47.429 1.00 96.06 662 ALA A C 1
ATOM 4931 O O . ALA A 1 662 ? -31.470 -13.590 48.440 1.00 96.06 662 ALA A O 1
ATOM 4932 N N . ILE A 1 663 ? -31.105 -14.151 46.292 1.00 96.31 663 ILE A N 1
ATOM 4933 C CA . ILE A 1 663 ? -32.317 -14.970 46.139 1.00 96.31 663 ILE A CA 1
ATOM 4934 C C . ILE A 1 663 ? -32.258 -16.193 47.060 1.00 96.31 663 ILE A C 1
ATOM 4936 O O . ILE A 1 663 ? -33.235 -16.487 47.744 1.00 96.31 663 ILE A O 1
ATOM 4940 N N . GLN A 1 664 ? -31.109 -16.872 47.142 1.00 95.50 664 GLN A N 1
ATOM 4941 C CA . GLN A 1 664 ? -30.915 -17.997 48.066 1.00 95.50 664 GLN A CA 1
ATOM 4942 C C . GLN A 1 664 ? -31.110 -17.577 49.532 1.00 95.50 664 GLN A C 1
ATOM 4944 O O . GLN A 1 664 ? -31.781 -18.272 50.293 1.00 95.50 664 GLN A O 1
ATOM 4949 N N . GLN A 1 665 ? -30.566 -16.422 49.928 1.00 95.06 665 GLN A N 1
ATOM 4950 C CA . GLN A 1 665 ? -30.733 -15.877 51.279 1.00 95.06 665 GLN A CA 1
ATOM 4951 C C . GLN A 1 665 ? -32.189 -15.497 51.573 1.00 95.06 665 GLN A C 1
ATOM 4953 O O . GLN A 1 665 ? -32.703 -15.846 52.634 1.00 95.06 665 GLN A O 1
ATOM 4958 N N . GLN A 1 666 ? -32.877 -14.838 50.633 1.00 95.75 666 GLN A N 1
ATOM 4959 C CA . GLN A 1 666 ? -34.303 -14.525 50.772 1.00 95.75 666 GLN A CA 1
ATOM 4960 C C . GLN A 1 666 ? -35.150 -15.791 50.906 1.00 95.75 666 GLN A C 1
ATOM 4962 O O . GLN A 1 666 ? -36.013 -15.848 51.778 1.00 95.75 666 GLN A O 1
ATOM 4967 N N . GLN A 1 667 ? -34.888 -16.815 50.090 1.00 96.75 667 GLN A N 1
ATOM 4968 C CA . GLN A 1 667 ? -35.604 -18.088 50.160 1.00 96.75 667 GLN A CA 1
ATOM 4969 C C . GLN A 1 667 ? -35.433 -18.747 51.534 1.00 96.75 667 GLN A C 1
ATOM 4971 O O . GLN A 1 667 ? -36.414 -19.184 52.131 1.00 96.75 667 GLN A O 1
ATOM 4976 N N . HIS A 1 668 ? -34.218 -18.727 52.087 1.00 94.31 668 HIS A N 1
ATOM 4977 C CA . HIS A 1 668 ? -33.973 -19.243 53.431 1.00 94.31 668 HIS A CA 1
ATOM 4978 C C . HIS A 1 668 ? -34.748 -18.469 54.509 1.00 94.31 668 HIS A C 1
ATOM 4980 O O . HIS A 1 668 ? -35.338 -19.074 55.402 1.00 94.31 668 HIS A O 1
ATOM 4986 N N . MET A 1 669 ? -34.801 -17.136 54.414 1.00 94.88 669 MET A N 1
ATOM 4987 C CA . MET A 1 669 ? -35.597 -16.310 55.331 1.00 94.88 669 MET A CA 1
ATOM 4988 C C . MET A 1 669 ? -37.098 -16.604 55.215 1.00 94.88 669 MET A C 1
ATOM 4990 O O . MET A 1 669 ? -37.788 -16.666 56.228 1.00 94.88 669 MET A O 1
ATOM 4994 N N . ILE A 1 670 ? -37.611 -16.818 53.999 1.00 94.88 670 ILE A N 1
ATOM 4995 C CA . ILE A 1 670 ? -39.017 -17.184 53.769 1.00 94.88 670 ILE A CA 1
ATOM 4996 C C . ILE A 1 670 ? -39.332 -18.529 54.427 1.00 94.88 670 ILE A C 1
ATOM 4998 O O . ILE A 1 670 ? -40.342 -18.643 55.115 1.00 94.88 670 ILE A O 1
ATOM 5002 N N . GLU A 1 671 ? -38.466 -19.528 54.269 1.00 95.44 671 GLU A N 1
ATOM 5003 C CA . GLU A 1 671 ? -38.636 -20.844 54.897 1.00 95.44 671 GLU A CA 1
ATOM 5004 C C . GLU A 1 671 ? -38.609 -20.766 56.428 1.00 95.44 671 GLU A C 1
ATOM 5006 O O . GLU A 1 671 ? -39.375 -21.457 57.100 1.00 95.44 671 GLU A O 1
ATOM 5011 N N . GLN A 1 672 ? -37.751 -19.914 56.994 1.00 94.88 672 GLN A N 1
ATOM 5012 C CA . GLN A 1 672 ? -37.721 -19.661 58.436 1.00 94.88 672 GLN A CA 1
ATOM 5013 C C . GLN A 1 672 ? -39.018 -19.005 58.921 1.00 94.88 672 GLN A C 1
ATOM 5015 O O . GLN A 1 672 ? -39.623 -19.494 59.873 1.00 94.88 672 GLN A O 1
ATOM 5020 N N . LEU A 1 673 ? -39.484 -17.960 58.232 1.00 94.75 673 LEU A N 1
ATOM 5021 C CA . LEU A 1 673 ? -40.742 -17.284 58.556 1.00 94.75 673 LEU A CA 1
ATOM 5022 C C . LEU A 1 673 ? -41.947 -18.223 58.424 1.00 94.75 673 LEU A C 1
ATOM 5024 O O . LEU A 1 673 ? -42.857 -18.173 59.243 1.00 94.75 673 LEU A O 1
ATOM 5028 N N . GLN A 1 674 ? -41.962 -19.107 57.423 1.00 94.38 674 GLN A N 1
ATOM 5029 C CA . GLN A 1 674 ? -43.016 -20.113 57.269 1.00 94.38 674 GLN A CA 1
ATOM 5030 C C . GLN A 1 674 ? -43.049 -21.081 58.453 1.00 94.38 674 GLN A C 1
ATOM 5032 O O . GLN A 1 674 ? -44.123 -21.312 59.006 1.00 94.38 674 GLN A O 1
ATOM 5037 N N . LYS A 1 675 ? -41.887 -21.582 58.892 1.00 93.81 675 LYS A N 1
ATOM 5038 C CA . LYS A 1 675 ? -41.786 -22.436 60.086 1.00 93.81 675 LYS A CA 1
ATOM 5039 C C . LYS A 1 675 ? -42.246 -21.716 61.350 1.00 93.81 675 LYS A C 1
ATOM 5041 O O . LYS A 1 675 ? -42.939 -22.307 62.171 1.00 93.81 675 LYS A O 1
ATOM 5046 N N . GLU A 1 676 ? -41.884 -20.447 61.509 1.00 93.69 676 GLU A N 1
ATOM 5047 C CA . GLU A 1 676 ? -42.316 -19.637 62.651 1.00 93.69 676 GLU A CA 1
ATOM 5048 C C . GLU A 1 676 ? -43.835 -19.415 62.640 1.00 93.69 676 GLU A C 1
ATOM 5050 O O . GLU A 1 676 ? -44.498 -19.583 63.660 1.00 93.69 676 GLU A O 1
ATOM 5055 N N . ILE A 1 677 ? -44.418 -19.130 61.474 1.00 93.00 677 ILE A N 1
ATOM 5056 C CA . ILE A 1 677 ? -45.871 -19.006 61.308 1.00 93.00 677 ILE A CA 1
ATOM 5057 C C . ILE A 1 677 ? -46.585 -20.332 61.609 1.00 93.00 677 ILE A C 1
ATOM 5059 O O . ILE A 1 677 ? -47.669 -20.306 62.189 1.00 93.00 677 ILE A O 1
ATOM 5063 N N . GLU A 1 678 ? -46.024 -21.478 61.219 1.00 91.69 678 GLU A N 1
ATOM 5064 C CA . GLU A 1 678 ? -46.575 -22.796 61.564 1.00 91.69 678 GLU A CA 1
ATOM 5065 C C . GLU A 1 678 ? -46.534 -23.052 63.075 1.00 91.69 678 GLU A C 1
ATOM 5067 O O . GLU A 1 678 ? -47.541 -23.474 63.641 1.00 91.69 678 GLU A O 1
ATOM 5072 N N . LEU A 1 679 ? -45.421 -22.720 63.736 1.00 90.38 679 LEU A N 1
ATOM 5073 C CA . LEU A 1 679 ? -45.275 -22.813 65.194 1.00 90.38 679 LEU A CA 1
ATOM 5074 C C . LEU A 1 679 ? -46.225 -21.882 65.958 1.00 90.38 679 LEU A C 1
ATOM 5076 O O . LEU A 1 679 ? -46.629 -22.219 67.061 1.00 90.38 679 LEU A O 1
ATOM 5080 N N . LEU A 1 680 ? -46.574 -20.723 65.395 1.00 88.38 680 LEU A N 1
ATOM 5081 C CA . LEU A 1 680 ? -47.523 -19.775 65.995 1.00 88.38 680 LEU A CA 1
ATOM 5082 C C . LEU A 1 680 ? -48.997 -20.139 65.741 1.00 88.38 680 LEU A C 1
ATOM 5084 O O . LEU A 1 680 ? -49.883 -19.560 66.370 1.00 88.38 680 LEU A O 1
ATOM 5088 N N . LYS A 1 681 ? -49.275 -21.034 64.784 1.00 85.06 681 LYS A N 1
ATOM 5089 C CA . LYS A 1 681 ? -50.632 -21.489 64.429 1.00 85.06 681 LYS A CA 1
ATOM 5090 C C . LYS A 1 681 ? -51.042 -22.795 65.114 1.00 85.06 681 LYS A C 1
ATOM 5092 O O . LYS A 1 681 ? -52.245 -23.056 65.177 1.00 85.06 681 LYS A O 1
ATOM 5097 N N . GLY A 1 682 ? -50.079 -23.613 65.539 1.00 65.31 682 GLY A N 1
ATOM 5098 C CA . GLY A 1 682 ? -50.293 -24.790 66.390 1.00 65.31 682 GLY A CA 1
ATOM 5099 C C . GLY A 1 682 ? -50.248 -24.418 67.862 1.00 65.31 682 GLY A C 1
ATOM 5100 O O . GLY A 1 682 ? -50.976 -25.080 68.634 1.00 65.31 682 GLY A O 1
#

Foldseek 3Di:
DPPPPKAKAWAPVLVVLLVVLVVVVPAFEWFKKWWAQQVVDADDDDNPDFDGNGTLDMDGWADWDFDDDPQRKIKTKDKDAQQRFDGWTFKMFIATPVRTTGMIITDPGHHGHHVVVVDRDMDMDMHIYGDPDPSNHDYDHDNVRHDCDPVNVVVCVPPPCVCVVVVVVPPDPPDDDDPPPVPDDDDDDDDDDDDDDDDPPPVPPDDDPDPADDADDDDDDDPDDDDDDPPDPHFWDWHDPDPPWIWIDGDPPDPDIDTDDDDDDPPPPDFDDPPGDDDDDDDDPQRVLQAADQPEPEEQEGAGGGLANPQAHHEYNEYYAEHQGCNQAHHEYCEYAYEHLTCNQDHHEYAEYYYEHNHNNPANAAHYQEYAYEYCLDDPNHNEENEYAAYAVFCNADDDADYAYAEYTAYHFGVYHAHFDDDDPPRQHQYLEYAHYHQFCGDDDDPAHAGEENEYTHEHQGNNQARDEYDEYAAYHQGCNQAHAEYQEYAHEAQGCNQAHYEYNEYAYEHCFQNVHHHAYNEYAYYHNFHDQHHVYYGHYDPVDDDDDPDDDDDDDDPVVDDDDDQDPFAQLLVVQFDKDKDFDAPPVVPDDPPDDDDPPPDPPVPRTDPDIDIDGDLVSSVVSCVVVVHDFPQWDQRVVVGGDGDIHGPPVSVVSRHVRHVVVVVVVVVVVVVVVVVVVD